Protein AF-0000000084979517 (afdb_homodimer)

InterPro domains:
  IPR000905 Gcp-like domain [PF00814] (33-222)
  IPR000905 Gcp-like domain [PTHR11735] (1-179)
  IPR022496 tRNA threonylcarbamoyl adenosine modification protein TsaB [TIGR03725] (3-215)
  IPR043129 ATPase, nucleotide binding domain [SSF53067] (1-102)
  IPR043129 ATPase, nucleotide binding domain [SSF53067] (107-213)

Sequence (450 aa):
MKILSIDTSTMMSSITIMEDNRIIGDYNISQEETHSEMLIPLLKRAVDDLKIILDEIDLFAVASGPGSFTGLRIGMASIKAIAQVFDKPIVGVSTLEAMAFSILNNDSIISLIDARGKRYYTGMYKWQDNKLVKEFEEILKESELFEIIKQQNSVTLVGEAIDVLSDEIKNYENVRLSHPGLNNGIGRNLCVIAKERFENNDLDNYFDLTPSYLRKSQAEINLNKMKILSIDTSTMMSSITIMEDNRIIGDYNISQEETHSEMLIPLLKRAVDDLKIILDEIDLFAVASGPGSFTGLRIGMASIKAIAQVFDKPIVGVSTLEAMAFSILNNDSIISLIDARGKRYYTGMYKWQDNKLVKEFEEILKESELFEIIKQQNSVTLVGEAIDVLSDEIKNYENVRLSHPGLNNGIGRNLCVIAKERFENNDLDNYFDLTPSYLRKSQAEINLNK

Structure (mmCIF, N/CA/C/O backbone):
data_AF-0000000084979517-model_v1
#
loop_
_entity.id
_entity.type
_entity.pdbx_description
1 polymer 'Universal bacterial protein YeaZ'
#
loop_
_atom_site.group_PDB
_atom_site.id
_atom_site.type_symbol
_atom_site.label_atom_id
_atom_site.label_alt_id
_atom_site.label_comp_id
_atom_site.label_asym_id
_atom_site.label_entity_id
_atom_site.label_seq_id
_atom_site.pdbx_PDB_ins_code
_atom_site.Cartn_x
_atom_site.Cartn_y
_atom_site.Cartn_z
_atom_site.occupancy
_atom_site.B_iso_or_equiv
_atom_site.auth_seq_id
_atom_site.auth_comp_id
_atom_site.auth_asym_id
_atom_site.auth_atom_id
_atom_site.pdbx_PDB_model_num
ATOM 1 N N . MET A 1 1 ? -18.375 -5.852 7.414 1 96 1 MET A N 1
ATOM 2 C CA . MET A 1 1 ? -17.766 -7.125 7.027 1 96 1 MET A CA 1
ATOM 3 C C . MET A 1 1 ? -16.266 -7.125 7.328 1 96 1 MET A C 1
ATOM 5 O O . MET A 1 1 ? -15.57 -6.152 7.039 1 96 1 MET A O 1
ATOM 9 N N . LYS A 1 2 ? -15.781 -8.203 8.008 1 98.25 2 LYS A N 1
ATOM 10 C CA . LYS A 1 2 ? -14.352 -8.336 8.289 1 98.25 2 LYS A CA 1
ATOM 11 C C . LYS A 1 2 ? -13.711 -9.383 7.387 1 98.25 2 LYS A C 1
ATOM 13 O O . LYS A 1 2 ? -14.227 -10.5 7.254 1 98.25 2 LYS A O 1
ATOM 18 N N . ILE A 1 3 ? -12.641 -8.984 6.758 1 98.81 3 ILE A N 1
ATOM 19 C CA . ILE A 1 3 ? -11.906 -9.852 5.844 1 98.81 3 ILE A CA 1
ATOM 20 C C . ILE A 1 3 ? -10.461 -10 6.316 1 98.81 3 ILE A C 1
ATOM 22 O O . ILE A 1 3 ? -9.828 -9.023 6.723 1 98.81 3 ILE A O 1
ATOM 26 N N . LEU A 1 4 ? -9.953 -11.203 6.324 1 98.88 4 LEU A N 1
ATOM 27 C CA . LEU A 1 4 ? -8.555 -11.484 6.637 1 98.88 4 LEU A CA 1
ATOM 28 C C . LEU A 1 4 ? -7.852 -12.141 5.453 1 98.88 4 LEU A C 1
ATOM 30 O O . LEU A 1 4 ? -8.344 -13.133 4.91 1 98.88 4 LEU A O 1
ATOM 34 N N . SER A 1 5 ? -6.758 -11.555 5.055 1 98.88 5 SER A N 1
ATOM 35 C CA . SER A 1 5 ? -5.996 -12.148 3.961 1 98.88 5 SER A CA 1
ATOM 36 C C . SER A 1 5 ? -4.625 -12.625 4.434 1 98.88 5 SER A C 1
ATOM 38 O O . SER A 1 5 ? -4.066 -12.062 5.379 1 98.88 5 SER A O 1
ATOM 40 N N . ILE A 1 6 ? -4.121 -13.648 3.803 1 98.25 6 ILE A N 1
ATOM 41 C CA . ILE A 1 6 ? -2.777 -14.18 3.994 1 98.25 6 ILE A CA 1
ATOM 42 C C . ILE A 1 6 ? -2.037 -14.203 2.66 1 98.25 6 ILE A C 1
ATOM 44 O O . ILE A 1 6 ? -2.588 -14.633 1.645 1 98.25 6 ILE A O 1
ATOM 48 N N . ASP A 1 7 ? -0.851 -13.734 2.666 1 97.75 7 ASP A N 1
ATOM 49 C CA . ASP A 1 7 ? 0.031 -13.852 1.509 1 97.75 7 ASP A CA 1
ATOM 50 C C . ASP A 1 7 ? 1.413 -14.352 1.92 1 97.75 7 ASP A C 1
ATOM 52 O O . ASP A 1 7 ? 2.084 -13.727 2.746 1 97.75 7 ASP A O 1
ATOM 56 N N . THR A 1 8 ? 1.796 -15.445 1.416 1 96.56 8 THR A N 1
ATOM 57 C CA . THR A 1 8 ? 3.133 -16 1.573 1 96.56 8 THR A CA 1
ATOM 58 C C . THR A 1 8 ? 3.715 -16.406 0.219 1 96.56 8 THR A C 1
ATOM 60 O O . THR A 1 8 ? 4.508 -17.344 0.128 1 96.56 8 THR A O 1
ATOM 63 N N . SER A 1 9 ? 3.193 -15.742 -0.818 1 95.31 9 SER A N 1
ATOM 64 C CA . SER A 1 9 ? 3.521 -16.141 -2.182 1 95.31 9 SER A CA 1
ATOM 65 C C . SER A 1 9 ? 4.895 -15.625 -2.596 1 95.31 9 SER A C 1
ATOM 67 O O . SER A 1 9 ? 5.492 -16.125 -3.549 1 95.31 9 SER A O 1
ATOM 69 N N . THR A 1 10 ? 5.406 -14.602 -1.956 1 93.75 10 THR A N 1
ATOM 70 C CA . THR A 1 10 ? 6.695 -13.992 -2.26 1 93.75 10 THR A CA 1
ATOM 71 C C . THR A 1 10 ? 7.633 -14.086 -1.06 1 93.75 10 THR A C 1
ATOM 73 O O . THR A 1 10 ? 7.48 -14.969 -0.213 1 93.75 10 THR A O 1
ATOM 76 N N . MET A 1 11 ? 8.609 -13.219 -1.022 1 89.12 11 MET A N 1
ATOM 77 C CA . MET A 1 11 ? 9.523 -13.203 0.119 1 89.12 11 MET A CA 1
ATOM 78 C C . MET A 1 11 ? 8.859 -12.562 1.335 1 89.12 11 MET A C 1
ATOM 80 O O . MET A 1 11 ? 9.406 -12.602 2.439 1 89.12 11 MET A O 1
ATOM 84 N N . MET A 1 12 ? 7.703 -12.086 1.166 1 92.56 12 MET A N 1
ATOM 85 C CA . MET A 1 12 ? 6.965 -11.414 2.229 1 92.56 12 MET A CA 1
ATOM 86 C C . MET A 1 12 ? 5.863 -12.312 2.785 1 92.56 12 MET A C 1
ATOM 88 O O . MET A 1 12 ? 5.188 -13.008 2.029 1 92.56 12 MET A O 1
ATOM 92 N N . SER A 1 13 ? 5.773 -12.406 4.062 1 95 13 SER A N 1
ATOM 93 C CA . SER A 1 13 ? 4.582 -12.93 4.715 1 95 13 SER A CA 1
ATOM 94 C C . SER A 1 13 ? 3.662 -11.805 5.176 1 95 13 SER A C 1
ATOM 96 O O . SER A 1 13 ? 4.113 -10.852 5.824 1 95 13 SER A O 1
ATOM 98 N N . SER A 1 14 ? 2.457 -11.922 4.832 1 96.69 14 SER A N 1
ATOM 99 C CA . SER A 1 14 ? 1.543 -10.82 5.129 1 96.69 14 SER A CA 1
ATOM 100 C C . SER A 1 14 ? 0.253 -11.328 5.762 1 96.69 14 SER A C 1
ATOM 102 O O . SER A 1 14 ? -0.275 -12.367 5.355 1 96.69 14 SER A O 1
ATOM 104 N N . ILE A 1 15 ? -0.239 -10.656 6.766 1 98 15 ILE A N 1
ATOM 105 C CA . ILE A 1 15 ? -1.58 -10.742 7.332 1 98 15 ILE A CA 1
ATOM 106 C C . ILE A 1 15 ? -2.258 -9.375 7.27 1 98 15 ILE A C 1
ATOM 108 O O . ILE A 1 15 ? -1.754 -8.398 7.832 1 98 15 ILE A O 1
ATOM 112 N N . THR A 1 16 ? -3.322 -9.32 6.57 1 98.56 16 THR A N 1
ATOM 113 C CA . THR A 1 16 ? -4.066 -8.07 6.492 1 98.56 16 THR A CA 1
ATOM 114 C C . THR A 1 16 ? -5.52 -8.273 6.91 1 98.56 16 THR A C 1
ATOM 116 O O . THR A 1 16 ? -6.121 -9.305 6.586 1 98.56 16 THR A O 1
ATOM 119 N N . ILE A 1 17 ? -6.043 -7.375 7.645 1 98.5 17 ILE A N 1
ATOM 120 C CA . ILE A 1 17 ? -7.441 -7.395 8.055 1 98.5 17 ILE A CA 1
ATOM 121 C C . ILE A 1 17 ? -8.125 -6.102 7.617 1 98.5 17 ILE A C 1
ATOM 123 O O . ILE A 1 17 ? -7.633 -5.008 7.887 1 98.5 17 ILE A O 1
ATOM 127 N N . MET A 1 18 ? -9.164 -6.277 6.926 1 98.31 18 MET A N 1
ATOM 128 C CA . MET A 1 18 ? -9.977 -5.16 6.453 1 98.31 18 MET A CA 1
ATOM 129 C C . MET A 1 18 ? -11.383 -5.227 7.035 1 98.31 18 MET A C 1
ATOM 131 O O . MET A 1 18 ? -11.977 -6.309 7.129 1 98.31 18 MET A O 1
ATOM 135 N N . GLU A 1 19 ? -11.867 -4.164 7.5 1 96.69 19 GLU A N 1
ATOM 136 C CA . GLU A 1 19 ? -13.25 -4.031 7.953 1 96.69 19 GLU A CA 1
ATOM 137 C C . GLU A 1 19 ? -14.016 -3.025 7.098 1 96.69 19 GLU A C 1
ATOM 139 O O . GLU A 1 19 ? -13.68 -1.839 7.074 1 96.69 19 GLU A O 1
ATOM 144 N N . ASP A 1 20 ? -15 -3.578 6.375 1 92.19 20 ASP A N 1
ATOM 145 C CA . ASP A 1 20 ? -15.742 -2.795 5.391 1 92.19 20 ASP A CA 1
ATOM 146 C C . ASP A 1 20 ? -14.805 -2.189 4.348 1 92.19 20 ASP A C 1
ATOM 148 O O . ASP A 1 20 ? -14.188 -2.914 3.559 1 92.19 20 ASP A O 1
ATOM 152 N N . ASN A 1 21 ? -14.508 -0.936 4.387 1 92.75 21 ASN A N 1
ATOM 153 C CA . ASN A 1 21 ? -13.672 -0.341 3.35 1 92.75 21 ASN A CA 1
ATOM 154 C C . ASN A 1 21 ? -12.422 0.3 3.941 1 92.75 21 ASN A C 1
ATOM 156 O O . ASN A 1 21 ? -11.883 1.261 3.385 1 92.75 21 ASN A O 1
ATOM 160 N N . ARG A 1 22 ? -12.031 -0.393 5.066 1 95.19 22 ARG A N 1
ATOM 161 C CA . ARG A 1 22 ? -10.859 0.16 5.734 1 95.19 22 ARG A CA 1
ATOM 162 C C . ARG A 1 22 ? -9.898 -0.946 6.156 1 95.19 22 ARG A C 1
ATOM 164 O O . ARG A 1 22 ? -10.297 -1.905 6.82 1 95.19 22 ARG A O 1
ATOM 171 N N . ILE A 1 23 ? -8.688 -0.806 5.762 1 97.38 23 ILE A N 1
ATOM 172 C CA . ILE A 1 23 ? -7.656 -1.67 6.32 1 97.38 23 ILE A CA 1
ATOM 173 C C . ILE A 1 23 ? -7.422 -1.312 7.785 1 97.38 23 ILE A C 1
ATOM 175 O O . ILE A 1 23 ? -7.055 -0.178 8.102 1 97.38 23 ILE A O 1
ATOM 179 N N . ILE A 1 24 ? -7.617 -2.273 8.68 1 96.44 24 ILE A N 1
ATOM 180 C CA . ILE A 1 24 ? -7.492 -1.942 10.094 1 96.44 24 ILE A CA 1
ATOM 181 C C . ILE A 1 24 ? -6.23 -2.584 10.664 1 96.44 24 ILE A C 1
ATOM 183 O O . ILE A 1 24 ? -5.777 -2.215 11.75 1 96.44 24 ILE A O 1
ATOM 187 N N . GLY A 1 25 ? -5.684 -3.504 10.031 1 96.5 25 GLY A N 1
ATOM 188 C CA . GLY A 1 25 ? -4.414 -4.145 10.336 1 96.5 25 GLY A CA 1
ATOM 189 C C . GLY A 1 25 ? -3.691 -4.648 9.102 1 96.5 25 GLY A C 1
ATOM 190 O O . GLY A 1 25 ? -4.305 -5.246 8.211 1 96.5 25 GLY A O 1
ATOM 191 N N . ASP A 1 26 ? -2.473 -4.406 9 1 97.31 26 ASP A N 1
ATOM 192 C CA . ASP A 1 26 ? -1.627 -4.852 7.898 1 97.31 26 ASP A CA 1
ATOM 193 C C . ASP A 1 26 ? -0.201 -5.125 8.375 1 97.31 26 ASP A C 1
ATOM 195 O O . ASP A 1 26 ? 0.531 -4.195 8.727 1 97.31 26 ASP A O 1
ATOM 199 N N . TYR A 1 27 ? 0.142 -6.398 8.406 1 96.25 27 TYR A N 1
ATOM 200 C CA . TYR A 1 27 ? 1.432 -6.863 8.906 1 96.25 27 TYR A CA 1
ATOM 201 C C . TYR A 1 27 ? 2.205 -7.602 7.816 1 96.25 27 TYR A C 1
ATOM 203 O O . TYR A 1 27 ? 1.746 -8.625 7.301 1 96.25 27 TYR A O 1
ATOM 211 N N . ASN A 1 28 ? 3.291 -7.043 7.461 1 96.06 28 ASN A N 1
ATOM 212 C CA . ASN A 1 28 ? 4.152 -7.586 6.414 1 96.06 28 ASN A CA 1
ATOM 213 C C . ASN A 1 28 ? 5.59 -7.738 6.902 1 96.06 28 ASN A C 1
ATOM 215 O O . ASN A 1 28 ? 6.156 -6.812 7.48 1 96.06 28 ASN A O 1
ATOM 219 N N . ILE A 1 29 ? 6.18 -8.891 6.66 1 94.69 29 ILE A N 1
ATOM 220 C CA . ILE A 1 29 ? 7.559 -9.109 7.082 1 94.69 29 ILE A CA 1
ATOM 221 C C . ILE A 1 29 ? 8.297 -9.922 6.023 1 94.69 29 ILE A C 1
ATOM 223 O O . ILE A 1 29 ? 7.785 -10.93 5.535 1 94.69 29 ILE A O 1
ATOM 227 N N . SER A 1 30 ? 9.484 -9.344 5.66 1 91.19 30 SER A N 1
ATOM 228 C CA . SER A 1 30 ? 10.344 -10.078 4.734 1 91.19 30 SER A CA 1
ATOM 229 C C . SER A 1 30 ? 11.156 -11.148 5.461 1 91.19 30 SER A C 1
ATOM 231 O O . SER A 1 30 ? 11.633 -10.922 6.574 1 91.19 30 SER A O 1
ATOM 233 N N . GLN A 1 31 ? 11.156 -12.312 5.098 1 73.44 31 GLN A N 1
ATOM 234 C CA . GLN A 1 31 ? 11.828 -13.398 5.809 1 73.44 31 GLN A CA 1
ATOM 235 C C . GLN A 1 31 ? 12.969 -13.969 4.98 1 73.44 31 GLN A C 1
ATOM 237 O O . GLN A 1 31 ? 12.828 -14.172 3.771 1 73.44 31 GLN A O 1
ATOM 242 N N . GLU A 1 32 ? 14.109 -13.867 5.539 1 60.38 32 GLU A N 1
ATOM 243 C CA . GLU A 1 32 ? 15.156 -14.758 5.039 1 60.38 32 GLU A CA 1
ATOM 244 C C . GLU A 1 32 ? 14.844 -16.219 5.371 1 60.38 32 GLU A C 1
ATOM 246 O O . GLU A 1 32 ? 15.258 -17.125 4.652 1 60.38 32 GLU A O 1
ATOM 251 N N . GLU A 1 3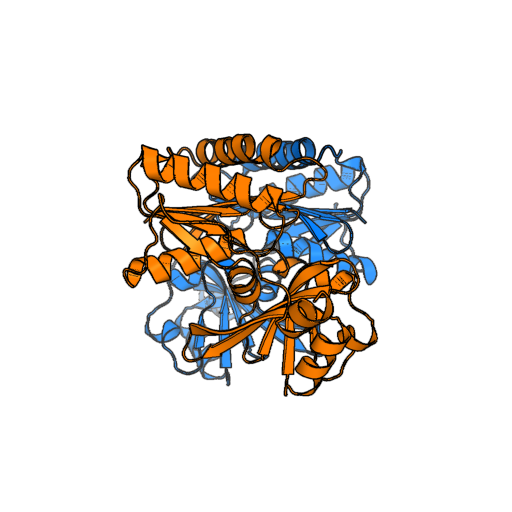3 ? 14.133 -16.391 6.465 1 56.41 33 GLU A N 1
ATOM 252 C CA . GLU A 1 33 ? 13.812 -17.719 6.945 1 56.41 33 GLU A CA 1
ATOM 253 C C . GLU A 1 33 ? 12.523 -18.25 6.312 1 56.41 33 GLU A C 1
ATOM 255 O O . GLU A 1 33 ? 11.875 -17.547 5.539 1 56.41 33 GLU A O 1
ATOM 260 N N . THR A 1 34 ? 12.031 -19.422 6.848 1 64.62 34 THR A N 1
ATOM 261 C CA . THR A 1 34 ? 10.891 -20.141 6.289 1 64.62 34 THR A CA 1
ATOM 262 C C . THR A 1 34 ? 9.578 -19.484 6.703 1 64.62 34 THR A C 1
ATOM 264 O O . THR A 1 34 ? 9.453 -19.016 7.836 1 64.62 34 THR A O 1
ATOM 267 N N . HIS A 1 35 ? 8.734 -19.156 5.77 1 72.88 35 HIS A N 1
ATOM 268 C CA . HIS A 1 35 ? 7.406 -18.594 5.98 1 72.88 35 HIS A CA 1
ATOM 269 C C . HIS A 1 35 ? 6.676 -19.312 7.113 1 72.88 35 HIS A C 1
ATOM 271 O O . HIS A 1 35 ? 5.938 -18.688 7.875 1 72.88 35 HIS A O 1
ATOM 277 N N . SER A 1 36 ? 6.891 -20.547 7.301 1 71.31 36 SER A N 1
ATOM 278 C CA . SER A 1 36 ? 6.148 -21.359 8.258 1 71.31 36 SER A CA 1
ATOM 279 C C . SER A 1 36 ? 6.398 -20.906 9.688 1 71.31 36 SER A C 1
ATOM 281 O O . SER A 1 36 ? 5.484 -20.906 10.516 1 71.31 36 SER A O 1
ATOM 283 N N . GLU A 1 37 ? 7.453 -20.422 9.906 1 75.19 37 GLU A N 1
ATOM 284 C CA . GLU A 1 37 ? 7.812 -20.047 11.273 1 75.19 37 GLU A CA 1
ATOM 285 C C . GLU A 1 37 ? 7.246 -18.688 11.648 1 75.19 37 GLU A C 1
ATOM 287 O O . GLU A 1 37 ? 6.98 -18.422 12.82 1 75.19 37 GLU A O 1
ATOM 292 N N . MET A 1 38 ? 6.871 -17.984 10.648 1 82.88 38 MET A N 1
ATOM 293 C CA . MET A 1 38 ? 6.527 -16.594 10.969 1 82.88 38 MET A CA 1
ATOM 294 C C . MET A 1 38 ? 5.035 -16.344 10.781 1 82.88 38 MET A C 1
ATOM 296 O O . MET A 1 38 ? 4.473 -15.43 11.391 1 82.88 38 MET A O 1
ATOM 300 N N . LEU A 1 39 ? 4.434 -17.141 10 1 90.88 39 LEU A N 1
ATOM 301 C CA . LEU A 1 39 ? 3.064 -16.828 9.602 1 90.88 39 LEU A CA 1
ATOM 302 C C . LEU A 1 39 ? 2.121 -16.891 10.797 1 90.88 39 LEU A C 1
ATOM 304 O O . LEU A 1 39 ? 1.352 -15.953 11.031 1 90.88 39 LEU A O 1
ATOM 308 N N . ILE A 1 40 ? 2.232 -17.969 11.57 1 90.88 40 ILE A N 1
ATOM 309 C CA . ILE A 1 40 ? 1.301 -18.156 12.672 1 90.88 40 ILE A CA 1
ATOM 310 C C . ILE A 1 40 ? 1.541 -17.094 13.742 1 90.88 40 ILE A C 1
ATOM 312 O O . ILE A 1 40 ? 0.599 -16.453 14.211 1 90.88 40 ILE A O 1
ATOM 316 N N . PRO A 1 41 ? 2.783 -16.812 14.148 1 90.31 41 PRO A N 1
ATOM 317 C CA . PRO A 1 41 ? 3.035 -15.695 15.07 1 90.31 41 PRO A CA 1
ATOM 318 C C . PRO A 1 41 ? 2.512 -14.367 14.531 1 90.31 41 PRO A C 1
ATOM 320 O O . PRO A 1 41 ? 1.981 -13.555 15.297 1 90.31 41 PRO A O 1
ATOM 323 N N . LEU A 1 42 ? 2.695 -14.125 13.297 1 92.56 42 LEU A N 1
ATOM 324 C CA . LEU A 1 42 ? 2.217 -12.891 12.68 1 92.56 42 LEU A CA 1
ATOM 325 C C . LEU A 1 42 ? 0.696 -12.797 12.758 1 92.56 42 LEU A C 1
ATOM 327 O O . LEU A 1 42 ? 0.148 -11.734 13.062 1 92.56 42 LEU A O 1
ATOM 331 N N . LEU A 1 43 ? 0.072 -13.891 12.461 1 95.81 43 LEU A N 1
ATOM 332 C CA . LEU A 1 43 ? -1.383 -13.961 12.555 1 95.81 43 LEU A CA 1
ATOM 333 C C . LEU A 1 43 ? -1.848 -13.68 13.977 1 95.81 43 LEU A C 1
ATOM 335 O O . LEU A 1 43 ? -2.775 -12.898 14.195 1 95.81 43 LEU A O 1
ATOM 339 N N . LYS A 1 44 ? -1.221 -14.297 14.914 1 93.88 44 LYS A N 1
ATOM 340 C CA . LYS A 1 44 ? -1.564 -14.109 16.328 1 93.88 44 LYS A CA 1
ATOM 341 C C . LYS A 1 44 ? -1.402 -12.648 16.734 1 93.88 44 LYS A C 1
ATOM 343 O O . LYS A 1 44 ? -2.268 -12.086 17.406 1 93.88 44 LYS A O 1
ATOM 348 N N . ARG A 1 45 ? -0.358 -12.102 16.359 1 90.75 45 ARG A N 1
ATOM 349 C CA . ARG A 1 45 ? -0.115 -10.695 16.672 1 90.75 45 ARG A CA 1
ATOM 350 C C . ARG A 1 45 ? -1.214 -9.805 16.094 1 90.75 45 ARG A C 1
ATOM 352 O O . ARG A 1 45 ? -1.709 -8.906 16.766 1 90.75 45 ARG A O 1
ATOM 359 N N . ALA A 1 46 ? -1.552 -10.055 14.867 1 93.62 46 ALA A N 1
ATOM 360 C CA . ALA A 1 46 ? -2.561 -9.25 14.188 1 93.62 46 ALA A CA 1
ATOM 361 C C . ALA A 1 46 ? -3.891 -9.289 14.938 1 93.62 46 ALA A C 1
ATOM 363 O O . ALA A 1 46 ? -4.48 -8.242 15.219 1 93.62 46 ALA A O 1
ATOM 364 N N . VAL A 1 47 ? -4.316 -10.469 15.305 1 94.69 47 VAL A N 1
ATOM 365 C CA . VAL A 1 47 ? -5.625 -10.594 15.945 1 94.69 47 VAL A CA 1
ATOM 366 C C . VAL A 1 47 ? -5.559 -10.07 17.375 1 94.69 47 VAL A C 1
ATOM 368 O O . VAL A 1 47 ? -6.508 -9.453 17.859 1 94.69 47 VAL A O 1
ATOM 371 N N . ASP A 1 48 ? -4.414 -10.258 18.062 1 92.5 48 ASP A N 1
ATOM 372 C CA . ASP A 1 48 ? -4.254 -9.766 19.438 1 92.5 48 ASP A CA 1
ATOM 373 C C . ASP A 1 48 ? -4.234 -8.242 19.469 1 92.5 48 ASP A C 1
ATOM 375 O O . ASP A 1 48 ? -4.895 -7.625 20.312 1 92.5 48 ASP A O 1
ATOM 379 N N . ASP A 1 49 ? -3.473 -7.668 18.594 1 90.06 49 ASP A N 1
ATOM 380 C CA . ASP A 1 49 ? -3.355 -6.211 18.547 1 90.06 49 ASP A CA 1
ATOM 381 C C . ASP A 1 49 ? -4.715 -5.562 18.297 1 90.06 49 ASP A C 1
ATOM 383 O O . ASP A 1 49 ? -5.016 -4.504 18.844 1 90.06 49 ASP A O 1
ATOM 387 N N . LEU A 1 50 ? -5.496 -6.168 17.469 1 92.38 50 LEU A N 1
ATOM 388 C CA . LEU A 1 50 ? -6.789 -5.605 17.078 1 92.38 50 LEU A CA 1
ATOM 389 C C . LEU A 1 50 ? -7.879 -6.051 18.047 1 92.38 50 LEU A C 1
ATOM 391 O O . LEU A 1 50 ? -9.023 -5.609 17.953 1 92.38 50 LEU A O 1
ATOM 395 N N . LYS A 1 51 ? -7.527 -6.934 18.969 1 92.94 51 LYS A N 1
ATOM 396 C CA . LYS A 1 51 ? -8.469 -7.484 19.938 1 92.94 51 LYS A CA 1
ATOM 397 C C . LYS A 1 51 ? -9.664 -8.125 19.25 1 92.94 51 LYS A C 1
ATOM 399 O O . LYS A 1 51 ? -10.812 -7.867 19.609 1 92.94 51 LYS A O 1
ATOM 404 N N . ILE A 1 52 ? -9.383 -8.945 18.219 1 93.75 52 ILE A N 1
ATOM 405 C CA . ILE A 1 52 ? -10.438 -9.703 17.562 1 93.75 52 ILE A CA 1
ATOM 406 C C . ILE A 1 52 ? -10.133 -11.195 17.625 1 93.75 52 ILE A C 1
ATOM 408 O O . ILE A 1 52 ? -9.008 -11.586 17.938 1 93.75 52 ILE A O 1
ATOM 412 N N . ILE A 1 53 ? -11.18 -11.93 17.422 1 95.81 53 ILE A N 1
ATOM 413 C CA . ILE A 1 53 ? -11 -13.375 17.297 1 95.81 53 ILE A C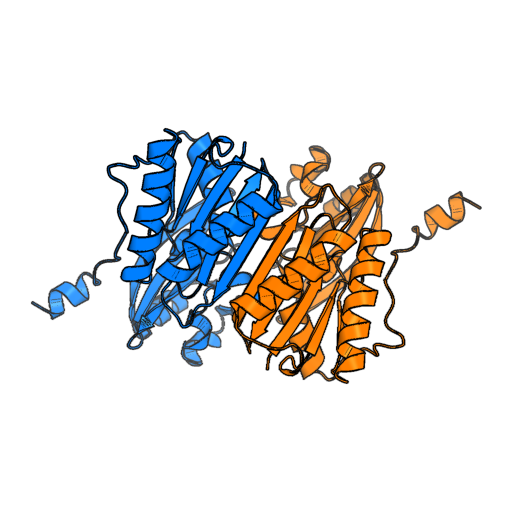A 1
ATOM 414 C C . ILE A 1 53 ? -11.289 -13.812 15.859 1 95.81 53 ILE A C 1
ATOM 416 O O . ILE A 1 53 ? -12.023 -13.141 15.133 1 95.81 53 ILE A O 1
ATOM 420 N N . LEU A 1 54 ? -10.766 -14.906 15.469 1 96.81 54 LEU A N 1
ATOM 421 C CA . LEU A 1 54 ? -10.836 -15.367 14.094 1 96.81 54 LEU A CA 1
ATOM 422 C C . LEU A 1 54 ? -12.281 -15.648 13.688 1 96.81 54 LEU A C 1
ATOM 424 O O . LEU A 1 54 ? -12.648 -15.492 12.516 1 96.81 54 LEU A O 1
ATOM 428 N N . ASP A 1 55 ? -13.094 -15.938 14.633 1 97.25 55 ASP A N 1
ATOM 429 C CA . ASP A 1 55 ? -14.5 -16.234 14.367 1 97.25 55 ASP A CA 1
ATOM 430 C C . ASP A 1 55 ? -15.242 -15 13.883 1 97.25 55 ASP A C 1
ATOM 432 O O . ASP A 1 55 ? -16.344 -15.102 13.328 1 97.25 55 ASP A O 1
ATOM 436 N N . GLU A 1 56 ? -14.711 -13.852 14.125 1 97.56 56 GLU A N 1
ATOM 437 C CA . GLU A 1 56 ? -15.336 -12.594 13.719 1 97.56 56 GLU A CA 1
ATOM 438 C C . GLU A 1 56 ? -15.062 -12.289 12.25 1 97.56 56 GLU A C 1
ATOM 440 O O . GLU A 1 56 ? -15.695 -11.406 11.664 1 97.56 56 GLU A O 1
ATOM 445 N N . ILE A 1 57 ? -14.164 -13.023 11.703 1 98.5 57 ILE A N 1
ATOM 446 C CA . ILE A 1 57 ? -13.844 -12.812 10.297 1 98.5 57 ILE A CA 1
ATOM 447 C C . ILE A 1 57 ? -14.961 -13.391 9.422 1 98.5 57 ILE A C 1
ATOM 449 O O . ILE A 1 57 ? -15.422 -14.508 9.648 1 98.5 57 ILE A O 1
ATOM 453 N N . ASP A 1 58 ? -15.352 -12.594 8.414 1 98.69 58 ASP A N 1
ATOM 454 C CA . ASP A 1 58 ? -16.469 -12.984 7.57 1 98.69 58 ASP A CA 1
ATOM 455 C C . ASP A 1 58 ? -15.977 -13.664 6.293 1 98.69 58 ASP A C 1
ATOM 457 O O . ASP A 1 58 ? -16.719 -14.43 5.668 1 98.69 58 ASP A O 1
ATOM 461 N N . LEU A 1 59 ? -14.82 -13.367 5.891 1 98.81 59 LEU A N 1
ATOM 462 C CA . LEU A 1 59 ? -14.258 -13.836 4.629 1 98.81 59 LEU A CA 1
ATOM 463 C C . LEU A 1 59 ? -12.742 -13.961 4.73 1 98.81 59 LEU A C 1
ATOM 465 O O . LEU A 1 59 ? -12.07 -13.07 5.27 1 98.81 59 LEU A O 1
ATOM 469 N N . PHE A 1 60 ? -12.242 -15.07 4.273 1 98.88 60 PHE A N 1
ATOM 470 C CA . PHE A 1 60 ? -10.805 -15.289 4.215 1 98.88 60 PHE A CA 1
ATOM 471 C C . PHE A 1 60 ? -10.297 -15.195 2.779 1 98.88 60 PHE A C 1
ATOM 473 O O . PHE A 1 60 ? -10.969 -15.648 1.851 1 98.88 60 PHE A O 1
ATOM 480 N N . ALA A 1 61 ? -9.148 -14.609 2.57 1 98.88 61 ALA A N 1
ATOM 481 C CA . ALA A 1 61 ? -8.531 -14.484 1.254 1 98.88 61 ALA A CA 1
ATOM 482 C C . ALA A 1 61 ? -7.07 -14.938 1.287 1 98.88 61 ALA A C 1
ATOM 484 O O . ALA A 1 61 ? -6.391 -14.789 2.305 1 98.88 61 ALA A O 1
ATOM 485 N N . VAL A 1 62 ? -6.602 -15.461 0.175 1 98.81 62 VAL A N 1
ATOM 486 C CA . VAL A 1 62 ? -5.219 -15.922 0.126 1 98.81 62 VAL A CA 1
ATOM 487 C C . VAL A 1 62 ? -4.645 -15.688 -1.269 1 98.81 62 VAL A C 1
ATOM 489 O O . VAL A 1 62 ? -5.367 -15.758 -2.266 1 98.81 62 VAL A O 1
ATOM 492 N N . ALA A 1 63 ? -3.406 -15.305 -1.329 1 98.69 63 ALA A N 1
ATOM 493 C CA . ALA A 1 63 ? -2.703 -15.344 -2.609 1 98.69 63 ALA A CA 1
ATOM 494 C C . ALA A 1 63 ? -2.529 -16.781 -3.096 1 98.69 63 ALA A C 1
ATOM 496 O O . ALA A 1 63 ? -1.863 -17.594 -2.441 1 98.69 63 ALA A O 1
ATOM 497 N N . SER A 1 64 ? -3.025 -17.047 -4.223 1 98.19 64 SER A N 1
ATOM 498 C CA . SER A 1 64 ? -3.049 -18.438 -4.676 1 98.19 64 SER A CA 1
ATOM 499 C C . SER A 1 64 ? -1.895 -18.719 -5.633 1 98.19 64 SER A C 1
ATOM 501 O O . SER A 1 64 ? -1.706 -19.859 -6.062 1 98.19 64 SER A O 1
ATOM 503 N N . GLY A 1 65 ? -1.104 -17.766 -5.945 1 97.75 65 GLY A N 1
ATOM 504 C CA . GLY A 1 65 ? 0.013 -17.938 -6.859 1 97.75 65 GLY A CA 1
ATOM 505 C C . GLY A 1 65 ? -0.157 -17.156 -8.156 1 97.75 65 GLY A C 1
ATOM 506 O O . GLY A 1 65 ? -1.212 -16.578 -8.398 1 97.75 65 GLY A O 1
ATOM 507 N N . PRO A 1 66 ? 0.915 -17.141 -8.938 1 97.69 66 PRO A N 1
ATOM 508 C CA . PRO A 1 66 ? 2.176 -17.875 -8.781 1 97.69 66 PRO A CA 1
ATOM 509 C C . PRO A 1 66 ? 3.096 -17.234 -7.738 1 97.69 66 PRO A C 1
ATOM 511 O O . PRO A 1 66 ? 2.764 -16.188 -7.168 1 97.69 66 PRO A O 1
ATOM 514 N N . GLY A 1 67 ? 4.219 -17.922 -7.457 1 94.75 67 GLY A N 1
ATOM 515 C CA . GLY A 1 67 ? 5.227 -17.469 -6.516 1 94.75 67 GLY A CA 1
ATOM 516 C C . GLY A 1 67 ? 6.012 -18.594 -5.879 1 94.75 67 GLY A C 1
ATOM 517 O O . GLY A 1 67 ? 6.348 -19.578 -6.543 1 94.75 67 GLY A O 1
ATOM 518 N N . SER A 1 68 ? 6.371 -18.438 -4.637 1 91.56 68 SER A N 1
ATOM 519 C CA . SER A 1 68 ? 7.145 -19.406 -3.863 1 91.56 68 SER A CA 1
ATOM 520 C C . SER A 1 68 ? 6.402 -20.734 -3.736 1 91.56 68 SER A C 1
ATOM 522 O O . SER A 1 68 ? 5.27 -20.781 -3.252 1 91.56 68 SER A O 1
ATOM 524 N N . PHE A 1 69 ? 7.016 -21.844 -4.141 1 91.44 69 PHE A N 1
ATOM 525 C CA . PHE A 1 69 ? 6.418 -23.172 -4.078 1 91.44 69 PHE A CA 1
ATOM 526 C C . PHE A 1 69 ? 6.02 -23.531 -2.648 1 91.44 69 PHE A C 1
ATOM 528 O O . PHE A 1 69 ? 4.852 -23.812 -2.377 1 91.44 69 PHE A O 1
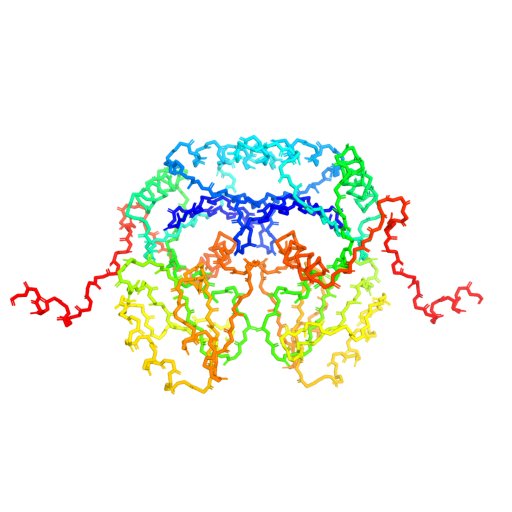ATOM 535 N N . THR A 1 70 ? 6.965 -23.406 -1.721 1 91.25 70 THR A N 1
ATOM 536 C CA . THR A 1 70 ? 6.715 -23.703 -0.314 1 91.25 70 THR A CA 1
ATOM 537 C C . THR A 1 70 ? 5.797 -22.656 0.304 1 91.25 70 THR A C 1
ATOM 539 O O . THR A 1 70 ? 4.867 -22.984 1.044 1 91.25 70 THR A O 1
ATOM 542 N N . GLY A 1 71 ? 6.008 -21.391 -0.015 1 93.94 71 GLY A N 1
ATOM 543 C CA . GLY A 1 71 ? 5.219 -20.297 0.543 1 93.94 71 GLY A CA 1
ATOM 544 C C . GLY A 1 71 ? 3.74 -20.406 0.221 1 93.94 71 GLY A C 1
ATOM 545 O O . GLY A 1 71 ? 2.895 -20.234 1.1 1 93.94 71 GLY A O 1
ATOM 546 N N . LEU A 1 72 ? 3.488 -20.734 -1.026 1 95.62 72 LEU A N 1
ATOM 547 C CA . LEU A 1 72 ? 2.102 -20.844 -1.463 1 95.62 72 LEU A CA 1
ATOM 548 C C . LEU A 1 72 ? 1.378 -21.938 -0.677 1 95.62 72 LEU A C 1
ATOM 550 O O . LEU A 1 72 ? 0.231 -21.75 -0.264 1 95.62 72 LEU A O 1
ATOM 554 N N . ARG A 1 73 ? 2.023 -23.016 -0.454 1 95.38 73 ARG A N 1
ATOM 555 C CA . ARG A 1 73 ? 1.417 -24.141 0.239 1 95.38 73 ARG A CA 1
ATOM 556 C C . ARG A 1 73 ? 1.175 -23.828 1.71 1 95.38 73 ARG A C 1
ATOM 558 O O . ARG A 1 73 ? 0.154 -24.219 2.277 1 95.38 73 ARG A O 1
ATOM 565 N N . ILE A 1 74 ? 2.072 -23.125 2.279 1 95.25 74 ILE A N 1
ATOM 566 C CA . ILE A 1 74 ? 1.956 -22.766 3.686 1 95.25 74 ILE A CA 1
ATOM 567 C C . ILE A 1 74 ? 0.759 -21.828 3.877 1 95.25 74 ILE A C 1
ATOM 569 O O . ILE A 1 74 ? -0.082 -22.062 4.746 1 95.25 74 ILE A O 1
ATOM 573 N N . GLY A 1 75 ? 0.702 -20.781 3.082 1 96.75 75 GLY A N 1
ATOM 574 C CA . GLY A 1 75 ? -0.422 -19.875 3.168 1 96.75 75 GLY A CA 1
ATOM 575 C C . GLY A 1 75 ? -1.756 -20.531 2.875 1 96.75 75 GLY A C 1
ATOM 576 O O . GLY A 1 75 ? -2.729 -20.328 3.604 1 96.75 75 GLY A O 1
ATOM 577 N N . MET A 1 76 ? -1.737 -21.328 1.866 1 97.12 76 MET A N 1
ATOM 578 C CA . MET A 1 76 ? -2.947 -22.016 1.432 1 97.12 76 MET A CA 1
ATOM 579 C C . MET A 1 76 ? -3.449 -22.969 2.518 1 97.12 76 MET A C 1
ATOM 581 O O . MET A 1 76 ? -4.629 -22.938 2.869 1 97.12 76 MET A O 1
ATOM 585 N N . ALA A 1 77 ? -2.568 -23.781 3 1 97.06 77 ALA A N 1
ATOM 586 C CA . ALA A 1 77 ? -2.947 -24.734 4.039 1 97.06 77 ALA A CA 1
ATOM 587 C C . ALA A 1 77 ? -3.469 -24.016 5.281 1 97.06 77 ALA A C 1
ATOM 589 O O . ALA A 1 77 ? -4.473 -24.438 5.867 1 97.06 77 ALA A O 1
ATOM 590 N N . SER A 1 78 ? -2.816 -22.969 5.711 1 96.69 78 SER A N 1
ATOM 591 C CA . SER A 1 78 ? -3.189 -22.219 6.91 1 96.69 78 SER A CA 1
ATOM 592 C C . SER A 1 78 ? -4.578 -21.609 6.766 1 96.69 78 SER A C 1
ATOM 594 O O . SER A 1 78 ? -5.434 -21.781 7.633 1 96.69 78 SER A O 1
ATOM 596 N N . ILE A 1 79 ? -4.82 -20.938 5.684 1 97.56 79 ILE A N 1
ATOM 597 C CA . ILE A 1 79 ? -6.062 -20.188 5.523 1 97.56 79 ILE A CA 1
ATOM 598 C C . ILE A 1 79 ? -7.227 -21.156 5.316 1 97.56 79 ILE A C 1
ATOM 600 O O . ILE A 1 79 ? -8.344 -20.906 5.773 1 97.56 79 ILE A O 1
ATOM 604 N N . LYS A 1 80 ? -7.023 -22.203 4.562 1 98.19 80 LYS A N 1
ATOM 605 C CA . LYS A 1 80 ? -8.055 -23.203 4.363 1 98.19 80 LYS A CA 1
ATOM 606 C C . LYS A 1 80 ? -8.461 -23.844 5.688 1 98.19 80 LYS A C 1
ATOM 608 O O . LYS A 1 80 ? -9.648 -24.047 5.945 1 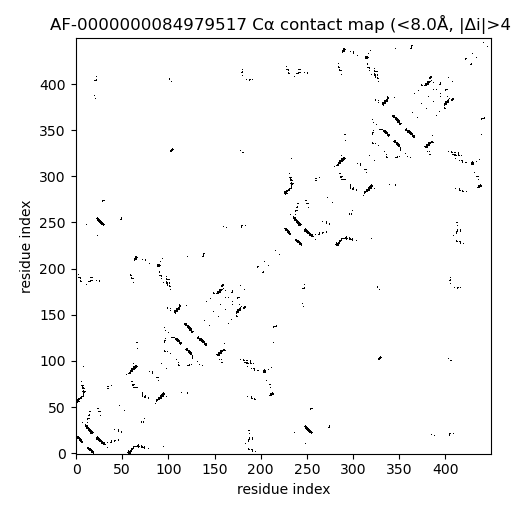98.19 80 LYS A O 1
ATOM 613 N N . ALA A 1 81 ? -7.477 -24.219 6.465 1 97.75 81 ALA A N 1
ATOM 614 C CA . ALA A 1 81 ? -7.762 -24.797 7.77 1 97.75 81 ALA A CA 1
ATOM 615 C C . ALA A 1 81 ? -8.617 -23.875 8.617 1 97.75 81 ALA A C 1
ATOM 617 O O . ALA A 1 81 ? -9.609 -24.297 9.219 1 97.75 81 ALA A O 1
ATOM 618 N N . ILE A 1 82 ? -8.258 -22.641 8.664 1 97.69 82 ILE A N 1
ATOM 619 C CA . ILE A 1 82 ? -8.984 -21.656 9.469 1 97.69 82 ILE A CA 1
ATOM 620 C C . ILE A 1 82 ? -10.406 -21.5 8.938 1 97.69 82 ILE A C 1
ATOM 622 O O . ILE A 1 82 ? -11.367 -21.531 9.703 1 97.69 82 ILE A O 1
ATOM 626 N N . ALA A 1 83 ? -10.492 -21.297 7.617 1 98.38 83 ALA A N 1
ATOM 627 C CA . ALA A 1 83 ? -11.805 -21.125 6.996 1 98.38 83 ALA A CA 1
ATOM 628 C C . ALA A 1 83 ? -12.703 -22.328 7.266 1 98.38 83 ALA A C 1
ATOM 630 O O . ALA A 1 83 ? -13.898 -22.188 7.523 1 98.38 83 ALA A O 1
ATOM 631 N N . GLN A 1 84 ? -12.141 -23.484 7.195 1 98.12 84 GLN A N 1
ATOM 632 C CA . GLN A 1 84 ? -12.883 -24.719 7.422 1 98.12 84 GLN A CA 1
ATOM 633 C C . GLN A 1 84 ? -13.375 -24.812 8.867 1 98.12 84 GLN A C 1
ATOM 635 O O . GLN A 1 84 ? -14.531 -25.141 9.109 1 98.12 84 GLN A O 1
ATOM 640 N N . VAL A 1 85 ? -12.492 -24.531 9.805 1 97.94 85 VAL A N 1
ATOM 641 C CA . VAL A 1 85 ? -12.805 -24.625 11.227 1 97.94 85 VAL A CA 1
ATOM 642 C C . VAL A 1 85 ? -14.008 -23.75 11.547 1 97.94 85 VAL A C 1
ATOM 644 O O . VAL A 1 85 ? -14.898 -24.156 12.305 1 97.94 85 VAL A O 1
ATOM 647 N N . PHE A 1 86 ? -14.039 -22.578 10.953 1 97.75 86 PHE A N 1
ATOM 648 C CA . PHE A 1 86 ? -15.086 -21.641 11.297 1 97.75 86 PHE A CA 1
ATOM 649 C C . PHE A 1 86 ? -16.203 -21.656 10.25 1 97.75 86 PHE A C 1
ATOM 651 O O . PHE A 1 86 ? -17.172 -20.906 10.359 1 97.75 86 PHE A O 1
ATOM 658 N N . ASP A 1 87 ? -16.062 -22.453 9.25 1 98.06 87 ASP A N 1
ATOM 659 C CA . ASP A 1 87 ? -17.031 -22.578 8.164 1 98.06 87 ASP A CA 1
ATOM 660 C C . ASP A 1 87 ? -17.328 -21.219 7.539 1 98.06 87 ASP A C 1
ATOM 662 O O . ASP A 1 87 ? -18.484 -20.797 7.469 1 98.06 87 ASP A O 1
ATOM 666 N N . LYS A 1 88 ? -16.297 -20.531 7.176 1 98.5 88 LYS A N 1
ATOM 667 C CA . LYS A 1 88 ? -16.375 -19.219 6.555 1 98.5 88 LYS A CA 1
ATOM 668 C C . LYS A 1 88 ? -15.945 -19.266 5.094 1 98.5 88 LYS A C 1
ATOM 670 O O . LYS A 1 88 ? -15.148 -20.125 4.703 1 98.5 88 LYS A O 1
ATOM 675 N N . PRO A 1 89 ? -16.531 -18.375 4.273 1 98.75 89 PRO A N 1
ATOM 676 C CA . PRO A 1 89 ? -16.141 -18.344 2.861 1 98.75 89 PRO A CA 1
ATOM 677 C C . PRO A 1 89 ? -14.664 -18 2.668 1 98.75 89 PRO A C 1
ATOM 679 O O . PRO A 1 89 ? -14.062 -17.359 3.531 1 98.75 89 PRO A O 1
ATOM 682 N N . ILE A 1 90 ? -14.133 -18.438 1.516 1 98.81 90 ILE A N 1
ATOM 683 C CA . ILE A 1 90 ? -12.719 -18.234 1.189 1 98.81 90 ILE A CA 1
ATOM 684 C C . ILE A 1 90 ? -12.586 -17.859 -0.281 1 98.81 90 ILE A C 1
ATOM 686 O O . ILE A 1 90 ? -13.398 -18.25 -1.114 1 98.81 90 ILE A O 1
ATOM 690 N N . VAL A 1 91 ? -11.609 -17.031 -0.576 1 98.75 91 VAL A N 1
ATOM 691 C CA . VAL A 1 91 ? -11.305 -16.641 -1.945 1 98.75 91 VAL A CA 1
ATOM 692 C C . VAL A 1 91 ? -9.797 -16.734 -2.184 1 98.75 91 VAL A C 1
ATOM 694 O O . VAL A 1 91 ? -9 -16.219 -1.396 1 98.75 91 VAL A O 1
ATOM 697 N N . GLY A 1 92 ? -9.383 -17.5 -3.191 1 98.75 92 GLY A N 1
ATOM 698 C CA . GLY A 1 92 ? -8.023 -17.422 -3.715 1 98.75 92 GLY A CA 1
ATOM 699 C C . GLY A 1 92 ? -7.859 -16.375 -4.793 1 98.75 92 GLY A C 1
ATOM 700 O O . GLY A 1 92 ? -8.672 -16.281 -5.715 1 98.75 92 GLY A O 1
ATOM 701 N N . VAL A 1 93 ? -6.879 -15.562 -4.656 1 98.75 93 VAL A N 1
ATOM 702 C CA . VAL A 1 93 ? -6.637 -14.484 -5.605 1 98.75 93 VAL A CA 1
ATOM 703 C C . VAL A 1 93 ? -5.254 -14.648 -6.234 1 98.75 93 VAL A C 1
ATOM 705 O O . VAL A 1 93 ? -4.289 -14.977 -5.543 1 98.75 93 VAL A O 1
ATOM 708 N N . SER A 1 94 ? -5.141 -14.438 -7.543 1 98.62 94 SER A N 1
ATOM 709 C CA . SER A 1 94 ? -3.846 -14.453 -8.219 1 98.62 94 SER A CA 1
ATOM 710 C C . SER A 1 94 ? -2.879 -13.461 -7.574 1 98.62 94 SER A C 1
ATOM 712 O O . SER A 1 94 ? -3.236 -12.305 -7.332 1 98.62 94 SER A O 1
ATOM 714 N N . THR A 1 95 ? -1.668 -14 -7.293 1 98.62 95 THR A N 1
ATOM 715 C CA . THR A 1 95 ? -0.637 -13.125 -6.75 1 98.62 95 THR A CA 1
ATOM 716 C C . THR A 1 95 ? -0.357 -11.969 -7.699 1 98.62 95 THR A C 1
ATOM 718 O O . THR A 1 95 ? -0.251 -10.812 -7.27 1 98.62 95 THR A O 1
ATOM 721 N N . LEU A 1 96 ? -0.323 -12.242 -8.961 1 98.75 96 LEU A N 1
ATOM 722 C CA . LEU A 1 96 ? -0.017 -11.25 -9.977 1 98.75 96 LEU A CA 1
ATOM 723 C C . LEU A 1 96 ? -1.145 -10.227 -10.102 1 98.75 96 LEU A C 1
ATOM 725 O O . LEU A 1 96 ? -0.892 -9.039 -10.273 1 98.75 96 LEU A O 1
ATOM 729 N N . GLU A 1 97 ? -2.369 -10.711 -10.039 1 98.81 97 GLU A N 1
ATOM 730 C CA . GLU A 1 97 ? -3.516 -9.805 -10.07 1 98.81 97 GLU A CA 1
ATOM 731 C C . GLU A 1 97 ? -3.494 -8.844 -8.883 1 98.81 97 GLU A C 1
ATOM 733 O O . GLU A 1 97 ? -3.68 -7.637 -9.047 1 98.81 97 GLU A O 1
ATOM 738 N N . ALA A 1 98 ? -3.273 -9.383 -7.695 1 98.88 98 ALA A N 1
ATOM 739 C CA . ALA A 1 98 ? -3.227 -8.562 -6.484 1 98.88 98 ALA A CA 1
ATOM 740 C C . ALA A 1 98 ? -2.107 -7.531 -6.566 1 98.88 98 ALA A C 1
ATOM 742 O O . ALA A 1 98 ? -2.277 -6.391 -6.125 1 98.88 98 ALA A O 1
ATOM 743 N N . MET A 1 99 ? -1.001 -7.93 -7.109 1 98.69 99 MET A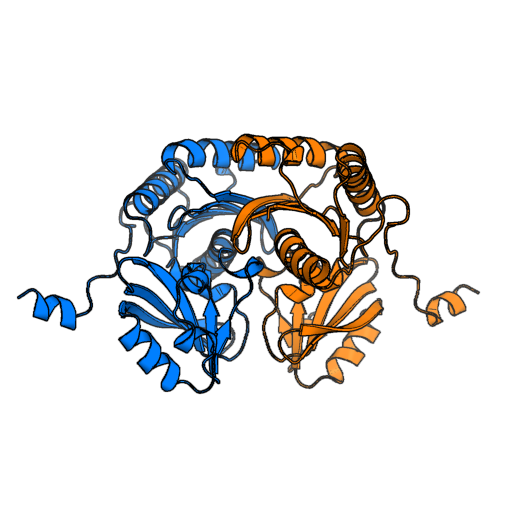 N 1
ATOM 744 C CA . MET A 1 99 ? 0.121 -7.012 -7.289 1 98.69 99 MET A CA 1
ATOM 745 C C . MET A 1 99 ? -0.237 -5.898 -8.266 1 98.69 99 MET A C 1
ATOM 747 O O . MET A 1 99 ? 0.003 -4.723 -7.988 1 98.69 99 MET A O 1
ATOM 751 N N . ALA A 1 100 ? -0.822 -6.234 -9.398 1 98.88 100 ALA A N 1
ATOM 752 C CA . ALA A 1 100 ? -1.21 -5.266 -10.414 1 98.88 100 ALA A CA 1
ATOM 753 C C . ALA A 1 100 ? -2.26 -4.297 -9.883 1 98.88 100 ALA A C 1
ATOM 755 O O . ALA A 1 100 ? -2.316 -3.137 -10.297 1 98.88 100 ALA A O 1
ATOM 756 N N . PHE A 1 101 ? -3.035 -4.777 -8.953 1 98.75 101 PHE A N 1
ATOM 757 C CA . PHE A 1 101 ? -4.145 -4.016 -8.383 1 98.75 101 PHE A CA 1
ATOM 758 C C . PHE A 1 101 ? -3.631 -2.789 -7.637 1 98.75 101 PHE A C 1
ATOM 760 O O . PHE A 1 101 ? -4.395 -1.862 -7.359 1 98.75 101 PHE A O 1
ATOM 767 N N . SER A 1 102 ? -2.326 -2.703 -7.34 1 98.69 102 SER A N 1
ATOM 768 C CA . SER A 1 102 ? -1.698 -1.566 -6.676 1 98.69 102 SER A CA 1
ATOM 769 C C . SER A 1 102 ? -1.548 -0.382 -7.621 1 98.69 102 SER A C 1
ATOM 771 O O . SER A 1 102 ? -1.236 0.73 -7.191 1 98.69 102 SER A O 1
ATOM 773 N N . ILE A 1 103 ? -1.739 -0.614 -8.875 1 98.81 103 ILE A N 1
ATOM 774 C CA . ILE A 1 103 ? -1.539 0.431 -9.867 1 98.81 103 ILE A CA 1
ATOM 775 C C . ILE A 1 103 ? -2.891 0.914 -10.391 1 98.81 103 ILE A C 1
ATOM 777 O O . ILE A 1 103 ? -3.66 0.133 -10.953 1 98.81 103 ILE A O 1
ATOM 781 N N . LEU A 1 104 ? -3.182 2.156 -10.172 1 98.44 104 LEU A N 1
ATOM 782 C CA . LEU A 1 104 ? -4.445 2.744 -10.602 1 98.44 104 LEU A CA 1
ATOM 783 C C . LEU A 1 104 ? -4.219 3.771 -11.703 1 98.44 104 LEU A C 1
ATOM 785 O O . LEU A 1 104 ? -4.246 4.977 -11.453 1 98.44 104 LEU A O 1
ATOM 789 N N . ASN A 1 105 ? -3.949 3.309 -12.883 1 98.31 105 ASN A N 1
ATOM 790 C CA . ASN A 1 105 ? -3.787 4.18 -14.039 1 98.31 105 ASN A CA 1
ATOM 791 C C . ASN A 1 105 ? -4.348 3.537 -15.305 1 98.31 105 ASN A C 1
ATOM 793 O O . ASN A 1 105 ? -5.059 2.533 -15.234 1 98.31 105 ASN A O 1
ATOM 797 N N . ASN A 1 106 ? -4.109 4.199 -16.484 1 97.31 106 ASN A N 1
ATOM 798 C CA . ASN A 1 106 ? -4.715 3.738 -17.734 1 97.31 106 ASN A CA 1
ATOM 799 C C . ASN A 1 106 ? -3.713 2.975 -18.594 1 97.31 106 ASN A C 1
ATOM 801 O O . ASN A 1 106 ? -3.998 2.652 -19.75 1 97.31 106 ASN A O 1
ATOM 805 N N . ASP A 1 107 ? -2.529 2.691 -18.094 1 98.31 107 ASP A N 1
ATOM 806 C CA . ASP A 1 107 ? -1.515 1.913 -18.797 1 98.31 107 ASP A CA 1
ATOM 807 C C . ASP A 1 107 ? -1.882 0.432 -18.828 1 98.31 107 ASP A C 1
ATOM 809 O O . ASP A 1 107 ? -2.779 -0.005 -18.094 1 98.31 107 ASP A O 1
ATOM 813 N N . SER A 1 108 ? -1.175 -0.277 -19.75 1 98.81 108 SER A N 1
ATOM 814 C CA . SER A 1 108 ? -1.021 -1.702 -19.484 1 98.81 108 SER A CA 1
ATOM 815 C C . SER A 1 108 ? -0.18 -1.939 -18.234 1 98.81 108 SER A C 1
ATOM 817 O O . SER A 1 108 ? 0.885 -1.341 -18.078 1 98.81 108 SER A O 1
ATOM 819 N N . ILE A 1 109 ? -0.702 -2.746 -17.391 1 98.94 109 ILE A N 1
ATOM 820 C CA . ILE A 1 109 ? 0.003 -3.025 -16.141 1 98.94 109 ILE A CA 1
ATOM 821 C C . ILE A 1 109 ? 0.611 -4.426 -16.203 1 98.94 109 ILE A C 1
ATOM 823 O O . ILE A 1 109 ? -0.087 -5.402 -16.484 1 98.94 109 ILE A O 1
ATOM 827 N N . ILE A 1 110 ? 1.891 -4.488 -15.938 1 98.94 110 ILE A N 1
ATOM 828 C CA . ILE A 1 110 ? 2.576 -5.777 -15.914 1 98.94 110 ILE A CA 1
ATOM 829 C C . ILE A 1 110 ? 3.145 -6.023 -14.516 1 98.94 110 ILE A C 1
ATOM 831 O O . ILE A 1 110 ? 3.992 -5.266 -14.039 1 98.94 110 ILE A O 1
ATOM 835 N N . SER A 1 111 ? 2.656 -7 -13.852 1 98.88 111 SER A N 1
ATOM 836 C CA . SER A 1 111 ? 3.197 -7.445 -12.57 1 98.88 111 SER A CA 1
ATOM 837 C C . SER A 1 111 ? 4.219 -8.562 -12.766 1 98.88 111 SER A C 1
ATOM 839 O O . SER A 1 111 ? 4.047 -9.43 -13.625 1 98.88 111 SER A O 1
ATOM 841 N N . LEU A 1 112 ? 5.277 -8.484 -11.938 1 98.56 112 LEU A N 1
ATOM 842 C CA . LEU A 1 112 ? 6.41 -9.375 -12.156 1 98.56 112 LEU A CA 1
ATOM 843 C C . LEU A 1 112 ? 6.867 -10.008 -10.852 1 98.56 112 LEU A C 1
ATOM 845 O O . LEU A 1 112 ? 7.051 -9.312 -9.852 1 98.56 112 LEU A O 1
ATOM 849 N N . ILE A 1 113 ? 7.035 -11.281 -10.852 1 97.31 113 ILE A N 1
ATOM 850 C CA . ILE A 1 113 ? 7.727 -12.039 -9.812 1 97.31 113 ILE A CA 1
ATOM 851 C C . ILE A 1 113 ? 8.914 -12.781 -10.422 1 97.31 113 ILE A C 1
ATOM 853 O O . ILE A 1 113 ? 8.789 -13.414 -11.469 1 97.31 113 ILE A O 1
ATOM 857 N N . ASP A 1 114 ? 10.07 -12.688 -9.797 1 96.38 114 ASP A N 1
ATOM 858 C CA . ASP A 1 114 ? 11.281 -13.328 -10.297 1 96.38 114 ASP A CA 1
ATOM 859 C C . ASP A 1 114 ? 11.164 -14.852 -10.25 1 96.38 114 ASP A C 1
ATOM 861 O O . ASP A 1 114 ? 10.969 -15.43 -9.18 1 96.38 114 ASP A O 1
ATOM 865 N N . ALA A 1 115 ? 11.234 -15.477 -11.391 1 95 115 ALA A N 1
ATOM 866 C CA . ALA A 1 115 ? 11.219 -16.938 -11.484 1 95 115 ALA A CA 1
ATOM 867 C C . ALA A 1 115 ? 12.625 -17.484 -11.695 1 95 115 ALA A C 1
ATOM 869 O O . ALA A 1 115 ? 12.797 -18.625 -12.109 1 95 115 ALA A O 1
ATOM 870 N N . ARG A 1 116 ? 13.594 -16.656 -11.562 1 92.81 116 ARG A N 1
ATOM 871 C CA . ARG A 1 116 ? 15.008 -16.969 -11.695 1 92.81 116 ARG A CA 1
ATOM 872 C C . ARG A 1 116 ? 15.367 -17.266 -13.148 1 92.81 116 ARG A C 1
ATOM 874 O O . ARG A 1 116 ? 14.484 -17.453 -13.984 1 92.81 116 ARG A O 1
ATOM 881 N N . GLY A 1 117 ? 16.641 -17.094 -13.477 1 94.81 117 GLY A N 1
ATOM 882 C CA . GLY A 1 117 ? 17.156 -17.406 -14.805 1 94.81 117 GLY A CA 1
ATOM 883 C C . GLY A 1 117 ? 16.625 -16.484 -15.883 1 94.81 117 GLY A C 1
ATOM 884 O O . GLY A 1 117 ? 16.281 -16.922 -16.984 1 94.81 117 GLY A O 1
ATOM 885 N N . LYS A 1 118 ? 16.422 -15.305 -15.539 1 95.88 118 LYS A N 1
ATOM 886 C CA . LYS A 1 118 ? 15.906 -14.289 -16.453 1 95.88 118 LYS A CA 1
ATOM 887 C C . LYS A 1 118 ? 14.523 -14.664 -16.969 1 95.88 118 LYS A C 1
ATOM 889 O O . LYS A 1 118 ? 14.203 -14.445 -18.125 1 95.88 118 LYS A O 1
ATOM 894 N N . ARG A 1 119 ? 13.844 -15.367 -16.125 1 96.81 119 ARG A N 1
ATOM 895 C CA . ARG A 1 119 ? 12.43 -15.641 -16.312 1 96.81 119 ARG A CA 1
ATOM 896 C C . ARG A 1 119 ? 11.586 -14.984 -15.227 1 96.81 119 ARG A C 1
ATOM 898 O O . ARG A 1 119 ? 12.062 -14.781 -14.109 1 96.81 119 ARG A O 1
ATOM 905 N N . TYR A 1 120 ? 10.398 -14.695 -15.594 1 98.12 120 TYR A N 1
ATOM 906 C CA . TYR A 1 120 ? 9.5 -13.992 -14.68 1 98.12 120 TYR A CA 1
ATOM 907 C C . TYR A 1 120 ? 8.086 -14.547 -14.766 1 98.12 120 TYR A C 1
ATOM 909 O O . TYR A 1 120 ? 7.582 -14.812 -15.859 1 98.12 120 TYR A O 1
ATOM 917 N N . TYR A 1 121 ? 7.496 -14.867 -13.586 1 98.19 121 TYR A N 1
ATOM 918 C CA . TYR A 1 121 ? 6.039 -14.914 -13.594 1 98.19 121 TYR A CA 1
ATOM 919 C C . TYR A 1 121 ? 5.449 -13.555 -13.953 1 98.19 121 TYR A C 1
ATOM 921 O O . TYR A 1 121 ? 5.727 -12.555 -13.281 1 98.19 121 TYR A O 1
ATOM 929 N N . THR A 1 122 ? 4.648 -13.539 -15.016 1 98.5 122 THR A N 1
ATOM 930 C CA . THR A 1 122 ? 4.207 -12.266 -15.578 1 98.5 122 THR A CA 1
ATOM 931 C C . THR A 1 122 ? 2.691 -12.234 -15.734 1 98.5 122 THR A C 1
ATOM 933 O O . THR A 1 122 ? 2.098 -13.18 -16.266 1 98.5 122 THR A O 1
ATOM 936 N N . GLY A 1 123 ? 2.047 -11.211 -15.211 1 98.69 123 GLY A N 1
ATOM 937 C CA . GLY A 1 123 ? 0.663 -10.898 -15.523 1 98.69 123 GLY A CA 1
ATOM 938 C C . GLY A 1 123 ? 0.492 -9.547 -16.188 1 98.69 123 GLY A C 1
ATOM 939 O O . GLY A 1 123 ? 1.151 -8.57 -15.805 1 98.69 123 GLY A O 1
ATOM 940 N N . MET A 1 124 ? -0.306 -9.5 -17.219 1 98.88 124 MET A N 1
ATOM 941 C CA . MET A 1 124 ? -0.665 -8.234 -17.859 1 98.88 124 MET A CA 1
ATOM 942 C C . MET A 1 124 ? -2.143 -7.926 -17.641 1 98.88 124 MET A C 1
ATOM 944 O O . MET A 1 124 ? -3 -8.781 -17.875 1 98.88 124 MET A O 1
ATOM 948 N N . TYR A 1 125 ? -2.406 -6.73 -17.219 1 98.88 125 TYR A N 1
ATOM 949 C CA . TYR A 1 125 ? -3.75 -6.293 -16.859 1 98.88 125 TYR A CA 1
ATOM 950 C C . TYR A 1 125 ? -4.023 -4.887 -17.375 1 98.88 125 TYR A C 1
ATOM 952 O O . TYR A 1 125 ? -3.092 -4.148 -17.703 1 98.88 125 TYR A O 1
ATOM 960 N N . LYS A 1 126 ? -5.293 -4.539 -17.391 1 98.69 126 LYS A N 1
ATOM 961 C CA . LYS A 1 126 ? -5.734 -3.189 -17.719 1 98.69 126 LYS A CA 1
ATOM 962 C C . LYS A 1 126 ? -7.027 -2.84 -16.984 1 98.69 126 LYS A C 1
ATOM 964 O O . LYS A 1 126 ? -7.918 -3.682 -16.859 1 98.69 126 LYS A O 1
ATOM 969 N N . TRP A 1 127 ? -7.055 -1.624 -16.484 1 98.44 127 TRP A N 1
ATOM 970 C CA . TRP A 1 127 ? -8.305 -1.146 -15.914 1 98.44 127 TRP A CA 1
ATOM 971 C C . TRP A 1 127 ? -9.305 -0.797 -17.016 1 98.44 127 TRP A C 1
ATOM 973 O O . TRP A 1 127 ? -8.977 -0.068 -17.953 1 98.44 127 TRP A O 1
ATOM 983 N N . GLN A 1 128 ? -10.477 -1.374 -16.938 1 96.81 128 GLN A N 1
ATOM 984 C CA . GLN A 1 128 ? -11.617 -1.09 -17.797 1 96.81 128 GLN A CA 1
ATOM 985 C C . GLN A 1 128 ? -12.906 -0.976 -16.984 1 96.81 128 GLN A C 1
ATOM 987 O O . GLN A 1 128 ? -13.297 -1.917 -16.297 1 96.81 128 GLN A O 1
ATOM 992 N N . ASP A 1 129 ? -13.602 0.158 -17.078 1 93.06 129 ASP A N 1
ATOM 993 C CA . ASP A 1 129 ? -14.852 0.382 -16.359 1 93.06 129 ASP A CA 1
ATOM 994 C C . ASP A 1 129 ? -14.703 0.042 -14.883 1 93.06 129 ASP A C 1
ATOM 996 O O . ASP A 1 129 ? -15.484 -0.736 -14.336 1 93.06 129 ASP A O 1
ATOM 1000 N N . ASN A 1 130 ? -13.617 0.453 -14.266 1 91.38 130 ASN A N 1
ATOM 1001 C CA . ASN A 1 130 ? -13.312 0.345 -12.844 1 91.38 130 ASN A CA 1
ATOM 1002 C C . ASN A 1 130 ? -13.078 -1.105 -12.43 1 91.38 130 ASN A C 1
ATOM 1004 O O . ASN A 1 130 ? -13.219 -1.448 -11.258 1 91.38 130 ASN A O 1
ATOM 1008 N N . LYS A 1 131 ? -12.773 -1.928 -13.398 1 96.25 131 LYS A N 1
ATOM 1009 C CA . LYS A 1 131 ? -12.398 -3.316 -13.141 1 96.25 131 LYS A CA 1
ATOM 1010 C C . LYS A 1 131 ? -11.031 -3.641 -13.734 1 96.25 131 LYS A C 1
ATOM 1012 O O . LYS A 1 131 ? -10.711 -3.205 -14.844 1 96.25 131 LYS A O 1
ATOM 1017 N N . LEU A 1 132 ? -10.281 -4.363 -12.984 1 98.31 132 LEU A N 1
ATOM 1018 C CA . LEU A 1 132 ? -9 -4.816 -13.516 1 98.31 132 LEU A CA 1
ATOM 1019 C C . LEU A 1 132 ? -9.172 -6.07 -14.359 1 98.31 132 LEU A C 1
ATOM 1021 O O . LEU A 1 132 ? -9.57 -7.121 -13.852 1 98.31 132 LEU A O 1
ATOM 1025 N N . VAL A 1 133 ? -8.859 -5.969 -15.648 1 98.56 133 VAL A N 1
ATOM 1026 C CA . VAL A 1 133 ? -9.07 -7.059 -16.594 1 98.56 133 VAL A CA 1
ATOM 1027 C C . VAL A 1 133 ? -7.742 -7.742 -16.891 1 98.56 133 VAL A C 1
ATOM 1029 O O . VAL A 1 133 ? -6.758 -7.078 -17.234 1 98.56 133 VAL A O 1
ATOM 1032 N N . LYS A 1 134 ? -7.766 -9.039 -16.781 1 98.69 134 LYS A N 1
ATOM 1033 C CA . LYS A 1 134 ? -6.578 -9.836 -17.062 1 98.69 134 LYS A CA 1
ATOM 1034 C C . LYS A 1 134 ? -6.43 -10.094 -18.562 1 98.69 134 LYS A C 1
ATOM 1036 O O . LYS A 1 134 ? -7.371 -10.562 -19.219 1 98.69 134 LYS A O 1
ATOM 1041 N N . GLU A 1 135 ? -5.332 -9.773 -19.078 1 98.44 135 GLU A N 1
ATOM 1042 C CA . GLU A 1 135 ? -5.012 -10.18 -20.453 1 98.44 135 GLU A CA 1
ATOM 1043 C C . GLU A 1 135 ? -4.352 -11.555 -20.484 1 98.44 135 GLU A C 1
ATOM 1045 O O . GLU A 1 135 ? -4.766 -12.43 -21.234 1 98.44 135 GLU A O 1
ATOM 1050 N N . PHE A 1 136 ? -3.299 -11.734 -19.641 1 97.81 136 PHE A N 1
ATOM 1051 C CA . PHE A 1 136 ? -2.705 -13.062 -19.5 1 97.81 136 PHE A CA 1
ATOM 1052 C C . PHE A 1 136 ? -1.911 -13.164 -18.203 1 97.81 136 PHE A C 1
ATOM 1054 O O . PHE A 1 136 ? -1.633 -12.148 -17.562 1 97.81 136 PHE A O 1
ATOM 1061 N N . GLU A 1 137 ? -1.578 -14.328 -17.766 1 98.12 137 GLU A N 1
ATOM 1062 C CA . GLU A 1 137 ? -0.556 -14.719 -16.797 1 98.12 137 GLU A CA 1
ATOM 1063 C C . GLU A 1 137 ? 0.298 -15.867 -17.328 1 98.12 137 GLU A C 1
ATOM 1065 O O . GLU A 1 137 ? -0.224 -16.938 -17.656 1 98.12 137 GLU A O 1
ATOM 1070 N N . GLU A 1 138 ? 1.594 -15.562 -17.422 1 97 138 GLU A N 1
ATOM 1071 C CA . GLU A 1 138 ? 2.5 -16.547 -17.984 1 97 138 GLU A CA 1
ATOM 1072 C C . GLU A 1 138 ? 3.912 -16.391 -17.438 1 97 138 GLU A C 1
ATOM 1074 O O . GLU A 1 138 ? 4.23 -15.375 -16.812 1 97 138 GLU A O 1
ATOM 1079 N N . ILE A 1 139 ? 4.645 -17.438 -17.578 1 97.25 139 ILE A N 1
ATOM 1080 C CA . ILE A 1 139 ? 6.082 -17.297 -17.359 1 97.25 139 ILE A CA 1
ATOM 1081 C C . ILE A 1 139 ? 6.762 -16.859 -18.641 1 97.25 139 ILE A C 1
ATOM 1083 O O . ILE A 1 139 ? 6.562 -17.469 -19.703 1 97.25 139 ILE A O 1
ATOM 1087 N N . LEU A 1 140 ? 7.496 -15.82 -18.578 1 97.69 140 LEU A N 1
ATOM 1088 C CA . LEU A 1 140 ? 8.141 -15.273 -19.766 1 97.69 140 LEU A CA 1
ATOM 1089 C C . LEU A 1 140 ? 9.641 -15.117 -19.547 1 97.69 140 LEU A C 1
ATOM 1091 O O . LEU A 1 140 ? 10.078 -14.734 -18.469 1 97.69 140 LEU A O 1
ATOM 1095 N N . LYS A 1 141 ? 10.344 -15.422 -20.578 1 97.88 141 LYS A N 1
ATOM 1096 C CA . LYS A 1 141 ? 11.727 -14.969 -20.609 1 97.88 141 LYS A CA 1
ATOM 1097 C C . LYS A 1 141 ? 11.812 -13.453 -20.719 1 97.88 141 LYS A C 1
ATOM 1099 O O . LYS A 1 141 ? 10.883 -12.812 -21.219 1 97.88 141 LYS A O 1
ATOM 1104 N N . GLU A 1 142 ? 12.891 -12.953 -20.297 1 98.25 142 GLU A N 1
ATOM 1105 C CA . GLU A 1 142 ? 13.055 -11.5 -20.328 1 98.25 142 GLU A CA 1
ATOM 1106 C C . GLU A 1 142 ? 12.906 -10.961 -21.75 1 98.25 142 GLU A C 1
ATOM 1108 O O . GLU A 1 142 ? 12.32 -9.898 -21.953 1 98.25 142 GLU A O 1
ATOM 1113 N N . SER A 1 143 ? 13.438 -11.719 -22.719 1 98.19 143 SER A N 1
ATOM 1114 C CA . SER A 1 143 ? 13.344 -11.289 -24.109 1 98.19 143 SER A CA 1
ATOM 1115 C C . SER A 1 143 ? 11.898 -11.242 -24.578 1 98.19 143 SER A C 1
ATOM 1117 O O . SER A 1 143 ? 11.5 -10.336 -25.312 1 98.19 143 SER A O 1
ATOM 1119 N N . GLU A 1 144 ? 11.109 -12.219 -24.172 1 98.44 144 GLU A N 1
ATOM 1120 C CA . GLU A 1 144 ? 9.688 -12.258 -24.516 1 98.44 144 GLU A CA 1
ATOM 1121 C C . GLU A 1 144 ? 8.93 -11.109 -23.844 1 98.44 144 GLU A C 1
ATOM 1123 O O . GLU A 1 144 ? 8.07 -10.484 -24.469 1 98.44 144 GLU A O 1
ATOM 1128 N N . LEU A 1 145 ? 9.266 -10.906 -22.656 1 98.69 145 LEU A N 1
ATOM 1129 C CA . LEU A 1 145 ? 8.688 -9.797 -21.906 1 98.69 145 LEU A CA 1
ATOM 1130 C C . LEU A 1 145 ? 8.945 -8.469 -22.609 1 98.69 145 LEU A C 1
ATOM 1132 O O . LEU A 1 145 ? 8.031 -7.656 -22.766 1 98.69 145 LEU A O 1
ATOM 1136 N N . PHE A 1 146 ? 10.125 -8.266 -23.016 1 98.75 146 PHE A N 1
ATOM 1137 C CA . PHE A 1 146 ? 10.508 -7.023 -23.672 1 98.75 146 PHE A CA 1
ATOM 1138 C C . PHE A 1 146 ? 9.734 -6.836 -24.969 1 98.75 146 PHE A C 1
ATOM 1140 O O . PHE A 1 146 ? 9.297 -5.727 -25.281 1 98.75 146 PHE A O 1
ATOM 1147 N N . GLU A 1 147 ? 9.578 -7.926 -25.719 1 98.69 147 GLU A N 1
ATOM 1148 C CA . GLU A 1 147 ? 8.805 -7.852 -26.969 1 98.69 147 GLU A CA 1
ATOM 1149 C C . GLU A 1 147 ? 7.367 -7.43 -26.688 1 98.69 147 GLU A C 1
ATOM 1151 O O . GLU A 1 147 ? 6.789 -6.645 -27.453 1 98.69 147 GLU A O 1
ATOM 1156 N N . ILE A 1 148 ? 6.789 -7.941 -25.656 1 98.75 148 ILE A N 1
ATOM 1157 C CA . ILE A 1 148 ? 5.43 -7.594 -25.281 1 98.75 148 ILE A CA 1
ATOM 1158 C C . ILE A 1 148 ? 5.359 -6.113 -24.906 1 98.75 148 ILE A C 1
ATOM 1160 O O . ILE A 1 148 ? 4.441 -5.402 -25.328 1 98.75 148 ILE A O 1
ATOM 1164 N N . ILE A 1 149 ? 6.324 -5.629 -24.156 1 98.81 149 ILE A N 1
ATOM 1165 C CA . ILE A 1 149 ? 6.391 -4.238 -23.703 1 98.81 149 ILE A CA 1
ATOM 1166 C C . ILE A 1 149 ? 6.461 -3.314 -24.922 1 98.81 149 ILE A C 1
ATOM 1168 O O . ILE A 1 149 ? 5.758 -2.307 -24.984 1 98.81 149 ILE A O 1
ATOM 1172 N N . LYS A 1 150 ? 7.238 -3.717 -25.875 1 98.62 150 LYS A N 1
ATOM 1173 C CA . LYS A 1 150 ? 7.449 -2.898 -27.062 1 98.62 150 LYS A CA 1
ATOM 1174 C C . LYS A 1 150 ? 6.148 -2.713 -27.844 1 98.62 150 LYS A C 1
ATOM 1176 O O . LYS A 1 150 ? 5.988 -1.734 -28.578 1 98.62 150 LYS A O 1
ATOM 1181 N N . GLN A 1 151 ? 5.246 -3.594 -27.672 1 98.38 151 GLN A N 1
ATOM 1182 C CA . GLN A 1 151 ? 4.008 -3.584 -28.438 1 98.38 151 GLN A CA 1
ATOM 1183 C C . GLN A 1 151 ? 2.936 -2.75 -27.75 1 98.38 151 GLN A C 1
ATOM 1185 O O . GLN A 1 151 ? 1.851 -2.547 -28.297 1 98.38 151 GLN A O 1
ATOM 1190 N N . GLN A 1 152 ? 3.193 -2.283 -26.562 1 98.44 152 GLN A N 1
ATOM 1191 C CA . GLN A 1 152 ? 2.225 -1.489 -25.812 1 98.44 152 GLN A CA 1
ATOM 1192 C C . GLN A 1 152 ? 2.479 0.005 -26 1 98.44 152 GLN A C 1
ATOM 1194 O O . GLN A 1 152 ? 3.605 0.419 -26.281 1 98.44 152 GLN A O 1
ATOM 1199 N N . ASN A 1 153 ? 1.433 0.78 -25.906 1 98.06 153 ASN A N 1
ATOM 1200 C CA . ASN A 1 153 ? 1.59 2.23 -25.938 1 98.06 153 ASN A CA 1
ATOM 1201 C C . ASN A 1 153 ? 2.283 2.738 -24.672 1 98.06 153 ASN A C 1
ATOM 1203 O O . ASN A 1 153 ? 3.188 3.572 -24.75 1 98.06 153 ASN A O 1
ATOM 1207 N N . SER A 1 154 ? 1.853 2.328 -23.547 1 98.5 154 SER A N 1
ATOM 1208 C CA . SER A 1 154 ? 2.4 2.648 -22.234 1 98.5 154 SER A CA 1
ATOM 1209 C C . SER A 1 154 ? 2.256 1.475 -21.266 1 98.5 154 SER A C 1
ATOM 1211 O O . SER A 1 154 ? 1.228 0.795 -21.266 1 98.5 154 SER A O 1
ATOM 1213 N N . VAL A 1 155 ? 3.334 1.244 -20.484 1 98.81 155 VAL A N 1
ATOM 1214 C CA . VAL A 1 155 ? 3.346 0.104 -19.578 1 98.81 155 VAL A CA 1
ATOM 1215 C C . VAL A 1 155 ? 3.807 0.552 -18.188 1 98.81 155 VAL A C 1
ATOM 1217 O O . VAL A 1 155 ? 4.781 1.297 -18.062 1 98.81 155 VAL A O 1
ATOM 1220 N N . THR A 1 156 ? 3.102 0.187 -17.219 1 98.88 156 THR A N 1
ATOM 1221 C CA . THR A 1 156 ? 3.596 0.299 -15.852 1 98.88 156 THR A CA 1
ATOM 1222 C C . THR A 1 156 ? 4.016 -1.066 -15.312 1 98.88 156 THR A C 1
ATOM 1224 O O . THR A 1 156 ? 3.225 -2.012 -15.328 1 98.88 156 THR A O 1
ATOM 1227 N N . LEU A 1 157 ? 5.285 -1.179 -14.938 1 98.94 157 LEU A N 1
ATOM 1228 C CA . LEU A 1 157 ? 5.793 -2.391 -14.305 1 98.94 157 LEU A CA 1
ATOM 1229 C C . LEU A 1 157 ? 5.66 -2.309 -12.789 1 98.94 157 LEU A C 1
ATOM 1231 O O . LEU A 1 157 ? 5.926 -1.261 -12.188 1 98.94 157 LEU A O 1
ATOM 1235 N N . VAL A 1 158 ? 5.199 -3.422 -12.172 1 98.81 158 VAL A N 1
ATOM 1236 C CA . VAL A 1 158 ? 5.047 -3.455 -10.719 1 98.81 158 VAL A CA 1
ATOM 1237 C C . VAL A 1 158 ? 5.551 -4.789 -10.18 1 98.81 158 VAL A C 1
ATOM 1239 O O . VAL A 1 158 ? 5.359 -5.836 -10.805 1 98.81 158 VAL A O 1
ATOM 1242 N N . GLY A 1 159 ? 6.227 -4.773 -9.102 1 98.12 159 GLY A N 1
ATOM 1243 C CA . GLY A 1 159 ? 6.746 -5.949 -8.422 1 98.12 159 GLY A CA 1
ATOM 1244 C C . GLY A 1 159 ? 8.211 -5.832 -8.055 1 98.12 159 GLY A C 1
ATOM 1245 O O . GLY A 1 159 ? 8.945 -5.035 -8.648 1 98.12 159 GLY A O 1
ATOM 1246 N N . GLU A 1 160 ? 8.664 -6.652 -7.16 1 93.25 160 GLU A N 1
ATOM 1247 C CA . GLU A 1 160 ? 10.039 -6.562 -6.672 1 93.25 160 GLU A CA 1
ATOM 1248 C C . GLU A 1 160 ? 11.031 -7.027 -7.73 1 93.25 160 GLU A C 1
ATOM 1250 O O . GLU A 1 160 ? 12.219 -6.699 -7.664 1 93.25 160 GLU A O 1
ATOM 1255 N N . ALA A 1 161 ? 10.531 -7.75 -8.695 1 96.94 161 ALA A N 1
ATOM 1256 C CA . ALA A 1 161 ? 11.414 -8.25 -9.75 1 96.94 161 ALA A CA 1
ATOM 1257 C C . ALA A 1 161 ? 11.945 -7.109 -10.602 1 96.94 161 ALA A C 1
ATOM 1259 O O . ALA A 1 161 ? 12.875 -7.297 -11.391 1 96.94 161 ALA A O 1
ATOM 1260 N N . ILE A 1 162 ? 11.398 -5.898 -10.523 1 97.69 162 ILE A N 1
ATOM 1261 C CA . ILE A 1 162 ? 11.875 -4.719 -11.242 1 97.69 162 ILE A CA 1
ATOM 1262 C C . ILE A 1 162 ? 13.367 -4.535 -10.992 1 97.69 162 ILE A C 1
ATOM 1264 O O . ILE A 1 162 ? 14.109 -4.137 -11.898 1 97.69 162 ILE A O 1
ATOM 1268 N N . ASP A 1 163 ? 13.781 -4.887 -9.797 1 95.06 163 ASP A N 1
ATOM 1269 C CA . ASP A 1 163 ? 15.156 -4.656 -9.375 1 95.06 163 ASP A CA 1
ATOM 1270 C C . ASP A 1 163 ? 16.141 -5.48 -10.211 1 95.06 163 ASP A C 1
ATOM 1272 O O . ASP A 1 163 ? 17.297 -5.105 -10.367 1 95.06 163 ASP A O 1
ATOM 1276 N N . VAL A 1 164 ? 15.688 -6.566 -10.773 1 96.62 164 VAL A N 1
ATOM 1277 C CA . VAL A 1 164 ? 16.609 -7.473 -11.453 1 96.62 164 VAL A CA 1
ATOM 1278 C C . VAL A 1 164 ? 16.406 -7.402 -12.961 1 96.62 164 VAL A C 1
ATOM 1280 O O . VAL A 1 164 ? 17.078 -8.094 -13.719 1 96.62 164 VAL A O 1
ATOM 1283 N N . LEU A 1 165 ? 15.492 -6.602 -13.406 1 98.06 165 LEU A N 1
ATOM 1284 C CA . LEU A 1 165 ? 15.289 -6.418 -14.844 1 98.06 165 LEU A CA 1
ATOM 1285 C C . LEU A 1 165 ? 16.484 -5.723 -15.477 1 98.06 165 LEU A C 1
ATOM 1287 O O . LEU A 1 165 ? 17.188 -4.969 -14.812 1 98.06 165 LEU A O 1
ATOM 1291 N N . SER A 1 166 ? 16.672 -5.969 -16.734 1 98.06 166 SER A N 1
ATOM 1292 C CA . SER A 1 166 ? 17.719 -5.285 -17.484 1 98.06 166 SER A CA 1
ATOM 1293 C C . SER A 1 166 ? 17.438 -3.797 -17.609 1 98.06 166 SER A C 1
ATOM 1295 O O . SER A 1 166 ? 16.266 -3.387 -17.641 1 98.06 166 SER A O 1
ATOM 1297 N N . ASP A 1 167 ? 18.453 -3.002 -17.797 1 98 167 ASP A N 1
ATOM 1298 C CA . ASP A 1 167 ? 18.312 -1.563 -18 1 98 167 ASP A CA 1
ATOM 1299 C C . ASP A 1 167 ? 17.562 -1.265 -19.297 1 98 167 ASP A C 1
ATOM 1301 O O . ASP A 1 167 ? 16.859 -0.261 -19.391 1 98 167 ASP A O 1
ATOM 1305 N N . GLU A 1 168 ? 17.75 -2.141 -20.25 1 97.88 168 GLU A N 1
ATOM 1306 C CA . GLU A 1 168 ? 17.047 -1.98 -21.516 1 97.88 168 GLU A CA 1
ATOM 1307 C C . GLU A 1 168 ? 15.539 -1.921 -21.312 1 97.88 168 GLU A C 1
ATOM 1309 O O . GLU A 1 168 ? 14.859 -1.086 -21.922 1 97.88 168 GLU A O 1
ATOM 1314 N N . ILE A 1 169 ? 15.109 -2.734 -20.438 1 98.62 169 ILE A N 1
ATOM 1315 C CA . ILE A 1 169 ? 13.68 -2.777 -20.172 1 98.62 169 ILE A CA 1
ATOM 1316 C C . ILE A 1 169 ? 13.289 -1.604 -19.266 1 98.62 169 ILE A C 1
ATOM 1318 O O . ILE A 1 169 ? 12.344 -0.87 -19.562 1 98.62 169 ILE A O 1
ATOM 1322 N N . LYS A 1 170 ? 13.992 -1.365 -18.219 1 98.44 170 LYS A N 1
ATOM 1323 C CA . LYS A 1 170 ? 13.656 -0.366 -17.219 1 98.44 170 LYS A CA 1
ATOM 1324 C C . LYS A 1 170 ? 13.602 1.033 -17.828 1 98.44 170 LYS A C 1
ATOM 1326 O O . LYS A 1 170 ? 12.82 1.875 -17.391 1 98.44 170 LYS A O 1
ATOM 1331 N N . ASN A 1 171 ? 14.438 1.217 -18.844 1 97.88 171 ASN A N 1
ATOM 1332 C CA . ASN A 1 171 ? 14.578 2.564 -19.375 1 97.88 171 ASN A CA 1
ATOM 1333 C C . ASN A 1 171 ? 13.867 2.709 -20.719 1 97.88 171 ASN A C 1
ATOM 1335 O O . ASN A 1 171 ? 14.023 3.719 -21.406 1 97.88 171 ASN A O 1
ATOM 1339 N N . TYR A 1 172 ? 13.133 1.685 -21.094 1 98.19 172 TYR A N 1
ATOM 1340 C CA . TYR A 1 172 ? 12.438 1.773 -22.375 1 98.19 172 TYR A CA 1
ATOM 1341 C C . TYR A 1 172 ? 11.414 2.902 -22.359 1 98.19 172 TYR A C 1
ATOM 1343 O O . TYR A 1 172 ? 10.812 3.188 -21.328 1 98.19 172 TYR A O 1
ATOM 1351 N N . GLU A 1 173 ? 11.133 3.529 -23.375 1 97.56 173 GLU A N 1
ATOM 1352 C CA . GLU A 1 173 ? 10.461 4.82 -23.469 1 97.56 173 GLU A CA 1
ATOM 1353 C C . GLU A 1 173 ? 9.016 4.727 -22.984 1 97.56 173 GLU A C 1
ATOM 1355 O O . GLU A 1 173 ? 8.469 5.699 -22.469 1 97.56 173 GLU A O 1
ATOM 1360 N N . ASN A 1 174 ? 8.406 3.58 -23.219 1 98.31 174 ASN A N 1
ATOM 1361 C CA . ASN A 1 174 ? 7 3.486 -22.859 1 98.31 174 ASN A CA 1
ATOM 1362 C C . ASN A 1 174 ? 6.812 2.832 -21.484 1 98.31 174 ASN A C 1
ATOM 1364 O O . ASN A 1 174 ? 5.711 2.395 -21.156 1 98.31 174 ASN A O 1
ATOM 1368 N N . VAL A 1 175 ? 7.941 2.748 -20.688 1 98.62 175 VAL A N 1
ATOM 1369 C CA . VAL A 1 175 ? 7.895 2.027 -19.406 1 98.62 175 VAL A CA 1
ATOM 1370 C C . VAL A 1 175 ? 7.891 3.021 -18.25 1 98.62 175 VAL A C 1
ATOM 1372 O O . VAL A 1 175 ? 8.703 3.947 -18.219 1 98.62 175 VAL A O 1
ATOM 1375 N N . ARG A 1 176 ? 6.969 2.842 -17.391 1 98.44 176 ARG A N 1
ATOM 1376 C CA . ARG A 1 176 ? 6.941 3.453 -16.062 1 98.44 176 ARG A CA 1
ATOM 1377 C C . ARG A 1 176 ? 7.141 2.404 -14.969 1 98.44 176 ARG A C 1
ATOM 1379 O O . ARG A 1 176 ? 6.508 1.346 -15 1 98.44 176 ARG A O 1
ATOM 1386 N N . LEU A 1 177 ? 8.031 2.662 -14.055 1 98.5 177 LEU A N 1
ATOM 1387 C CA . LEU A 1 177 ? 8.289 1.73 -12.961 1 98.5 177 LEU A CA 1
ATOM 1388 C C . LEU A 1 177 ? 7.508 2.135 -11.719 1 98.5 177 LEU A C 1
ATOM 1390 O O . LEU A 1 177 ? 7.469 3.314 -11.359 1 98.5 177 LEU A O 1
ATOM 1394 N N . SER A 1 178 ? 6.871 1.177 -11.102 1 98.38 178 SER A N 1
ATOM 1395 C CA . SER A 1 178 ? 6.344 1.443 -9.773 1 98.38 178 SER A CA 1
ATOM 1396 C C . SER A 1 178 ? 7.465 1.698 -8.773 1 98.38 178 SER A C 1
ATOM 1398 O O . SER A 1 178 ? 8.602 1.258 -8.977 1 98.38 178 SER A O 1
ATOM 1400 N N . HIS A 1 179 ? 7.16 2.465 -7.754 1 97.5 179 HIS A N 1
ATOM 1401 C CA . HIS A 1 179 ? 8.141 2.672 -6.691 1 97.5 179 HIS A CA 1
ATOM 1402 C C . HIS A 1 179 ? 8.023 1.596 -5.617 1 97.5 179 HIS A C 1
ATOM 1404 O O . HIS A 1 179 ? 7.008 0.892 -5.547 1 97.5 179 HIS A O 1
ATOM 1410 N N . PRO A 1 180 ? 8.992 1.472 -4.734 1 97.12 180 PRO A N 1
ATOM 1411 C CA . PRO A 1 180 ? 9.062 0.364 -3.777 1 97.12 180 PRO A CA 1
ATOM 1412 C C . PRO A 1 180 ? 7.832 0.29 -2.873 1 97.12 180 PRO A C 1
ATOM 1414 O O . PRO A 1 180 ? 7.434 -0.8 -2.455 1 97.12 180 PRO A O 1
ATOM 1417 N N . GLY A 1 181 ? 7.184 1.387 -2.6 1 97.44 181 GLY A N 1
ATOM 1418 C CA . GLY A 1 181 ? 6.012 1.408 -1.739 1 97.44 181 GLY A CA 1
ATOM 1419 C C . GLY A 1 181 ? 4.828 0.656 -2.32 1 97.44 181 GLY A C 1
ATOM 1420 O O . GLY A 1 181 ? 3.91 0.276 -1.594 1 97.44 181 GLY A O 1
ATOM 1421 N N . LEU A 1 182 ? 4.871 0.389 -3.602 1 98.06 182 LEU A N 1
ATOM 1422 C CA . LEU A 1 182 ? 3.744 -0.224 -4.297 1 98.06 182 LEU A CA 1
ATOM 1423 C C . LEU A 1 182 ? 4.074 -1.652 -4.715 1 98.06 182 LEU A C 1
ATOM 1425 O O . LEU A 1 182 ? 3.195 -2.391 -5.168 1 98.06 182 LEU A O 1
ATOM 1429 N N . ASN A 1 183 ? 5.297 -2.113 -4.551 1 97.31 183 ASN A N 1
ATOM 1430 C CA . ASN A 1 183 ? 5.789 -3.314 -5.215 1 97.31 183 ASN A CA 1
ATOM 1431 C C . ASN A 1 183 ? 5.359 -4.578 -4.48 1 97.31 183 ASN A C 1
ATOM 1433 O O . ASN A 1 183 ? 5.445 -5.68 -5.023 1 97.31 183 ASN A O 1
ATOM 1437 N N . ASN A 1 184 ? 4.867 -4.441 -3.258 1 92.38 184 ASN A N 1
ATOM 1438 C CA . ASN A 1 184 ? 4.504 -5.648 -2.52 1 92.38 184 ASN A CA 1
ATOM 1439 C C . ASN A 1 184 ? 3.295 -5.41 -1.619 1 92.38 184 ASN A C 1
ATOM 1441 O O . ASN A 1 184 ? 3.248 -5.906 -0.492 1 92.38 184 ASN A O 1
ATOM 1445 N N . GLY A 1 185 ? 2.393 -4.594 -2.051 1 91.62 185 GLY A N 1
ATOM 1446 C CA . GLY A 1 185 ? 1.142 -4.355 -1.346 1 91.62 185 GLY A CA 1
ATOM 1447 C C . GLY A 1 185 ? 0.103 -5.434 -1.599 1 91.62 185 GLY A C 1
ATOM 1448 O O . GLY A 1 185 ? -1.076 -5.129 -1.797 1 91.62 185 GLY A O 1
ATOM 1449 N N . ILE A 1 186 ? 0.465 -6.637 -1.608 1 97.31 186 ILE A N 1
ATOM 1450 C CA . ILE A 1 186 ? -0.371 -7.742 -2.066 1 97.31 186 ILE A CA 1
ATOM 1451 C C . ILE A 1 186 ? -1.485 -8 -1.054 1 97.31 186 ILE A C 1
ATOM 1453 O O . ILE A 1 186 ? -2.658 -8.102 -1.423 1 97.31 186 ILE A O 1
ATOM 1457 N N . GLY A 1 187 ? -1.178 -8.039 0.263 1 98.25 187 GLY A N 1
ATOM 1458 C CA . GLY A 1 187 ? -2.145 -8.375 1.295 1 98.25 187 GLY A CA 1
ATOM 1459 C C . GLY A 1 187 ? -3.346 -7.449 1.318 1 98.25 187 GLY A C 1
ATOM 1460 O O . GLY A 1 187 ? -4.488 -7.906 1.392 1 98.25 187 GLY A O 1
ATOM 1461 N N . ARG A 1 188 ? -3.08 -6.184 1.237 1 98.5 188 ARG A N 1
ATOM 1462 C CA . ARG A 1 188 ? -4.145 -5.188 1.223 1 98.5 188 ARG A CA 1
ATOM 1463 C C . ARG A 1 188 ? -5.066 -5.391 0.025 1 98.5 188 ARG A C 1
ATOM 1465 O O . ARG A 1 188 ? -6.293 -5.348 0.163 1 98.5 188 ARG A O 1
ATOM 1472 N N . ASN A 1 189 ? -4.465 -5.637 -1.097 1 98.75 189 ASN A N 1
ATOM 1473 C CA . ASN A 1 189 ? -5.223 -5.77 -2.338 1 98.75 189 ASN A CA 1
ATOM 1474 C C . ASN A 1 189 ? -6.023 -7.07 -2.365 1 98.75 189 ASN A C 1
ATOM 1476 O O . ASN A 1 189 ? -7.113 -7.117 -2.939 1 98.75 189 ASN A O 1
ATOM 1480 N N . LEU A 1 190 ? -5.488 -8.125 -1.719 1 98.88 190 LEU A N 1
ATOM 1481 C CA . LEU A 1 190 ? -6.242 -9.367 -1.583 1 98.88 190 LEU A CA 1
ATOM 1482 C C . LEU A 1 190 ? -7.586 -9.109 -0.907 1 98.88 190 LEU A C 1
ATOM 1484 O O . LEU A 1 190 ? -8.617 -9.633 -1.349 1 98.88 190 LEU A O 1
ATOM 1488 N N . CYS A 1 191 ? -7.582 -8.312 0.129 1 98.88 191 CYS A N 1
ATOM 1489 C CA . CYS A 1 191 ? -8.812 -8.031 0.86 1 98.88 191 CYS A CA 1
ATOM 1490 C C . CYS A 1 191 ? -9.836 -7.34 -0.036 1 98.88 191 CYS A C 1
ATOM 1492 O O . CYS A 1 191 ? -11.008 -7.703 -0.04 1 98.88 191 CYS A O 1
ATOM 1494 N N . VAL A 1 192 ? -9.391 -6.398 -0.797 1 98.62 192 VAL A N 1
ATOM 1495 C CA . VAL A 1 192 ? -10.289 -5.605 -1.626 1 98.62 192 VAL A CA 1
ATOM 1496 C C . VAL A 1 192 ? -10.867 -6.477 -2.738 1 98.62 192 VAL A C 1
ATOM 1498 O O . VAL A 1 192 ? -12.086 -6.492 -2.951 1 98.62 192 VAL A O 1
ATOM 1501 N N . ILE A 1 193 ? -9.992 -7.207 -3.412 1 98.69 193 ILE A N 1
ATOM 1502 C CA . ILE A 1 193 ? -10.422 -8.07 -4.504 1 98.69 193 ILE A CA 1
ATOM 1503 C C . ILE A 1 193 ? -11.383 -9.133 -3.969 1 98.69 193 ILE A C 1
ATOM 1505 O O . ILE A 1 193 ? -12.398 -9.43 -4.598 1 98.69 193 ILE A O 1
ATOM 1509 N N . ALA A 1 194 ? -11.047 -9.688 -2.795 1 98.81 194 ALA A N 1
ATOM 1510 C CA . ALA A 1 194 ? -11.891 -10.711 -2.191 1 98.81 194 ALA A CA 1
ATOM 1511 C C . ALA A 1 194 ? -13.281 -10.164 -1.87 1 98.81 194 ALA A C 1
ATOM 1513 O O . ALA A 1 194 ? -14.289 -10.852 -2.068 1 98.81 194 ALA A O 1
ATOM 1514 N N . LYS A 1 195 ? -13.336 -9 -1.361 1 98.56 195 LYS A N 1
ATOM 1515 C CA . LYS A 1 195 ? -14.633 -8.383 -1.073 1 98.56 195 LYS A CA 1
ATOM 1516 C C . LYS A 1 195 ? -15.477 -8.258 -2.338 1 98.56 195 LYS A C 1
ATOM 1518 O O . LYS A 1 195 ? -16.672 -8.562 -2.324 1 98.56 195 LYS A O 1
ATOM 1523 N N . GLU A 1 196 ? -14.844 -7.762 -3.385 1 97.62 196 GLU A N 1
ATOM 1524 C CA . GLU A 1 196 ? -15.547 -7.629 -4.656 1 97.62 196 GLU A CA 1
ATOM 1525 C C . GLU A 1 196 ? -16.094 -8.977 -5.129 1 97.62 196 GLU A C 1
ATOM 1527 O O . GLU A 1 196 ? -17.234 -9.07 -5.574 1 97.62 196 GLU A O 1
ATOM 1532 N N . ARG A 1 197 ? -15.25 -10.008 -5.043 1 98.31 197 ARG A N 1
ATOM 1533 C CA . ARG A 1 197 ? -15.672 -11.344 -5.449 1 98.31 197 ARG A CA 1
ATOM 1534 C C . ARG A 1 197 ? -16.812 -11.844 -4.562 1 98.31 197 ARG A C 1
ATOM 1536 O O . ARG A 1 197 ? -17.766 -12.445 -5.055 1 98.31 197 ARG A O 1
ATOM 1543 N N . PHE A 1 198 ? -16.703 -11.617 -3.275 1 98.31 198 PHE A N 1
ATOM 1544 C CA . PHE A 1 198 ? -17.75 -12 -2.332 1 98.31 198 PHE A CA 1
ATOM 1545 C C . PHE A 1 198 ? -19.078 -11.344 -2.697 1 98.31 198 PHE A C 1
ATOM 1547 O O . PHE A 1 198 ? -20.109 -12.008 -2.717 1 98.31 198 PHE A O 1
ATOM 1554 N N . GLU A 1 199 ? -19.016 -10.023 -3.014 1 97.12 199 GLU A N 1
ATOM 1555 C CA . GLU A 1 199 ? -20.203 -9.266 -3.359 1 97.12 199 GLU A CA 1
ATOM 1556 C C . GLU A 1 199 ? -20.828 -9.766 -4.66 1 97.12 199 GLU A C 1
ATOM 1558 O O . GLU A 1 199 ? -22.016 -9.578 -4.902 1 97.12 199 GLU A O 1
ATOM 1563 N N . ASN A 1 200 ? -20.047 -10.445 -5.457 1 97.44 200 ASN A N 1
ATOM 1564 C CA . ASN A 1 200 ? -20.531 -11 -6.719 1 97.44 200 ASN A CA 1
ATOM 1565 C C . ASN A 1 200 ? -20.781 -12.5 -6.609 1 97.44 200 ASN A C 1
ATOM 1567 O O . ASN A 1 200 ? -20.938 -13.18 -7.625 1 97.44 200 ASN A O 1
ATOM 1571 N N . ASN A 1 201 ? -20.703 -13.086 -5.418 1 97.94 201 ASN A N 1
ATOM 1572 C CA . ASN A 1 201 ? -20.938 -14.492 -5.129 1 97.94 201 ASN A CA 1
ATOM 1573 C C . ASN A 1 201 ? -19.938 -15.398 -5.852 1 97.94 201 ASN A C 1
ATOM 1575 O O . ASN A 1 201 ? -20.297 -16.469 -6.328 1 97.94 201 ASN A O 1
ATOM 1579 N N . ASP A 1 202 ? -18.812 -14.859 -6.078 1 98 202 ASP A N 1
ATOM 1580 C CA . ASP A 1 202 ? -17.703 -15.594 -6.68 1 98 202 ASP A CA 1
ATOM 1581 C C . ASP A 1 202 ? -16.734 -16.094 -5.609 1 98 202 ASP A C 1
ATOM 1583 O O . ASP A 1 202 ? -15.695 -15.484 -5.383 1 98 202 ASP A O 1
ATOM 1587 N N . LEU A 1 203 ? -17.125 -17.219 -4.957 1 98.38 203 LEU A N 1
ATOM 1588 C CA . LEU A 1 203 ? -16.375 -17.766 -3.832 1 98.38 203 LEU A CA 1
ATOM 1589 C C . LEU A 1 203 ? -15.711 -19.078 -4.215 1 98.38 203 LEU A C 1
ATOM 1591 O O . LEU A 1 203 ? -16.172 -19.766 -5.133 1 98.38 203 LEU A O 1
ATOM 1595 N N . ASP A 1 204 ? -14.633 -19.391 -3.578 1 98.06 204 ASP A N 1
ATOM 1596 C CA . ASP A 1 204 ? -13.992 -20.688 -3.711 1 98.06 204 ASP A CA 1
ATOM 1597 C C . ASP A 1 204 ? -14.445 -21.641 -2.602 1 98.06 204 ASP A C 1
ATOM 1599 O O . ASP A 1 204 ? -15.219 -21.25 -1.725 1 98.06 204 ASP A O 1
ATOM 1603 N N . ASN A 1 205 ? -14.016 -22.859 -2.773 1 96.75 205 ASN A N 1
ATOM 1604 C CA . ASN A 1 205 ? -14.227 -23.891 -1.771 1 96.75 205 ASN A CA 1
ATOM 1605 C C . ASN A 1 205 ? -12.922 -24.312 -1.11 1 96.75 205 ASN A C 1
ATOM 1607 O O . ASN A 1 205 ? -11.953 -24.641 -1.798 1 96.75 205 ASN A O 1
ATOM 1611 N N . TYR A 1 206 ? -12.945 -24.25 0.24 1 96.12 206 TYR A N 1
ATOM 1612 C CA . TYR A 1 206 ? -11.688 -24.516 0.925 1 96.12 206 TYR A CA 1
ATOM 1613 C C . TYR A 1 206 ? -11.266 -25.969 0.748 1 96.12 206 TYR A C 1
ATOM 1615 O O . TYR A 1 206 ? -10.109 -26.328 1.01 1 96.12 206 TYR A O 1
ATOM 1623 N N . PHE A 1 207 ? -12.008 -26.844 0.23 1 96.12 207 PHE A N 1
ATOM 1624 C CA . PHE A 1 207 ? -11.617 -28.219 -0.039 1 96.12 207 PHE A CA 1
ATOM 1625 C C . PHE A 1 207 ? -10.867 -28.328 -1.361 1 96.12 207 PHE A C 1
ATOM 1627 O O . PHE A 1 207 ? -9.961 -29.141 -1.505 1 96.12 207 PHE A O 1
ATOM 1634 N N . ASP A 1 208 ? -11.203 -27.406 -2.316 1 95.75 208 ASP A N 1
ATOM 1635 C CA . ASP A 1 208 ? -10.719 -27.562 -3.684 1 95.75 208 ASP A CA 1
ATOM 1636 C C . ASP A 1 208 ? -9.68 -26.516 -4.027 1 95.75 208 ASP A C 1
ATOM 1638 O O . ASP A 1 208 ? -8.953 -26.641 -5.016 1 95.75 208 ASP A O 1
ATOM 1642 N N . LEU A 1 209 ? -9.703 -25.469 -3.252 1 97.19 209 LEU A N 1
ATOM 1643 C CA . LEU A 1 209 ? -8.766 -24.391 -3.521 1 97.19 209 LEU A CA 1
ATOM 1644 C C . LEU A 1 209 ? -7.328 -24.891 -3.432 1 97.19 209 LEU A C 1
ATOM 1646 O O . LEU A 1 209 ? -6.945 -25.531 -2.449 1 97.19 209 LEU A O 1
ATOM 1650 N N . THR A 1 210 ? -6.531 -24.656 -4.488 1 96.44 210 THR A N 1
ATOM 1651 C CA . THR A 1 210 ? -5.141 -25.094 -4.551 1 96.44 210 THR A CA 1
ATOM 1652 C C . THR A 1 210 ? -4.254 -24 -5.129 1 96.44 210 THR A C 1
ATOM 1654 O O . THR A 1 210 ? -4.742 -23.094 -5.809 1 96.44 210 THR A O 1
ATOM 1657 N N . PRO A 1 211 ? -2.98 -24.062 -4.836 1 97.06 211 PRO A N 1
ATOM 1658 C CA . PRO A 1 211 ? -2.076 -23.078 -5.441 1 97.06 211 PRO A CA 1
ATOM 1659 C C . PRO A 1 211 ? -2.076 -23.141 -6.969 1 97.06 211 PRO A C 1
ATOM 1661 O O . PRO A 1 211 ? -2.236 -24.219 -7.543 1 97.06 211 PRO A O 1
ATOM 1664 N N . SER A 1 212 ? -1.943 -22.016 -7.555 1 92.94 212 SER A N 1
ATOM 1665 C CA . SER A 1 212 ? -1.752 -21.922 -9 1 92.94 212 SER A CA 1
ATOM 1666 C C . SER A 1 212 ? -0.273 -21.812 -9.352 1 92.94 212 SER A C 1
ATOM 1668 O O . SER A 1 212 ? 0.397 -20.859 -8.977 1 92.94 212 SER A O 1
ATOM 1670 N N . TYR A 1 213 ? 0.203 -22.875 -10.07 1 89.94 213 TYR A N 1
ATOM 1671 C CA . TYR A 1 213 ? 1.596 -22.891 -10.508 1 89.94 213 TYR A CA 1
ATOM 1672 C C . TYR A 1 213 ? 1.711 -22.578 -11.992 1 89.94 213 TYR A C 1
ATOM 1674 O O . TYR A 1 213 ? 0.896 -23.031 -12.797 1 89.94 213 TYR A O 1
ATOM 1682 N N . LEU A 1 214 ? 1.85 -21.359 -12.375 1 82.81 214 LEU A N 1
ATOM 1683 C CA . LEU A 1 214 ? 1.906 -21.016 -13.789 1 82.81 214 LEU A CA 1
ATOM 1684 C C . LEU A 1 214 ? 2.785 -22 -14.555 1 82.81 214 LEU A C 1
ATOM 1686 O O . LEU A 1 214 ? 3.816 -22.438 -14.047 1 82.81 214 LEU A O 1
ATOM 1690 N N . ARG A 1 215 ? 2.131 -22.844 -15.422 1 64.5 215 ARG A N 1
ATOM 1691 C CA . ARG A 1 215 ? 2.814 -23.828 -16.25 1 64.5 215 ARG A CA 1
ATOM 1692 C C . ARG A 1 215 ? 3.713 -23.156 -17.281 1 64.5 215 ARG A C 1
ATOM 1694 O O . ARG A 1 215 ? 3.504 -22 -17.625 1 64.5 215 ARG A O 1
ATOM 1701 N N . LYS A 1 216 ? 4.883 -23.859 -17.656 1 56.56 216 LYS A N 1
ATOM 1702 C CA . LYS A 1 216 ? 5.816 -23.469 -18.703 1 56.56 216 LYS A CA 1
ATOM 1703 C C . LYS A 1 216 ? 5.074 -23.047 -19.969 1 56.56 216 LYS A C 1
ATOM 1705 O O . LYS A 1 216 ? 3.961 -23.516 -20.234 1 56.56 216 LYS A O 1
ATOM 1710 N N . SER A 1 217 ? 5.438 -21.891 -20.516 1 49.75 217 SER A N 1
ATOM 1711 C CA . SER A 1 217 ? 4.91 -21.578 -21.844 1 49.75 217 SER A CA 1
ATOM 1712 C C . SER A 1 217 ? 4.832 -22.812 -22.719 1 49.75 217 SER A C 1
ATOM 1714 O O . SER A 1 217 ? 5.551 -23.781 -22.5 1 49.75 217 SER A O 1
ATOM 1716 N N . GLN A 1 218 ? 3.699 -22.828 -23.484 1 45.31 218 GLN A N 1
ATOM 1717 C CA . GLN A 1 218 ? 3.607 -23.922 -24.453 1 45.31 218 GLN A CA 1
ATOM 1718 C C . GLN A 1 218 ? 4.953 -24.172 -25.125 1 45.31 218 GLN A C 1
ATOM 1720 O O . GLN A 1 218 ? 5.316 -25.328 -25.391 1 45.31 218 GLN A O 1
ATOM 1725 N N . ALA A 1 219 ? 5.613 -23.109 -25.469 1 45.84 219 ALA A N 1
ATOM 1726 C CA . ALA A 1 219 ? 6.863 -23.234 -26.219 1 45.84 219 ALA A CA 1
ATOM 1727 C C . ALA A 1 219 ? 7.898 -24.031 -25.422 1 45.84 219 ALA A C 1
ATOM 1729 O O . ALA A 1 219 ? 8.602 -24.875 -25.984 1 45.84 219 ALA A O 1
ATOM 1730 N N . GLU A 1 220 ? 7.902 -23.719 -24.25 1 49.88 220 GLU A N 1
ATOM 1731 C CA . GLU A 1 220 ? 8.891 -24.438 -23.438 1 49.88 220 GLU A CA 1
ATOM 1732 C C . GLU A 1 220 ? 8.508 -25.891 -23.25 1 49.88 220 GLU A C 1
ATOM 1734 O O . GLU A 1 220 ? 9.375 -26.766 -23.125 1 49.88 220 GLU A O 1
ATOM 1739 N N . ILE A 1 221 ? 7.25 -26.156 -23.109 1 49.38 221 ILE A N 1
ATOM 1740 C CA . ILE A 1 221 ? 6.766 -27.531 -23.062 1 49.38 221 ILE A CA 1
ATOM 1741 C C . ILE A 1 221 ? 7.207 -28.281 -24.312 1 49.38 221 ILE A C 1
ATOM 1743 O O . ILE A 1 221 ? 7.633 -29.438 -24.234 1 49.38 221 ILE A O 1
ATOM 1747 N N . ASN A 1 222 ? 7.172 -27.5 -25.297 1 48.88 222 ASN A N 1
ATOM 1748 C CA . ASN A 1 222 ? 7.547 -28.125 -26.547 1 48.88 222 ASN A CA 1
ATOM 1749 C C . ASN A 1 222 ? 9.055 -28.297 -26.672 1 48.88 222 ASN A C 1
ATOM 1751 O O . ASN A 1 222 ? 9.531 -29.203 -27.359 1 48.88 222 ASN A O 1
ATOM 1755 N N . LEU A 1 223 ? 9.727 -27.422 -26.156 1 50.03 223 LEU A N 1
ATOM 1756 C CA . LEU A 1 223 ? 11.172 -27.547 -26.234 1 50.03 223 LEU A CA 1
ATOM 1757 C C . LEU A 1 223 ? 11.664 -28.719 -25.375 1 50.03 223 LEU A C 1
ATOM 1759 O O . LEU A 1 223 ? 12.734 -29.266 -25.609 1 50.03 223 LEU A O 1
ATOM 1763 N N . ASN A 1 224 ? 11.102 -28.906 -24.297 1 47.81 224 ASN A N 1
ATOM 1764 C CA . ASN A 1 224 ? 11.555 -30.016 -23.453 1 47.81 224 ASN A CA 1
ATOM 1765 C C . ASN A 1 224 ? 10.961 -31.344 -23.922 1 47.81 224 ASN A C 1
ATOM 1767 O O . ASN A 1 224 ? 11.102 -32.375 -23.234 1 47.81 224 ASN A O 1
ATOM 1771 N N . LYS A 1 225 ? 10.172 -31.359 -25.062 1 43.88 225 LYS A N 1
ATOM 1772 C CA . LYS A 1 225 ? 9.859 -32.625 -25.734 1 43.88 225 LYS A CA 1
ATOM 1773 C C . LYS A 1 225 ? 10.883 -32.906 -26.828 1 43.88 225 LYS A C 1
ATOM 1775 O O . LYS A 1 225 ? 11.289 -32.031 -27.562 1 43.88 225 LYS A O 1
ATOM 1780 N N . MET B 1 1 ? 21.125 0.705 2.305 1 95.94 1 MET B N 1
ATOM 1781 C CA . MET B 1 1 ? 20.625 1.719 3.23 1 95.94 1 MET B CA 1
ATOM 1782 C C . MET B 1 1 ? 19.328 1.262 3.895 1 95.94 1 MET B C 1
ATOM 1784 O O . MET B 1 1 ? 18.438 0.746 3.227 1 95.94 1 MET B O 1
ATOM 1788 N N . LYS B 1 2 ? 19.266 1.37 5.258 1 98.19 2 LYS B N 1
ATOM 1789 C CA . LYS B 1 2 ? 18.047 1.02 5.988 1 98.19 2 LYS B CA 1
ATOM 1790 C C . LYS B 1 2 ? 17.312 2.27 6.465 1 98.19 2 LYS B C 1
ATOM 1792 O O . LYS B 1 2 ? 17.922 3.17 7.047 1 98.19 2 LYS B O 1
ATOM 1797 N N . ILE B 1 3 ? 16.047 2.311 6.152 1 98.81 3 ILE B N 1
ATOM 1798 C CA . ILE B 1 3 ? 15.203 3.441 6.516 1 98.81 3 ILE B CA 1
ATOM 1799 C C . ILE B 1 3 ? 14.039 2.959 7.379 1 98.81 3 ILE B C 1
ATOM 1801 O O . ILE B 1 3 ? 13.43 1.923 7.09 1 98.81 3 ILE B O 1
ATOM 1805 N N . LEU B 1 4 ? 13.742 3.646 8.453 1 98.88 4 LEU B N 1
ATOM 1806 C CA . LEU B 1 4 ? 12.586 3.377 9.297 1 98.88 4 LEU B CA 1
ATOM 1807 C C . LEU B 1 4 ? 11.648 4.574 9.336 1 98.88 4 LEU B C 1
ATOM 1809 O O . LEU B 1 4 ? 12.078 5.699 9.602 1 98.88 4 LEU B O 1
ATOM 1813 N N . SER B 1 5 ? 10.398 4.316 9.023 1 98.88 5 SER B N 1
ATOM 1814 C CA . SER B 1 5 ? 9.422 5.398 9.086 1 98.88 5 SER B CA 1
ATOM 1815 C C . SER B 1 5 ? 8.375 5.137 10.156 1 98.88 5 SER B C 1
ATOM 1817 O O . SER B 1 5 ? 8.078 3.982 10.469 1 98.88 5 SER B O 1
ATOM 1819 N N . ILE B 1 6 ? 7.863 6.195 10.727 1 98.31 6 ILE B N 1
ATOM 1820 C CA . ILE B 1 6 ? 6.762 6.188 11.68 1 98.31 6 ILE B CA 1
ATOM 1821 C C . ILE B 1 6 ? 5.633 7.086 11.172 1 98.31 6 ILE B C 1
ATOM 1823 O O . ILE B 1 6 ? 5.879 8.211 10.734 1 98.31 6 ILE B O 1
ATOM 1827 N N . ASP B 1 7 ? 4.457 6.582 11.211 1 97.75 7 ASP B N 1
ATOM 1828 C CA . ASP B 1 7 ? 3.271 7.387 10.922 1 97.75 7 ASP B CA 1
ATOM 1829 C C . ASP B 1 7 ? 2.195 7.184 11.984 1 97.75 7 ASP B C 1
ATOM 1831 O O . ASP B 1 7 ? 1.749 6.059 12.219 1 97.75 7 ASP B O 1
ATOM 1835 N N . THR B 1 8 ? 1.851 8.219 12.641 1 96.62 8 THR B N 1
ATOM 1836 C CA . THR B 1 8 ? 0.744 8.25 13.594 1 96.62 8 THR B CA 1
ATOM 1837 C C . THR B 1 8 ? -0.182 9.43 13.297 1 96.62 8 THR B C 1
ATOM 1839 O O . THR B 1 8 ? -0.8 9.977 14.211 1 96.62 8 THR B O 1
ATOM 1842 N N . SER B 1 9 ? -0.148 9.859 12.039 1 95.38 9 SER B N 1
ATOM 1843 C CA . SER B 1 9 ? -0.841 11.094 11.664 1 95.38 9 SER B CA 1
ATOM 1844 C C . SER B 1 9 ? -2.336 10.852 11.492 1 95.38 9 SER B C 1
ATOM 1846 O O . SER B 1 9 ? -3.129 11.797 11.523 1 95.38 9 SER B O 1
ATOM 1848 N N . THR B 1 10 ? -2.754 9.633 11.258 1 93.81 10 THR B N 1
ATOM 1849 C CA . THR B 1 10 ? -4.152 9.266 11.055 1 93.81 10 THR B CA 1
ATOM 1850 C C . THR B 1 10 ? -4.617 8.281 12.117 1 93.81 10 THR B C 1
ATOM 1852 O O . THR B 1 10 ? -4.059 8.234 13.219 1 93.81 10 THR B O 1
ATOM 1855 N N . MET B 1 11 ? -5.648 7.539 11.812 1 89.25 11 MET B N 1
ATOM 1856 C CA . MET B 1 11 ? -6.121 6.527 12.75 1 89.25 11 MET B CA 1
ATOM 1857 C C . MET B 1 11 ? -5.195 5.316 12.758 1 89.25 11 MET B C 1
ATOM 1859 O O . MET B 1 11 ? -5.32 4.438 13.617 1 89.25 11 MET B O 1
ATOM 1863 N N . MET B 1 12 ? -4.25 5.309 11.922 1 92.81 12 MET B N 1
ATOM 1864 C CA . MET B 1 12 ? -3.316 4.195 11.781 1 92.81 12 MET B CA 1
ATOM 1865 C C . MET B 1 12 ? -1.973 4.527 12.422 1 92.81 12 MET B C 1
ATOM 1867 O O . MET B 1 12 ? -1.479 5.652 12.289 1 92.81 12 MET B O 1
ATOM 1871 N N . SER B 1 13 ? -1.463 3.654 13.195 1 95.12 13 SER B N 1
ATOM 1872 C CA . SER B 1 13 ? -0.054 3.688 13.578 1 95.12 13 SER B CA 1
ATOM 1873 C C . SER B 1 13 ? 0.777 2.76 12.695 1 95.12 13 SER B C 1
ATOM 1875 O O . SER B 1 13 ? 0.422 1.594 12.508 1 95.12 13 SER B O 1
ATOM 1877 N N . SER B 1 14 ? 1.799 3.281 12.188 1 96.75 14 SER B N 1
ATOM 1878 C CA . SER B 1 14 ? 2.578 2.494 11.234 1 96.75 14 SER B CA 1
ATOM 1879 C C . SER B 1 14 ? 4.066 2.553 11.562 1 96.75 14 SER B C 1
ATOM 1881 O O . SER B 1 14 ? 4.586 3.607 11.93 1 96.75 14 SER B O 1
ATOM 1883 N N . ILE B 1 15 ? 4.754 1.444 11.477 1 98 15 ILE B N 1
ATOM 1884 C CA . ILE B 1 15 ? 6.207 1.287 11.43 1 98 15 ILE B CA 1
ATOM 1885 C C . ILE B 1 15 ? 6.605 0.556 10.148 1 98 15 ILE B C 1
ATOM 1887 O O . ILE B 1 15 ? 6.168 -0.571 9.906 1 98 15 ILE B O 1
ATOM 1891 N N . THR B 1 16 ? 7.359 1.204 9.352 1 98.5 16 THR B N 1
ATOM 1892 C CA . THR B 1 16 ? 7.832 0.571 8.125 1 98.5 16 THR B CA 1
ATOM 1893 C C . THR B 1 16 ? 9.352 0.619 8.047 1 98.5 16 THR B C 1
ATOM 1895 O O . THR B 1 16 ? 9.969 1.614 8.43 1 98.5 16 THR B O 1
ATOM 1898 N N . ILE B 1 17 ? 9.945 -0.426 7.617 1 98.5 17 ILE B N 1
ATOM 1899 C CA . ILE B 1 17 ? 11.383 -0.504 7.41 1 98.5 17 ILE B CA 1
ATOM 1900 C C . ILE B 1 17 ? 11.68 -0.898 5.965 1 98.5 17 ILE B C 1
ATOM 1902 O O . ILE B 1 17 ? 11.141 -1.887 5.461 1 98.5 17 ILE B O 1
ATOM 1906 N N . MET B 1 18 ? 12.445 -0.106 5.355 1 98.25 18 MET B N 1
ATOM 1907 C CA . MET B 1 18 ? 12.875 -0.343 3.98 1 98.25 18 MET B CA 1
ATOM 1908 C C . MET B 1 18 ? 14.391 -0.517 3.904 1 98.25 18 MET B C 1
ATOM 1910 O O . MET B 1 18 ? 15.133 0.204 4.57 1 98.25 18 MET B O 1
ATOM 1914 N N . GLU B 1 19 ? 14.828 -1.466 3.213 1 96.62 19 GLU B N 1
ATOM 1915 C CA . GLU B 1 19 ? 16.25 -1.673 2.918 1 96.62 19 GLU B CA 1
ATOM 1916 C C . GLU B 1 19 ? 16.516 -1.563 1.42 1 96.62 19 GLU B C 1
ATOM 1918 O O . GLU B 1 19 ? 16.016 -2.365 0.632 1 96.62 19 GLU B O 1
ATOM 1923 N N . ASP B 1 20 ? 17.281 -0.514 1.102 1 92.06 20 ASP B N 1
ATOM 1924 C CA . ASP B 1 20 ? 17.516 -0.166 -0.295 1 92.06 20 ASP B CA 1
ATOM 1925 C C . ASP B 1 20 ? 16.203 0.068 -1.04 1 92.06 20 ASP B C 1
ATOM 1927 O O . ASP B 1 20 ? 15.484 1.023 -0.749 1 92.06 20 ASP B O 1
ATOM 1931 N N . ASN B 1 21 ? 15.758 -0.811 -1.858 1 92.56 21 ASN B N 1
ATOM 1932 C CA . ASN B 1 21 ? 14.539 -0.555 -2.627 1 92.56 21 ASN B CA 1
ATOM 1933 C C . ASN B 1 21 ? 13.469 -1.61 -2.354 1 92.56 21 ASN B C 1
ATOM 1935 O O . ASN B 1 21 ? 12.648 -1.904 -3.221 1 92.56 21 ASN B O 1
ATOM 1939 N N . ARG B 1 22 ? 13.586 -2.055 -1.058 1 95.12 22 ARG B N 1
ATOM 1940 C CA . ARG B 1 22 ? 12.633 -3.098 -0.698 1 95.12 22 ARG B CA 1
ATOM 1941 C C . ARG B 1 22 ? 12.047 -2.852 0.689 1 95.12 22 ARG B C 1
ATOM 1943 O O . ARG B 1 22 ? 12.789 -2.656 1.655 1 95.12 22 ARG B O 1
ATOM 1950 N N . ILE B 1 23 ? 10.773 -2.848 0.745 1 97.31 23 ILE B N 1
ATOM 1951 C CA . ILE B 1 23 ? 10.133 -2.871 2.055 1 97.31 23 ILE B CA 1
ATOM 1952 C C . ILE B 1 23 ? 10.344 -4.234 2.711 1 97.31 23 ILE B C 1
ATOM 1954 O O . ILE B 1 23 ? 9.93 -5.262 2.166 1 97.31 23 ILE B O 1
ATOM 1958 N N . ILE B 1 24 ? 10.969 -4.242 3.885 1 96.38 24 ILE B N 1
ATOM 1959 C CA . ILE B 1 24 ? 11.273 -5.531 4.496 1 96.38 24 ILE B CA 1
ATOM 1960 C C . ILE B 1 24 ? 10.383 -5.746 5.715 1 96.38 24 ILE B C 1
ATOM 1962 O O . ILE B 1 24 ? 10.258 -6.867 6.215 1 96.38 24 ILE B O 1
ATOM 1966 N N . GLY B 1 25 ? 9.797 -4.766 6.215 1 96.38 25 GLY B N 1
ATOM 1967 C CA . GLY B 1 25 ? 8.812 -4.781 7.281 1 96.38 25 GLY B CA 1
ATOM 1968 C C . GLY B 1 25 ? 7.809 -3.645 7.188 1 96.38 25 GLY B C 1
ATOM 1969 O O . GLY B 1 25 ? 8.188 -2.5 6.918 1 96.38 25 GLY B O 1
ATOM 1970 N N . ASP B 1 26 ? 6.602 -3.92 7.352 1 97.25 26 ASP B N 1
ATOM 1971 C CA . ASP B 1 26 ? 5.523 -2.938 7.328 1 97.25 26 ASP B CA 1
ATOM 1972 C C . ASP B 1 26 ? 4.391 -3.342 8.273 1 97.25 26 ASP B C 1
ATOM 1974 O O . ASP B 1 26 ? 3.684 -4.316 8.023 1 97.25 26 ASP B O 1
ATOM 1978 N N . TYR B 1 27 ? 4.277 -2.592 9.352 1 96.25 27 TYR B N 1
ATOM 1979 C CA . TYR B 1 27 ? 3.312 -2.867 10.414 1 96.25 27 TYR B CA 1
ATOM 1980 C C . TYR B 1 27 ? 2.35 -1.699 10.586 1 96.25 27 TYR B C 1
ATOM 1982 O O . TYR B 1 27 ? 2.768 -0.585 10.914 1 96.25 27 TYR B O 1
ATOM 1990 N N . ASN B 1 28 ? 1.131 -1.965 10.32 1 96.12 28 ASN B N 1
ATOM 1991 C CA . ASN B 1 28 ? 0.071 -0.966 10.406 1 96.12 28 ASN B CA 1
ATOM 1992 C C . ASN B 1 28 ? -1.088 -1.452 11.273 1 96.12 28 ASN B C 1
ATOM 1994 O O . ASN B 1 28 ? -1.575 -2.57 11.094 1 96.12 28 ASN B O 1
ATOM 1998 N N . ILE B 1 29 ? -1.527 -0.621 12.203 1 94.94 29 ILE B N 1
ATOM 1999 C CA . ILE B 1 29 ? -2.641 -1.01 13.062 1 94.94 29 ILE B CA 1
ATOM 2000 C C . ILE B 1 29 ? -3.551 0.193 13.297 1 94.94 29 ILE B C 1
ATOM 2002 O O . ILE B 1 29 ? -3.076 1.286 13.617 1 94.94 29 ILE B O 1
ATOM 2006 N N . SER B 1 30 ? -4.863 -0.084 13.039 1 91.5 30 SER B N 1
ATOM 2007 C CA . SER B 1 30 ? -5.848 0.951 13.336 1 91.5 30 SER B CA 1
ATOM 2008 C C . SER B 1 30 ? -6.191 0.977 14.82 1 91.5 30 SER B C 1
ATOM 2010 O O . SER B 1 30 ? -6.301 -0.074 15.461 1 91.5 30 SER B O 1
ATOM 2012 N N . GLN B 1 31 ? -6.156 2.008 15.469 1 74.44 31 GLN B N 1
ATOM 2013 C CA . GLN B 1 31 ? -6.371 2.084 16.906 1 74.44 31 GLN B CA 1
ATOM 2014 C C . GLN B 1 31 ? -7.621 2.895 17.234 1 74.44 31 GLN B C 1
ATOM 2016 O O . GLN B 1 31 ? -7.855 3.951 16.656 1 74.44 31 GLN B O 1
ATOM 2021 N N . GLU B 1 32 ? -8.5 2.234 17.859 1 60.72 32 GLU B N 1
ATOM 2022 C CA . GLU B 1 32 ? -9.5 3.016 18.578 1 60.72 32 GLU B CA 1
ATOM 2023 C C . GLU B 1 32 ? -8.883 3.756 19.766 1 60.72 32 GLU B C 1
ATOM 2025 O O . GLU B 1 32 ? -9.367 4.816 20.156 1 60.72 32 GLU B O 1
ATOM 2030 N N . GLU B 1 33 ? -7.84 3.152 20.297 1 57 33 GLU B N 1
ATOM 2031 C CA . GLU B 1 33 ? -7.184 3.705 21.469 1 57 33 GLU B CA 1
ATOM 2032 C C . GLU B 1 33 ? -6.102 4.707 21.078 1 57 33 GLU B C 1
ATOM 2034 O O . GLU B 1 33 ? -5.867 4.945 19.891 1 57 33 GLU B O 1
ATOM 2039 N N . THR B 1 34 ? -5.273 5.121 22.109 1 65.94 34 THR B N 1
ATOM 2040 C CA . THR B 1 34 ? -4.281 6.176 21.953 1 65.94 34 THR B CA 1
ATOM 2041 C C . THR B 1 34 ? -3.027 5.637 21.266 1 65.94 34 THR B C 1
ATOM 2043 O O . THR B 1 34 ? -2.611 4.504 21.516 1 65.94 34 THR B O 1
ATOM 2046 N N . HIS B 1 35 ? -2.582 6.258 20.203 1 73.75 35 HIS B N 1
ATOM 2047 C CA . HIS B 1 35 ? -1.363 5.945 19.469 1 73.75 35 HIS B CA 1
ATOM 2048 C C . HIS B 1 35 ? -0.203 5.668 20.406 1 73.75 35 HIS B C 1
ATOM 2050 O O . HIS B 1 35 ? 0.632 4.801 20.141 1 73.75 35 HIS B O 1
ATOM 2056 N N . SER B 1 36 ? -0.147 6.297 21.516 1 71.69 36 SER B N 1
ATOM 2057 C CA . SER B 1 36 ? 0.982 6.219 22.438 1 71.69 36 SER B CA 1
ATOM 2058 C C . SER B 1 36 ? 1.139 4.812 23.016 1 71.69 36 SER B C 1
ATOM 2060 O O . SER B 1 36 ? 2.26 4.336 23.203 1 71.69 36 SER B O 1
ATOM 2062 N N . GLU B 1 37 ? 0.148 4.172 23.125 1 76 37 GLU B N 1
ATOM 2063 C CA . GLU B 1 37 ? 0.191 2.855 23.75 1 76 37 GLU B CA 1
ATOM 2064 C C . GLU B 1 37 ? 0.637 1.782 22.766 1 76 37 GLU B C 1
ATOM 2066 O O . GLU B 1 37 ? 1.224 0.772 23.156 1 76 37 GLU B O 1
ATOM 2071 N N . MET B 1 38 ? 0.547 2.121 21.531 1 83.12 38 MET B N 1
ATOM 2072 C CA . MET B 1 38 ? 0.756 1.044 20.562 1 83.12 38 MET B CA 1
ATOM 2073 C C . MET B 1 38 ? 2.045 1.26 19.781 1 83.12 38 MET B C 1
ATOM 2075 O O . MET B 1 38 ? 2.627 0.305 19.266 1 83.12 38 MET B O 1
ATOM 2079 N N . LEU B 1 39 ? 2.473 2.457 19.719 1 91.06 39 LEU B N 1
ATOM 2080 C CA . LEU B 1 39 ? 3.566 2.775 18.812 1 91.06 39 LEU B CA 1
ATOM 2081 C C . LEU B 1 39 ? 4.848 2.062 19.234 1 91.06 39 LEU B C 1
ATOM 2083 O O . LEU B 1 39 ? 5.496 1.41 18.406 1 91.06 39 LEU B O 1
ATOM 2087 N N . ILE B 1 40 ? 5.16 2.16 20.531 1 90.94 40 ILE B N 1
ATOM 2088 C CA . ILE B 1 40 ? 6.422 1.603 21 1 90.94 40 ILE B CA 1
ATOM 2089 C C . ILE B 1 40 ? 6.387 0.08 20.891 1 90.94 40 ILE B C 1
ATOM 2091 O O . ILE B 1 40 ? 7.32 -0.537 20.375 1 90.94 40 ILE B O 1
ATOM 2095 N N . PRO B 1 41 ? 5.324 -0.604 21.328 1 90.38 41 PRO B N 1
ATOM 2096 C CA . PRO B 1 41 ? 5.219 -2.047 21.109 1 90.38 41 PRO B CA 1
ATOM 2097 C C . PRO B 1 41 ? 5.328 -2.424 19.625 1 90.38 41 PRO B C 1
ATOM 2099 O O . PRO B 1 41 ? 5.945 -3.436 19.297 1 90.38 41 PRO B O 1
ATOM 2102 N N . LEU B 1 42 ? 4.707 -1.683 18.797 1 92.62 42 LEU B N 1
ATOM 2103 C CA . LEU B 1 42 ? 4.762 -1.943 17.359 1 92.62 42 LEU B CA 1
ATOM 2104 C C . LEU B 1 42 ? 6.191 -1.822 16.844 1 92.62 42 LEU B C 1
ATOM 2106 O O . LEU B 1 42 ? 6.637 -2.646 16.047 1 92.62 42 LEU B O 1
ATOM 2110 N N . LEU B 1 43 ? 6.84 -0.792 17.281 1 95.88 43 LEU B N 1
ATOM 2111 C CA . LEU B 1 43 ? 8.234 -0.589 16.906 1 95.88 43 LEU B CA 1
ATOM 2112 C C . LEU B 1 43 ? 9.094 -1.761 17.375 1 95.88 43 LEU B C 1
ATOM 2114 O O . LEU B 1 43 ? 9.906 -2.279 16.609 1 95.88 43 LEU B O 1
ATOM 2118 N N . LYS B 1 44 ? 8.914 -2.162 18.578 1 93.88 44 LYS B N 1
ATOM 2119 C CA . LYS B 1 44 ? 9.672 -3.281 19.125 1 93.88 44 LYS B CA 1
ATOM 2120 C C . LYS B 1 44 ? 9.43 -4.559 18.328 1 93.88 44 LYS B C 1
ATOM 2122 O O . LYS B 1 44 ? 10.375 -5.289 18.016 1 93.88 44 LYS B O 1
ATOM 2127 N N . ARG B 1 45 ? 8.242 -4.797 18.047 1 90.69 45 ARG B N 1
ATOM 2128 C CA . ARG B 1 45 ? 7.902 -5.977 17.25 1 90.69 45 ARG B CA 1
ATOM 2129 C C . ARG B 1 45 ? 8.594 -5.945 15.898 1 90.69 45 ARG B C 1
ATOM 2131 O O . ARG B 1 45 ? 9.141 -6.957 15.453 1 90.69 45 ARG B O 1
ATOM 2138 N N . ALA B 1 46 ? 8.555 -4.805 15.266 1 93.56 46 ALA B N 1
ATOM 2139 C CA . ALA B 1 46 ? 9.148 -4.66 13.938 1 93.56 46 ALA B CA 1
ATOM 2140 C C . ALA B 1 46 ? 10.633 -4.988 13.961 1 93.56 46 ALA B C 1
ATOM 2142 O O . ALA B 1 46 ? 11.117 -5.777 13.148 1 93.56 46 ALA B O 1
ATOM 2143 N N . VAL B 1 47 ? 11.336 -4.434 14.922 1 94.62 47 VAL B N 1
ATOM 2144 C CA . VAL B 1 47 ? 12.789 -4.621 14.953 1 94.62 47 VAL B CA 1
ATOM 2145 C C . VAL B 1 47 ? 13.117 -6.039 15.406 1 94.62 47 VAL B C 1
ATOM 2147 O O . VAL B 1 47 ? 14.062 -6.652 14.914 1 94.62 47 VAL B O 1
ATOM 2150 N N . ASP B 1 48 ? 12.305 -6.621 16.328 1 92.38 48 ASP B N 1
ATOM 2151 C CA . ASP B 1 48 ? 12.531 -7.98 16.797 1 92.38 48 ASP B CA 1
ATOM 2152 C C . ASP B 1 48 ? 12.289 -9 15.68 1 92.38 48 ASP B C 1
ATOM 2154 O O . ASP B 1 48 ? 13.086 -9.922 15.492 1 92.38 48 ASP B O 1
ATOM 2158 N N . ASP B 1 49 ? 11.203 -8.844 15.008 1 89.88 49 ASP B N 1
ATOM 2159 C CA . ASP B 1 49 ? 10.852 -9.75 13.922 1 89.88 49 ASP B CA 1
ATOM 2160 C C . ASP B 1 49 ? 11.938 -9.773 12.852 1 89.88 49 ASP B C 1
ATOM 2162 O O . ASP B 1 49 ? 12.234 -10.828 12.281 1 89.88 49 ASP B O 1
ATOM 2166 N N . LEU B 1 50 ? 12.492 -8.641 12.562 1 92.25 50 LEU B N 1
ATOM 2167 C CA . LEU B 1 50 ? 13.484 -8.523 11.5 1 92.25 50 LEU B CA 1
ATOM 2168 C C . LEU B 1 50 ? 14.883 -8.781 12.031 1 92.25 50 LEU B C 1
ATOM 2170 O O . LEU B 1 50 ? 15.852 -8.812 11.266 1 92.25 50 LEU B O 1
ATOM 2174 N N . LYS B 1 51 ? 14.992 -8.953 13.336 1 92.88 51 LYS B N 1
ATOM 2175 C CA . LYS B 1 51 ? 16.266 -9.172 14.008 1 92.88 51 LYS B CA 1
ATOM 2176 C C . LYS B 1 51 ? 17.25 -8.047 13.695 1 92.88 51 LYS B C 1
ATOM 2178 O O . LYS B 1 51 ? 18.406 -8.305 13.336 1 92.88 51 LYS B O 1
ATOM 2183 N N . ILE B 1 52 ? 16.781 -6.793 13.805 1 93.56 52 ILE B N 1
ATOM 2184 C CA . ILE B 1 52 ? 17.656 -5.641 13.633 1 93.56 52 ILE B CA 1
ATOM 2185 C C . ILE B 1 52 ? 17.625 -4.773 14.891 1 93.56 52 ILE B C 1
ATOM 2187 O O . ILE B 1 52 ? 16.75 -4.934 15.734 1 93.56 52 ILE B O 1
ATOM 2191 N N . ILE B 1 53 ? 18.656 -3.982 14.969 1 95.75 53 ILE B N 1
ATOM 2192 C CA . ILE B 1 53 ? 18.688 -2.99 16.031 1 95.75 53 ILE B CA 1
ATOM 2193 C C . ILE B 1 53 ? 18.547 -1.591 15.445 1 95.75 53 ILE B C 1
ATOM 2195 O O . ILE B 1 53 ? 18.891 -1.365 14.281 1 95.75 53 ILE B O 1
ATOM 2199 N N . LEU B 1 54 ? 18.094 -0.679 16.203 1 96.81 54 LEU B N 1
ATOM 2200 C CA . LEU B 1 54 ? 17.781 0.666 15.734 1 96.81 54 LEU B CA 1
ATOM 2201 C C . LEU B 1 54 ? 19.047 1.371 15.227 1 96.81 54 LEU B C 1
ATOM 2203 O O . LEU B 1 54 ? 18.969 2.205 14.328 1 96.81 54 LEU B O 1
ATOM 2207 N N . ASP B 1 55 ? 20.156 0.975 15.727 1 97.19 55 ASP B N 1
ATOM 2208 C CA . ASP B 1 55 ? 21.422 1.58 15.336 1 97.19 55 ASP B CA 1
ATOM 2209 C C . ASP B 1 55 ? 21.766 1.266 13.883 1 97.19 55 ASP B C 1
ATOM 2211 O O . ASP B 1 55 ? 22.609 1.924 13.281 1 97.19 55 ASP B O 1
ATOM 2215 N N . GLU B 1 56 ? 21.172 0.258 13.344 1 97.5 56 GLU B N 1
ATOM 2216 C CA . GLU B 1 56 ? 21.406 -0.153 11.961 1 97.5 56 GLU B CA 1
ATOM 2217 C C . GLU B 1 56 ? 20.625 0.713 10.977 1 97.5 56 GLU B C 1
ATOM 2219 O O . GLU B 1 56 ? 20.891 0.678 9.773 1 97.5 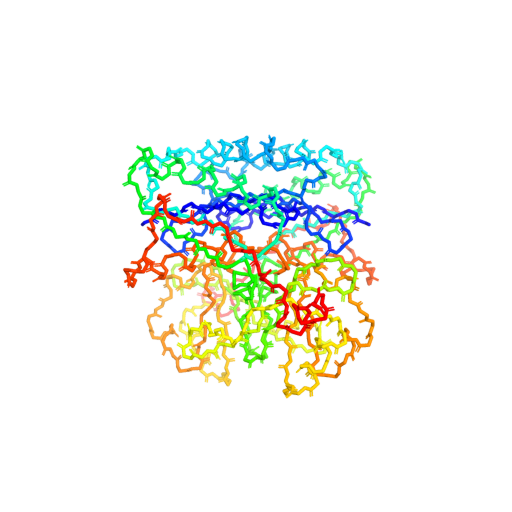56 GLU B O 1
ATOM 2224 N N . ILE B 1 57 ? 19.734 1.456 11.508 1 98.44 57 ILE B N 1
ATOM 2225 C CA . ILE B 1 57 ? 18.938 2.328 10.648 1 98.44 57 ILE B CA 1
ATOM 2226 C C . ILE B 1 57 ? 19.781 3.525 10.211 1 98.44 57 ILE B C 1
ATOM 2228 O O . ILE B 1 57 ? 20.453 4.152 11.023 1 98.44 57 ILE B O 1
ATOM 2232 N N . ASP B 1 58 ? 19.688 3.826 8.906 1 98.69 58 ASP B N 1
ATOM 2233 C CA . ASP B 1 58 ? 20.516 4.891 8.344 1 98.69 58 ASP B CA 1
ATOM 2234 C C . ASP B 1 58 ? 19.734 6.207 8.281 1 98.69 58 ASP B C 1
ATOM 2236 O O . ASP B 1 58 ? 20.344 7.285 8.242 1 98.69 58 ASP B O 1
ATOM 2240 N N . LEU B 1 59 ? 18.484 6.133 8.203 1 98.81 59 LEU B N 1
ATOM 2241 C CA . LEU B 1 59 ? 17.609 7.289 8.016 1 98.81 59 LEU B CA 1
ATOM 2242 C C . LEU B 1 59 ? 16.25 7.059 8.664 1 98.81 59 LEU B C 1
ATOM 2244 O O . LEU B 1 59 ? 15.672 5.98 8.531 1 98.81 59 LEU B O 1
ATOM 2248 N N . PHE B 1 60 ? 15.812 8.039 9.406 1 98.88 60 PHE B N 1
ATOM 2249 C CA . PHE B 1 60 ? 14.484 7.992 10.008 1 98.88 60 PHE B CA 1
ATOM 2250 C C . PHE B 1 60 ? 13.523 8.93 9.281 1 98.88 60 PHE B C 1
ATOM 2252 O O . PHE B 1 60 ? 13.914 10.023 8.867 1 98.88 60 PHE B O 1
ATOM 2259 N N . ALA B 1 61 ? 12.297 8.523 9.094 1 98.88 61 ALA B N 1
ATOM 2260 C CA . ALA B 1 61 ? 11.266 9.328 8.445 1 98.88 61 ALA B CA 1
ATOM 2261 C C . ALA B 1 61 ? 9.992 9.367 9.281 1 98.88 61 ALA B C 1
ATOM 2263 O O . ALA B 1 61 ? 9.672 8.406 9.984 1 98.88 61 ALA B O 1
ATOM 2264 N N . VAL B 1 62 ? 9.273 10.469 9.195 1 98.81 62 VAL B N 1
ATOM 2265 C CA . VAL B 1 62 ? 8.039 10.586 9.969 1 98.81 62 VAL B CA 1
ATOM 2266 C C . VAL B 1 62 ? 7.008 11.383 9.18 1 98.81 62 VAL B C 1
ATOM 2268 O O . VAL B 1 62 ? 7.363 12.297 8.422 1 98.81 62 VAL B O 1
ATOM 2271 N N . ALA B 1 63 ? 5.777 10.992 9.266 1 98.69 63 ALA B N 1
ATOM 2272 C CA . ALA B 1 63 ? 4.707 11.867 8.789 1 98.69 63 ALA B CA 1
ATOM 2273 C C . ALA B 1 63 ? 4.609 13.133 9.633 1 98.69 63 ALA B C 1
ATOM 2275 O O . ALA B 1 63 ? 4.336 13.055 10.836 1 98.69 63 ALA B O 1
ATOM 2276 N N . SER B 1 64 ? 4.738 14.219 9.023 1 98.19 64 SER B N 1
ATOM 2277 C CA . SER B 1 64 ? 4.824 15.461 9.789 1 98.19 64 SER B CA 1
ATOM 2278 C C . SER B 1 64 ? 3.482 16.188 9.828 1 98.19 64 SER B C 1
ATOM 2280 O O . SER B 1 64 ? 3.344 17.203 10.492 1 98.19 64 SER B O 1
ATOM 2282 N N . GLY B 1 65 ? 2.496 15.664 9.203 1 97.75 65 GLY B N 1
ATOM 2283 C CA . GLY B 1 65 ? 1.181 16.281 9.164 1 97.75 65 GLY B CA 1
ATOM 2284 C C . GLY B 1 65 ? 0.792 16.781 7.785 1 97.75 65 GLY B C 1
ATOM 2285 O O . GLY B 1 65 ? 1.601 16.734 6.855 1 97.75 65 GLY B O 1
ATOM 2286 N N . PRO B 1 66 ? -0.47 17.203 7.664 1 97.69 66 PRO B N 1
ATOM 2287 C CA . PRO B 1 66 ? -1.478 17.359 8.719 1 97.69 66 PRO B CA 1
ATOM 2288 C C . PRO B 1 66 ? -2.088 16.031 9.148 1 97.69 66 PRO B C 1
ATOM 2290 O O . PRO B 1 66 ? -1.754 14.984 8.594 1 97.69 66 PRO B O 1
ATOM 2293 N N . GLY B 1 67 ? -2.936 16.094 10.195 1 94.75 67 GLY B N 1
ATOM 2294 C CA . GLY B 1 67 ? -3.631 14.922 10.727 1 94.75 67 GLY B CA 1
ATOM 2295 C C . GLY B 1 67 ? -3.975 15.055 12.195 1 94.75 67 GLY B C 1
ATOM 2296 O O . GLY B 1 67 ? -4.348 16.141 12.664 1 94.75 67 GLY B O 1
ATOM 2297 N N . SER B 1 68 ? -3.936 13.977 12.914 1 91.56 68 SER B N 1
ATOM 2298 C CA . SER B 1 68 ? -4.254 13.898 14.336 1 91.56 68 SER B CA 1
ATOM 2299 C C . SER B 1 68 ? -3.314 14.773 15.164 1 91.56 68 SER B C 1
ATOM 2301 O O . SER B 1 68 ? -2.094 14.609 15.102 1 91.56 68 SER B O 1
ATOM 2303 N N . PHE B 1 69 ? -3.842 15.695 15.961 1 91.31 69 PHE B N 1
ATOM 2304 C CA . PHE B 1 69 ? -3.059 16.594 16.797 1 91.31 69 PHE B CA 1
ATOM 2305 C C . PHE B 1 69 ? -2.164 15.812 17.75 1 91.31 69 PHE B C 1
ATOM 2307 O O . PHE B 1 69 ? -0.942 15.984 17.734 1 91.31 69 PHE B O 1
ATOM 2314 N N . THR B 1 70 ? -2.754 14.883 18.5 1 91.31 70 THR B N 1
ATOM 2315 C CA . THR B 1 70 ? -2.01 14.055 19.453 1 91.31 70 THR B CA 1
ATOM 2316 C C . THR B 1 70 ? -1.117 13.062 18.719 1 91.31 70 THR B C 1
ATOM 2318 O O . THR B 1 70 ? 0.041 12.867 19.094 1 91.31 70 THR B O 1
ATOM 2321 N N . GLY B 1 71 ? -1.614 12.469 17.656 1 94 71 GLY B N 1
ATOM 2322 C CA . GLY B 1 71 ? -0.869 11.469 16.906 1 94 71 GLY B CA 1
ATOM 2323 C C . GLY B 1 71 ? 0.42 12.016 16.312 1 94 71 GLY B C 1
ATOM 2324 O O . GLY B 1 71 ? 1.47 11.375 16.406 1 94 71 GLY B O 1
ATOM 2325 N N . LEU B 1 72 ? 0.294 13.195 15.75 1 95.62 72 LEU B N 1
ATOM 2326 C CA . LEU B 1 72 ? 1.462 13.812 15.133 1 95.62 72 LEU B CA 1
ATOM 2327 C C . LEU B 1 72 ? 2.564 14.039 16.156 1 95.62 72 LEU B C 1
ATOM 2329 O O . LEU B 1 72 ? 3.74 13.797 15.883 1 95.62 72 LEU B O 1
ATOM 2333 N N . ARG B 1 73 ? 2.209 14.461 17.312 1 95.38 73 ARG B N 1
ATOM 2334 C CA . ARG B 1 73 ? 3.18 14.766 18.359 1 95.38 73 ARG B CA 1
ATOM 2335 C C . ARG B 1 73 ? 3.836 13.492 18.891 1 95.38 73 ARG B C 1
ATOM 2337 O O . ARG B 1 73 ? 5.035 13.477 19.172 1 95.38 73 ARG B O 1
ATOM 2344 N N . ILE B 1 74 ? 3.08 12.477 18.984 1 95.31 74 ILE B N 1
ATOM 2345 C CA . ILE B 1 74 ? 3.59 11.203 19.484 1 95.31 74 ILE B CA 1
ATOM 2346 C C . ILE B 1 74 ? 4.621 10.641 18.5 1 95.31 74 ILE B C 1
ATOM 2348 O O . ILE B 1 74 ? 5.73 10.273 18.906 1 95.31 74 ILE B O 1
ATOM 2352 N N . GLY B 1 75 ? 4.25 10.578 17.234 1 96.75 75 GLY B N 1
ATOM 2353 C CA . GLY B 1 75 ? 5.184 10.094 16.234 1 96.75 75 GLY B CA 1
ATOM 2354 C C . GLY B 1 75 ? 6.434 10.953 16.125 1 96.75 75 GLY B C 1
ATOM 2355 O O . GLY B 1 75 ? 7.547 10.422 16.078 1 96.75 75 GLY B O 1
ATOM 2356 N N . MET B 1 76 ? 6.207 12.219 16.156 1 97.12 76 MET B N 1
ATOM 2357 C CA . MET B 1 76 ? 7.301 13.18 16.031 1 97.12 76 MET B CA 1
ATOM 2358 C C . MET B 1 76 ? 8.273 13.055 17.188 1 97.12 76 MET B C 1
ATOM 2360 O O . MET B 1 76 ? 9.484 12.961 16.984 1 97.12 76 MET B O 1
ATOM 2364 N N . ALA B 1 77 ? 7.738 13.078 18.359 1 97 77 ALA B N 1
ATOM 2365 C CA . ALA B 1 77 ? 8.578 12.977 19.547 1 97 77 ALA B CA 1
ATOM 2366 C C . ALA B 1 77 ? 9.359 11.664 19.562 1 97 77 ALA B C 1
ATOM 2368 O O . ALA B 1 77 ? 10.555 11.648 19.875 1 97 77 ALA B O 1
ATOM 2369 N N . SER B 1 78 ? 8.734 10.57 19.25 1 96.62 78 SER B N 1
ATOM 2370 C CA . SER B 1 78 ? 9.359 9.25 19.25 1 96.62 78 SER B CA 1
ATOM 2371 C C . SER B 1 78 ? 10.508 9.18 18.25 1 96.62 78 SER B C 1
ATOM 2373 O O . SER B 1 78 ? 11.625 8.781 18.609 1 96.62 78 SER B O 1
ATOM 2375 N N . ILE B 1 79 ? 10.281 9.602 17.047 1 97.56 79 ILE B N 1
ATOM 2376 C CA . ILE B 1 79 ? 11.266 9.43 15.992 1 97.56 79 ILE B CA 1
ATOM 2377 C C . ILE B 1 79 ? 12.43 10.391 16.219 1 97.56 79 ILE B C 1
ATOM 2379 O O . ILE B 1 79 ? 13.586 10.062 15.922 1 97.56 79 ILE B O 1
ATOM 2383 N N . LYS B 1 80 ? 12.156 11.594 16.625 1 98.19 80 LYS B N 1
ATOM 2384 C CA . LYS B 1 80 ? 13.211 12.555 16.922 1 98.19 80 LYS B CA 1
ATOM 2385 C C . LYS B 1 80 ? 14.125 12.039 18.031 1 98.19 80 LYS B C 1
ATOM 2387 O O . LYS B 1 80 ? 15.352 12.164 17.938 1 98.19 80 LYS B O 1
ATOM 2392 N N . ALA B 1 81 ? 13.516 11.531 19.062 1 97.75 81 ALA B N 1
ATOM 2393 C CA . ALA B 1 81 ? 14.305 10.984 20.172 1 97.75 81 ALA B CA 1
ATOM 2394 C C . ALA B 1 81 ? 15.234 9.883 19.688 1 97.75 81 ALA B C 1
ATOM 2396 O O . ALA B 1 81 ? 16.422 9.859 20.031 1 97.75 81 ALA B O 1
ATOM 2397 N N . ILE B 1 82 ? 14.727 8.992 18.906 1 97.69 82 ILE B N 1
ATOM 2398 C CA . ILE B 1 82 ? 15.516 7.875 18.391 1 97.69 82 ILE B CA 1
ATOM 2399 C C . ILE B 1 82 ? 16.641 8.398 17.5 1 97.69 82 ILE B C 1
ATOM 2401 O O . ILE B 1 82 ? 17.797 7.988 17.641 1 97.69 82 ILE B O 1
ATOM 2405 N N . ALA B 1 83 ? 16.25 9.266 16.547 1 98.38 83 ALA B N 1
ATOM 2406 C CA . ALA B 1 83 ? 17.25 9.828 15.641 1 98.38 83 ALA B CA 1
ATOM 2407 C C . ALA B 1 83 ? 18.359 10.547 16.406 1 98.38 83 ALA B C 1
ATOM 2409 O O . ALA B 1 83 ? 19.531 10.445 16.047 1 98.38 83 ALA B O 1
ATOM 2410 N N . GLN B 1 84 ? 17.969 11.258 17.422 1 98.06 84 GLN B N 1
ATOM 2411 C CA . GLN B 1 84 ? 18.938 12 18.234 1 98.06 84 GLN B CA 1
ATOM 2412 C C . GLN B 1 84 ? 19.875 11.055 18.969 1 98.06 84 GLN B C 1
ATOM 2414 O O . GLN B 1 84 ? 21.094 11.266 18.984 1 98.06 84 GLN B O 1
ATOM 2419 N N . VAL B 1 85 ? 19.328 10.039 19.594 1 97.88 85 VAL B N 1
ATOM 2420 C CA . VAL B 1 85 ? 20.094 9.086 20.375 1 97.88 85 VAL B CA 1
ATOM 2421 C C . VAL B 1 85 ? 21.188 8.469 19.5 1 97.88 85 VAL B C 1
ATOM 2423 O O . VAL B 1 85 ? 22.328 8.297 19.953 1 97.88 85 VAL B O 1
ATOM 2426 N N . PHE B 1 86 ? 20.859 8.164 18.281 1 97.69 86 PHE B N 1
ATOM 2427 C CA . PHE B 1 86 ? 21.797 7.453 17.422 1 97.69 86 PHE B CA 1
ATOM 2428 C C . PHE B 1 86 ? 22.484 8.422 16.469 1 97.69 86 PHE B C 1
ATOM 2430 O O . PHE B 1 86 ? 23.312 8.008 15.656 1 97.69 86 PHE B O 1
ATOM 2437 N N . ASP B 1 87 ? 22.156 9.656 16.547 1 98.06 87 ASP B N 1
ATOM 2438 C CA . ASP B 1 87 ? 22.719 10.703 15.688 1 98.06 87 ASP B CA 1
ATOM 2439 C C . ASP B 1 87 ? 22.594 10.336 14.211 1 98.06 87 ASP B C 1
ATOM 2441 O O . ASP B 1 87 ? 23.578 10.305 13.484 1 98.06 87 ASP B O 1
ATOM 2445 N N . LYS B 1 88 ? 21.391 10.008 13.828 1 98.5 88 LYS B N 1
ATOM 2446 C CA . LYS B 1 88 ? 21.062 9.641 12.453 1 98.5 88 LYS B CA 1
ATOM 2447 C C . LYS B 1 88 ? 20.188 10.703 11.797 1 98.5 88 LYS B C 1
ATOM 2449 O O . LYS B 1 88 ? 19.453 11.422 12.477 1 98.5 88 LYS B O 1
ATOM 2454 N N . PRO B 1 89 ? 20.328 10.844 10.469 1 98.69 89 PRO B N 1
ATOM 2455 C CA . PRO B 1 89 ? 19.484 11.812 9.766 1 98.69 89 PRO B CA 1
ATOM 2456 C C . PRO B 1 89 ? 18 11.508 9.875 1 98.69 89 PRO B C 1
ATOM 2458 O O . PRO B 1 89 ? 17.609 10.352 10.086 1 98.69 89 PRO B O 1
ATOM 2461 N N . ILE B 1 90 ? 17.188 12.57 9.719 1 98.81 90 ILE B N 1
ATOM 2462 C CA . ILE B 1 90 ? 15.742 12.461 9.836 1 98.81 90 ILE B CA 1
ATOM 2463 C C . ILE B 1 90 ? 15.07 13.289 8.742 1 98.81 90 ILE B C 1
ATOM 2465 O O . ILE B 1 90 ? 15.625 14.289 8.289 1 98.81 90 ILE B O 1
ATOM 2469 N N . VAL B 1 91 ? 13.938 12.828 8.281 1 98.75 91 VAL B N 1
ATOM 2470 C CA . VAL B 1 91 ? 13.133 13.547 7.301 1 98.75 91 VAL B CA 1
ATOM 2471 C C . VAL B 1 91 ? 11.672 13.555 7.734 1 98.75 91 VAL B C 1
ATOM 2473 O O . VAL B 1 91 ? 11.102 12.508 8.062 1 98.75 91 VAL B O 1
ATOM 2476 N N . GLY B 1 92 ? 11.07 14.742 7.859 1 98.75 92 GLY B N 1
ATOM 2477 C CA . GLY B 1 92 ? 9.625 14.875 7.945 1 98.75 92 GLY B CA 1
ATOM 2478 C C . GLY B 1 92 ? 8.945 14.977 6.59 1 98.75 92 GLY B C 1
ATOM 2479 O O . GLY B 1 92 ? 9.383 15.742 5.73 1 98.75 92 GLY B O 1
ATOM 2480 N N . VAL B 1 93 ? 7.953 14.188 6.391 1 98.75 93 VAL B N 1
ATOM 2481 C CA . VAL B 1 93 ? 7.246 14.164 5.113 1 98.75 93 VAL B CA 1
ATOM 2482 C C . VAL B 1 93 ? 5.777 14.523 5.332 1 98.75 93 VAL B C 1
ATOM 2484 O O . VAL B 1 93 ? 5.152 14.07 6.293 1 98.75 93 VAL B O 1
ATOM 2487 N N . SER B 1 94 ? 5.207 15.352 4.457 1 98.62 94 SER B N 1
ATOM 2488 C CA . SER B 1 94 ? 3.781 15.664 4.504 1 98.62 94 SER B CA 1
ATOM 2489 C C . SER B 1 94 ? 2.938 14.391 4.453 1 98.62 94 SER B C 1
ATOM 2491 O O . SER B 1 94 ? 3.172 13.523 3.613 1 98.62 94 SER B O 1
ATOM 2493 N N . THR B 1 95 ? 1.983 14.352 5.41 1 98.69 95 THR B N 1
ATOM 2494 C CA . THR B 1 95 ? 1.064 13.219 5.41 1 98.69 95 THR B CA 1
ATOM 2495 C C . THR B 1 95 ? 0.309 13.141 4.086 1 98.69 95 THR B C 1
ATOM 2497 O O . THR B 1 95 ? 0.169 12.055 3.512 1 98.69 95 THR B O 1
ATOM 2500 N N . LEU B 1 96 ? -0.094 14.25 3.584 1 98.75 96 LEU B N 1
ATOM 2501 C CA . LEU B 1 96 ? -0.87 14.32 2.35 1 98.75 96 LEU B CA 1
ATOM 2502 C C . LEU B 1 96 ? -0.017 13.93 1.147 1 98.75 96 LEU B C 1
ATOM 2504 O O . LEU B 1 96 ? -0.496 13.25 0.238 1 98.75 96 LEU B O 1
ATOM 2508 N N . GLU B 1 97 ? 1.224 14.383 1.133 1 98.81 97 GLU B N 1
ATOM 2509 C CA . GLU B 1 97 ? 2.139 14 0.062 1 98.81 97 GLU B CA 1
ATOM 2510 C C . GLU B 1 97 ? 2.357 12.484 0.036 1 98.81 97 GLU B C 1
ATOM 2512 O O . GLU B 1 97 ? 2.283 11.859 -1.023 1 98.81 97 GLU B O 1
ATOM 2517 N N . ALA B 1 98 ? 2.621 11.914 1.197 1 98.88 98 ALA B N 1
ATOM 2518 C CA . ALA B 1 98 ? 2.846 10.477 1.301 1 98.88 98 ALA B CA 1
ATOM 2519 C C . ALA B 1 98 ? 1.616 9.695 0.847 1 98.88 98 ALA B C 1
ATOM 2521 O O . ALA B 1 98 ? 1.738 8.648 0.196 1 98.88 98 ALA B O 1
ATOM 2522 N N . MET B 1 99 ? 0.473 10.188 1.193 1 98.75 99 MET B N 1
ATOM 2523 C CA . MET B 1 99 ? -0.774 9.555 0.773 1 98.75 99 MET B CA 1
ATOM 2524 C C . MET B 1 99 ? -0.938 9.625 -0.741 1 98.75 99 MET B C 1
ATOM 2526 O O . MET B 1 99 ? -1.252 8.617 -1.383 1 98.75 99 MET B O 1
ATOM 2530 N N . ALA B 1 100 ? -0.71 10.781 -1.328 1 98.88 100 ALA B N 1
ATOM 2531 C CA . ALA B 1 100 ? -0.834 10.977 -2.77 1 98.88 100 ALA B CA 1
ATOM 2532 C C . ALA B 1 100 ? 0.167 10.117 -3.531 1 98.88 100 ALA B C 1
ATOM 2534 O O . ALA B 1 100 ? -0.1 9.688 -4.656 1 98.88 100 ALA B O 1
ATOM 2535 N N . PHE B 1 101 ? 1.274 9.852 -2.898 1 98.75 101 PHE B N 1
ATOM 2536 C CA . PHE B 1 101 ? 2.373 9.109 -3.502 1 98.75 101 PHE B CA 1
ATOM 2537 C C . PHE B 1 101 ? 1.95 7.68 -3.822 1 98.75 101 PHE B C 1
ATOM 2539 O O . PHE B 1 101 ? 2.605 6.992 -4.609 1 98.75 101 PHE B O 1
ATOM 2546 N N . SER B 1 102 ? 0.813 7.195 -3.287 1 98.69 102 SER B N 1
ATOM 2547 C CA . SER B 1 102 ? 0.271 5.863 -3.545 1 98.69 102 SER B CA 1
ATOM 2548 C C . SER B 1 102 ? -0.368 5.785 -4.926 1 98.69 102 SER B C 1
ATOM 2550 O O . SER B 1 102 ? -0.693 4.695 -5.406 1 98.69 102 SER B O 1
ATOM 2552 N N . ILE B 1 103 ? -0.564 6.906 -5.535 1 98.81 103 ILE B N 1
ATOM 2553 C CA . ILE B 1 103 ? -1.241 6.949 -6.824 1 98.81 103 ILE B CA 1
ATOM 2554 C C . ILE B 1 103 ? -0.227 7.234 -7.93 1 98.81 103 ILE B C 1
ATOM 2556 O O . ILE B 1 103 ? 0.433 8.273 -7.922 1 98.81 103 ILE B O 1
ATOM 2560 N N . LEU B 1 104 ? -0.084 6.305 -8.828 1 98.44 104 LEU B N 1
ATOM 2561 C CA . LEU B 1 104 ? 0.86 6.445 -9.93 1 98.44 104 LEU B CA 1
ATOM 2562 C C . LEU B 1 104 ? 0.126 6.57 -11.266 1 98.44 104 LEU B C 1
ATOM 2564 O O . LEU B 1 104 ? 0.054 5.605 -12.031 1 98.44 104 LEU B O 1
ATOM 2568 N N . ASN B 1 105 ? -0.446 7.707 -11.5 1 98.31 105 ASN B N 1
ATOM 2569 C CA . ASN B 1 105 ? -1.111 7.988 -12.773 1 98.31 105 ASN B CA 1
ATOM 2570 C C . ASN B 1 105 ? -0.905 9.438 -13.203 1 98.31 105 ASN B C 1
ATOM 2572 O O . ASN B 1 105 ? -0.065 10.141 -12.641 1 98.31 105 ASN B O 1
ATOM 2576 N N . ASN B 1 106 ? -1.615 9.852 -14.312 1 97.38 106 ASN B N 1
ATOM 2577 C CA . ASN B 1 106 ? -1.386 11.18 -14.883 1 97.38 106 ASN B CA 1
ATOM 2578 C C . ASN B 1 106 ? -2.48 12.156 -14.477 1 97.38 106 ASN B C 1
ATOM 2580 O O . ASN B 1 106 ? -2.543 13.273 -15 1 97.38 106 ASN B O 1
ATOM 2584 N N . ASP B 1 107 ? -3.369 11.781 -13.578 1 98.31 107 ASP B N 1
ATOM 2585 C CA . ASP B 1 107 ? -4.422 12.648 -13.07 1 98.31 107 ASP B CA 1
ATOM 2586 C C . ASP B 1 107 ? -3.857 13.688 -12.102 1 98.31 107 ASP B C 1
ATOM 2588 O O . ASP B 1 107 ? -2.719 13.562 -11.648 1 98.31 107 ASP B O 1
ATOM 2592 N N . SER B 1 108 ? -4.707 14.742 -11.883 1 98.81 108 SER B N 1
ATOM 2593 C CA . SER B 1 108 ? -4.543 15.438 -10.609 1 98.81 108 SER B CA 1
ATOM 2594 C C . SER B 1 108 ? -4.879 14.531 -9.438 1 98.81 108 SER B C 1
ATOM 2596 O O . SER B 1 108 ? -5.918 13.859 -9.438 1 98.81 108 SER B O 1
ATOM 2598 N N . ILE B 1 109 ? -3.994 14.5 -8.516 1 98.94 109 ILE B N 1
ATOM 2599 C CA . ILE B 1 109 ? -4.199 13.633 -7.359 1 98.94 109 ILE B CA 1
ATOM 2600 C C . ILE B 1 109 ? -4.562 14.484 -6.141 1 98.94 109 ILE B C 1
ATOM 2602 O O . ILE B 1 109 ? -3.85 15.43 -5.801 1 98.94 109 ILE B O 1
ATOM 2606 N N . ILE B 1 110 ? -5.656 14.141 -5.523 1 98.94 110 ILE B N 1
ATOM 2607 C CA . ILE B 1 110 ? -6.082 14.836 -4.32 1 98.94 110 ILE B CA 1
ATOM 2608 C C . ILE B 1 110 ? -6.117 13.867 -3.141 1 98.94 110 ILE B C 1
ATOM 2610 O O . ILE B 1 110 ? -6.871 12.891 -3.154 1 98.94 110 ILE B O 1
ATOM 2614 N N . SER B 1 111 ? -5.293 14.07 -2.184 1 98.88 111 SER B N 1
ATOM 2615 C CA . SER B 1 111 ? -5.309 13.312 -0.935 1 98.88 111 SER B CA 1
ATOM 2616 C C . SER B 1 111 ? -6.148 14.016 0.125 1 98.88 111 SER B C 1
ATOM 2618 O O . SER B 1 111 ? -6.137 15.25 0.218 1 98.88 111 SER B O 1
ATOM 2620 N N . LEU B 1 112 ? -6.875 13.188 0.889 1 98.56 112 LEU B N 1
ATOM 2621 C CA . LEU B 1 112 ? -7.863 13.75 1.801 1 98.56 112 LEU B CA 1
ATOM 2622 C C . LEU B 1 112 ? -7.758 13.109 3.18 1 98.56 112 LEU B C 1
ATOM 2624 O O . LEU B 1 112 ? -7.711 11.883 3.295 1 98.56 112 LEU B O 1
ATOM 2628 N N . ILE B 1 113 ? -7.723 13.898 4.188 1 97.38 113 ILE B N 1
ATOM 2629 C CA . ILE B 1 113 ? -7.91 13.516 5.582 1 97.38 113 ILE B CA 1
ATOM 2630 C C . ILE B 1 113 ? -9.102 14.258 6.172 1 97.38 113 ILE B C 1
ATOM 2632 O O . ILE B 1 113 ? -9.234 15.469 6.004 1 97.38 113 ILE B O 1
ATOM 2636 N N . ASP B 1 114 ? -9.984 13.555 6.848 1 96.44 114 ASP B N 1
ATOM 2637 C CA . ASP B 1 114 ? -11.18 14.156 7.434 1 96.44 114 ASP B CA 1
ATOM 2638 C C . ASP B 1 114 ? -10.812 15.125 8.555 1 96.44 114 ASP B C 1
ATOM 2640 O O . ASP B 1 114 ? -10.188 14.727 9.547 1 96.44 114 ASP B O 1
ATOM 2644 N N . ALA B 1 115 ? -11.156 16.359 8.391 1 95 115 ALA B N 1
ATOM 2645 C CA . ALA B 1 115 ? -10.945 17.375 9.422 1 95 115 ALA B CA 1
ATOM 2646 C C . ALA B 1 115 ? -12.242 17.672 10.172 1 95 115 ALA B C 1
ATOM 2648 O O . ALA B 1 115 ? -12.352 18.688 10.852 1 95 115 ALA B O 1
ATOM 2649 N N . ARG B 1 116 ? -13.227 16.891 9.945 1 92.81 116 ARG B N 1
ATOM 2650 C CA . ARG B 1 116 ? -14.547 16.969 10.57 1 92.81 116 ARG B CA 1
ATOM 2651 C C . ARG B 1 116 ? -15.305 18.203 10.086 1 92.81 116 ARG B C 1
ATOM 2653 O O . ARG B 1 116 ? -14.727 19.078 9.438 1 92.81 116 ARG B O 1
ATOM 2660 N N . GLY B 1 117 ? -16.625 18.125 10.18 1 94.81 117 GLY B N 1
ATOM 2661 C CA . GLY B 1 117 ? -17.484 19.25 9.82 1 94.81 117 GLY B CA 1
ATOM 2662 C C . GLY B 1 117 ? -17.5 19.547 8.336 1 94.81 117 GLY B C 1
ATOM 2663 O O . GLY B 1 117 ? -17.469 20.703 7.926 1 94.81 117 GLY B O 1
ATOM 2664 N N . LYS B 1 118 ? -17.391 18.562 7.582 1 95.81 118 LYS B N 1
ATOM 2665 C CA . LYS B 1 118 ? -17.359 18.672 6.125 1 95.81 118 LYS B CA 1
ATOM 2666 C C . LYS B 1 118 ? -16.172 19.516 5.66 1 95.81 118 LYS B C 1
ATOM 2668 O O . LYS B 1 118 ? -16.297 20.281 4.711 1 95.81 118 LYS B O 1
ATOM 2673 N N . ARG B 1 119 ? -15.172 19.422 6.441 1 96.88 119 ARG B N 1
ATOM 2674 C CA . ARG B 1 119 ? -13.867 19.969 6.066 1 96.88 119 ARG B CA 1
ATOM 2675 C C . ARG B 1 119 ? -12.836 18.859 5.926 1 96.88 119 ARG B C 1
ATOM 2677 O O . ARG B 1 119 ? -12.945 17.812 6.574 1 96.88 119 ARG B O 1
ATOM 2684 N N . TYR B 1 120 ? -11.875 19.141 5.109 1 98.12 120 TYR B N 1
ATOM 2685 C CA . TYR B 1 120 ? -10.859 18.141 4.816 1 98.12 120 TYR B CA 1
ATOM 2686 C C . TYR B 1 120 ? -9.477 18.781 4.711 1 98.12 120 TYR B C 1
ATOM 2688 O O . TYR B 1 120 ? -9.328 19.859 4.117 1 98.12 120 TYR B O 1
ATOM 2696 N N . TYR B 1 121 ? -8.492 18.203 5.434 1 98.19 121 TYR B N 1
ATOM 2697 C CA . TYR B 1 121 ? -7.129 18.469 4.984 1 98.19 121 TYR B CA 1
ATOM 2698 C C . TYR B 1 121 ? -6.91 17.953 3.568 1 98.19 121 TYR B C 1
ATOM 2700 O O . TYR B 1 121 ? -7.113 16.766 3.297 1 98.19 121 TYR B O 1
ATOM 2708 N N . THR B 1 122 ? -6.512 18.859 2.674 1 98.5 122 THR B N 1
ATOM 2709 C CA . THR B 1 122 ? -6.484 18.516 1.255 1 98.5 122 THR B CA 1
ATOM 2710 C C . THR B 1 122 ? -5.125 18.859 0.646 1 98.5 122 THR B C 1
ATOM 2712 O O . THR B 1 122 ? -4.598 19.953 0.851 1 98.5 122 THR B O 1
ATOM 2715 N N . GLY B 1 123 ? -4.512 17.906 -0.015 1 98.69 123 GLY B N 1
ATOM 2716 C CA . GLY B 1 123 ? -3.375 18.156 -0.887 1 98.69 123 GLY B CA 1
ATOM 2717 C C . GLY B 1 123 ? -3.646 17.797 -2.336 1 98.69 123 GLY B C 1
ATOM 2718 O O . GLY B 1 123 ? -4.281 16.781 -2.623 1 98.69 123 GLY B O 1
ATOM 2719 N N . MET B 1 124 ? -3.252 18.656 -3.23 1 98.88 124 MET B N 1
ATOM 2720 C CA . MET B 1 124 ? -3.322 18.375 -4.66 1 98.88 124 MET B CA 1
ATOM 2721 C C . MET B 1 124 ? -1.926 18.25 -5.262 1 98.88 124 MET B C 1
ATOM 2723 O O . MET B 1 124 ? -1.067 19.094 -5.027 1 98.88 124 MET B O 1
ATOM 2727 N N . TYR B 1 125 ? -1.723 17.188 -5.992 1 98.88 125 TYR B N 1
ATOM 2728 C CA . TYR B 1 125 ? -0.422 16.844 -6.555 1 98.88 125 TYR B CA 1
ATOM 2729 C C . TYR B 1 125 ? -0.559 16.375 -7.996 1 98.88 125 TYR B C 1
ATOM 2731 O O . TYR B 1 125 ? -1.647 15.984 -8.43 1 98.88 125 TYR B O 1
ATOM 2739 N N . LYS B 1 126 ? 0.557 16.359 -8.688 1 98.69 126 LYS B N 1
ATOM 2740 C CA . LYS B 1 126 ? 0.651 15.812 -10.031 1 98.69 126 LYS B CA 1
ATOM 2741 C C . LYS B 1 126 ? 2.041 15.242 -10.297 1 98.69 126 LYS B C 1
ATOM 2743 O O . LYS B 1 126 ? 3.047 15.82 -9.883 1 98.69 126 LYS B O 1
ATOM 2748 N N . TRP B 1 127 ? 2.049 14.078 -10.922 1 98.5 127 TRP B N 1
ATOM 2749 C CA . TRP B 1 127 ? 3.332 13.539 -11.359 1 98.5 127 TRP B CA 1
ATOM 2750 C C . TRP B 1 127 ? 3.848 14.289 -12.586 1 98.5 127 TRP B C 1
ATOM 2752 O O . TRP B 1 127 ? 3.119 14.469 -13.562 1 98.5 127 TRP B O 1
ATOM 2762 N N . GLN B 1 128 ? 5.055 14.789 -12.484 1 96.88 128 GLN B N 1
ATOM 2763 C CA . GLN B 1 128 ? 5.789 15.422 -13.57 1 96.88 128 GLN B CA 1
ATOM 2764 C C . GLN B 1 128 ? 7.234 14.945 -13.609 1 96.88 128 GLN B C 1
ATOM 2766 O O . GLN B 1 128 ? 7.973 15.086 -12.633 1 96.88 128 GLN B O 1
ATOM 2771 N N . ASP B 1 129 ? 7.676 14.391 -14.742 1 93.12 129 ASP B N 1
ATOM 2772 C CA . ASP B 1 129 ? 9.039 13.898 -14.906 1 93.12 129 ASP B CA 1
ATOM 2773 C C . ASP B 1 129 ? 9.445 12.984 -13.75 1 93.12 129 ASP B C 1
ATOM 2775 O O . ASP B 1 129 ? 10.477 13.203 -13.109 1 93.12 129 ASP B O 1
ATOM 2779 N N . ASN B 1 130 ? 8.562 12.094 -13.344 1 91.5 130 ASN B N 1
ATOM 2780 C CA . ASN B 1 130 ? 8.766 11.047 -12.344 1 91.5 130 ASN B CA 1
ATOM 2781 C C . ASN B 1 130 ? 8.914 11.633 -10.945 1 91.5 130 ASN B C 1
ATOM 2783 O O . ASN B 1 130 ? 9.484 11 -10.055 1 91.5 130 ASN B O 1
ATOM 2787 N N . LYS B 1 131 ? 8.438 12.852 -10.781 1 96.31 131 LYS B N 1
ATOM 2788 C CA . LYS B 1 131 ? 8.398 13.492 -9.477 1 96.31 131 LYS B CA 1
ATOM 2789 C C . LYS B 1 131 ? 6.977 13.93 -9.125 1 96.31 131 LYS B C 1
ATOM 2791 O O . LYS B 1 131 ? 6.246 14.43 -9.984 1 96.31 131 LYS B O 1
ATOM 2796 N N . LEU B 1 132 ? 6.633 13.719 -7.91 1 98.31 132 LEU B N 1
ATOM 2797 C CA . LEU B 1 132 ? 5.336 14.203 -7.453 1 98.31 132 LEU B CA 1
ATOM 2798 C C . LEU B 1 132 ? 5.41 15.68 -7.062 1 98.31 132 LEU B C 1
ATOM 2800 O O . LEU B 1 132 ? 6.105 16.031 -6.109 1 98.31 132 LEU B O 1
ATOM 2804 N N . VAL B 1 133 ? 4.684 16.531 -7.777 1 98.56 133 VAL B N 1
ATOM 2805 C CA . VAL B 1 133 ? 4.738 17.969 -7.578 1 98.56 133 VAL B CA 1
ATOM 2806 C C . VAL B 1 133 ? 3.508 18.438 -6.805 1 98.56 133 VAL B C 1
ATOM 2808 O O . VAL B 1 133 ? 2.377 18.109 -7.172 1 98.56 133 VAL B O 1
ATOM 2811 N N . LYS B 1 134 ? 3.762 19.188 -5.777 1 98.69 134 LYS B N 1
ATOM 2812 C CA . LYS B 1 134 ? 2.689 19.734 -4.949 1 98.69 134 LYS B CA 1
ATOM 2813 C C . LYS B 1 134 ? 2.104 21 -5.57 1 98.69 134 LYS B C 1
ATOM 2815 O O . LYS B 1 134 ? 2.836 21.938 -5.906 1 98.69 134 LYS B O 1
ATOM 2820 N N . GLU B 1 135 ? 0.873 21 -5.746 1 98.44 135 GLU B N 1
ATOM 2821 C CA . GLU B 1 135 ? 0.19 22.234 -6.129 1 98.44 135 GLU B CA 1
ATOM 2822 C C . GLU B 1 135 ? -0.219 23.047 -4.902 1 98.44 135 GLU B C 1
ATOM 2824 O O . GLU B 1 135 ? 0.053 24.25 -4.824 1 98.44 135 GLU B O 1
ATOM 2829 N N . PHE B 1 136 ? -0.904 22.375 -3.938 1 97.81 136 PHE B N 1
ATOM 2830 C CA . PHE B 1 136 ? -1.202 23.031 -2.67 1 97.81 136 PHE B CA 1
ATOM 2831 C C . PHE B 1 136 ? -1.502 22 -1.585 1 97.81 136 PHE B C 1
ATOM 2833 O O . PHE B 1 136 ? -1.71 20.828 -1.879 1 97.81 136 PHE B O 1
ATOM 2840 N N . GLU B 1 137 ? -1.486 22.375 -0.348 1 98.12 137 GLU B N 1
ATOM 2841 C CA . GLU B 1 137 ? -2.062 21.75 0.835 1 98.12 137 GLU B CA 1
ATOM 2842 C C . GLU B 1 137 ? -2.854 22.75 1.666 1 98.12 137 GLU B C 1
ATOM 2844 O O . GLU B 1 137 ? -2.312 23.781 2.094 1 98.12 137 GLU B O 1
ATOM 2849 N N . GLU B 1 138 ? -4.133 22.438 1.811 1 97 138 GLU B N 1
ATOM 2850 C CA . GLU B 1 138 ? -5.012 23.359 2.518 1 97 138 GLU B CA 1
ATOM 2851 C C . GLU B 1 138 ? -6.168 22.625 3.186 1 97 138 GLU B C 1
ATOM 2853 O O . GLU B 1 138 ? -6.426 21.453 2.885 1 97 138 GLU B O 1
ATOM 2858 N N . ILE B 1 139 ? -6.734 23.281 4.129 1 97.25 139 ILE B N 1
ATOM 2859 C CA . ILE B 1 139 ? -8.023 22.812 4.629 1 97.25 139 ILE B CA 1
ATOM 2860 C C . ILE B 1 139 ? -9.148 23.391 3.77 1 97.25 139 ILE B C 1
ATOM 2862 O O . ILE B 1 139 ? -9.211 24.594 3.547 1 97.25 139 ILE B O 1
ATOM 2866 N N . LEU B 1 140 ? -9.977 22.562 3.285 1 97.69 140 LEU B N 1
ATOM 2867 C CA . LEU B 1 140 ? -11.047 23 2.4 1 97.69 140 LEU B CA 1
ATOM 2868 C C . LEU B 1 140 ? -12.398 22.5 2.902 1 97.69 140 LEU B C 1
ATOM 2870 O O . LEU B 1 140 ? -12.516 21.375 3.383 1 97.69 140 LEU B O 1
ATOM 2874 N N . LYS B 1 141 ? -13.344 23.359 2.766 1 97.88 141 LYS B N 1
ATOM 2875 C CA . LYS B 1 141 ? -14.719 22.859 2.865 1 97.88 141 LYS B CA 1
ATOM 2876 C C . LYS B 1 141 ? -15.07 21.953 1.691 1 97.88 141 LYS B C 1
ATOM 2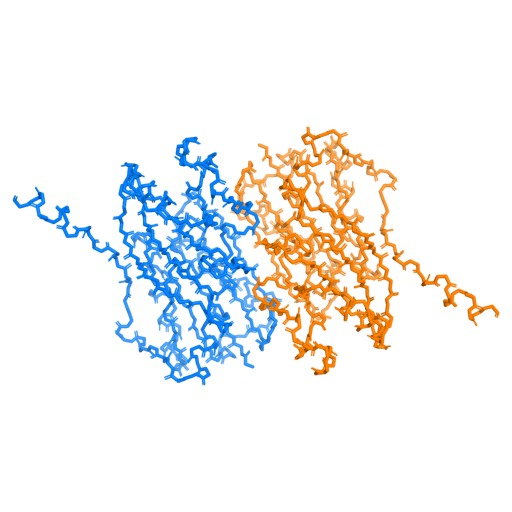878 O O . LYS B 1 141 ? -14.469 22.062 0.621 1 97.88 141 LYS B O 1
ATOM 2883 N N . GLU B 1 142 ? -16.016 21.141 1.916 1 98.25 142 GLU B N 1
ATOM 2884 C CA . GLU B 1 142 ? -16.406 20.219 0.864 1 98.25 142 GLU B CA 1
ATOM 2885 C C . GLU B 1 142 ? -16.812 20.953 -0.406 1 98.25 142 GLU B C 1
ATOM 2887 O O . GLU B 1 142 ? -16.5 20.516 -1.515 1 98.25 142 GLU B O 1
ATOM 2892 N N . SER B 1 143 ? -17.5 22.094 -0.222 1 98.19 143 SER B N 1
ATOM 2893 C CA . SER B 1 143 ? -17.938 22.859 -1.375 1 98.19 143 SER B CA 1
ATOM 2894 C C . SER B 1 143 ? -16.75 23.406 -2.158 1 98.19 143 SER B C 1
ATOM 2896 O O . SER B 1 143 ? -16.766 23.438 -3.391 1 98.19 143 SER B O 1
ATOM 2898 N N . GLU B 1 144 ? -15.734 23.859 -1.454 1 98.5 144 GLU B N 1
ATOM 2899 C CA . GLU B 1 144 ? -14.516 24.359 -2.09 1 98.5 144 GLU B CA 1
ATOM 2900 C C . GLU B 1 144 ? -13.773 23.234 -2.812 1 98.5 144 GLU B C 1
ATOM 2902 O O . GLU B 1 144 ? -13.273 23.438 -3.922 1 98.5 144 GLU B O 1
ATOM 2907 N N . LEU B 1 145 ? -13.727 22.156 -2.17 1 98.69 145 LEU B N 1
ATOM 2908 C CA . LEU B 1 145 ? -13.109 20.969 -2.76 1 98.69 145 LEU B CA 1
ATOM 2909 C C . LEU B 1 145 ? -13.789 20.609 -4.074 1 98.69 145 LEU B C 1
ATOM 2911 O O . LEU B 1 145 ? -13.117 20.328 -5.074 1 98.69 145 LEU B O 1
ATOM 2915 N N . PHE B 1 146 ? -15.07 20.594 -4.062 1 98.75 146 PHE B N 1
ATOM 2916 C CA . PHE B 1 146 ? -15.836 20.234 -5.246 1 98.75 146 PHE B CA 1
ATOM 2917 C C . PHE B 1 146 ? -15.562 21.203 -6.391 1 98.75 146 PHE B C 1
ATOM 2919 O O . PHE B 1 146 ? -15.438 20.781 -7.547 1 98.75 146 PHE B O 1
ATOM 2926 N N . GLU B 1 147 ? -15.492 22.484 -6.062 1 98.69 147 GLU B N 1
ATOM 2927 C CA . GLU B 1 147 ? -15.195 23.484 -7.082 1 98.69 147 GLU B CA 1
ATOM 2928 C C . GLU B 1 147 ? -13.828 23.234 -7.719 1 98.69 147 GLU B C 1
ATOM 2930 O O . GLU B 1 147 ? -13.664 23.391 -8.93 1 98.69 147 GLU B O 1
ATOM 2935 N N . ILE B 1 148 ? -12.867 22.891 -6.938 1 98.75 148 ILE B N 1
ATOM 2936 C CA . ILE B 1 148 ? -11.531 22.578 -7.426 1 98.75 148 ILE B CA 1
ATOM 2937 C C . ILE B 1 148 ? -11.57 21.359 -8.344 1 98.75 148 ILE B C 1
ATOM 2939 O O . ILE B 1 148 ? -10.969 21.359 -9.414 1 98.75 148 ILE B O 1
ATOM 2943 N N . ILE B 1 149 ? -12.305 20.328 -7.949 1 98.81 149 ILE B N 1
ATOM 2944 C CA . ILE B 1 149 ? -12.438 19.094 -8.711 1 98.81 149 ILE B CA 1
ATOM 2945 C C . ILE B 1 149 ? -13.047 19.391 -10.078 1 98.81 149 ILE B C 1
ATOM 2947 O O . ILE B 1 149 ? -12.562 18.891 -11.102 1 98.81 149 ILE B O 1
ATOM 2951 N N . LYS B 1 150 ? -14.016 20.25 -10.07 1 98.62 150 LYS B N 1
ATOM 2952 C CA . LYS B 1 150 ? -14.734 20.578 -11.297 1 98.62 150 LYS B CA 1
ATOM 2953 C C . LYS B 1 150 ? -13.805 21.234 -12.312 1 98.62 150 LYS B C 1
ATOM 2955 O O . LYS B 1 150 ? -14.055 21.188 -13.516 1 98.62 150 LYS B O 1
ATOM 2960 N N . GLN B 1 151 ? -12.766 21.812 -11.844 1 98.38 151 GLN B N 1
ATOM 2961 C CA . GLN B 1 151 ? -11.867 22.578 -12.703 1 98.38 151 GLN B CA 1
ATOM 2962 C C . GLN B 1 151 ? -10.773 21.688 -13.281 1 98.38 151 GLN B C 1
ATOM 2964 O O . GLN B 1 151 ? -9.969 22.141 -14.102 1 98.38 151 GLN B O 1
ATOM 2969 N N . GLN B 1 152 ? -10.695 20.469 -12.867 1 98.44 152 GLN B N 1
ATOM 2970 C CA . GLN B 1 152 ? -9.672 19.547 -13.344 1 98.44 152 GLN B CA 1
ATOM 2971 C C . GLN B 1 152 ? -10.195 18.672 -14.484 1 98.44 152 GLN B C 1
ATOM 2973 O O . GLN B 1 152 ? -11.406 18.453 -14.586 1 98.44 152 GLN B O 1
ATOM 2978 N N . ASN B 1 153 ? -9.32 18.266 -15.359 1 98.06 153 ASN B N 1
ATOM 2979 C CA . ASN B 1 153 ? -9.695 17.328 -16.406 1 98.06 153 ASN B CA 1
ATOM 2980 C C . ASN B 1 153 ? -10.008 15.945 -15.828 1 98.06 153 ASN B C 1
ATOM 2982 O O . ASN B 1 153 ? -11.016 15.328 -16.188 1 98.06 153 ASN B O 1
ATOM 2986 N N . SER B 1 154 ? -9.18 15.438 -15.016 1 98.5 154 SER B N 1
ATOM 2987 C CA . SER B 1 154 ? -9.305 14.156 -14.32 1 98.5 154 SER B CA 1
ATOM 2988 C C . SER B 1 154 ? -8.672 14.219 -12.93 1 98.5 154 SER B C 1
ATOM 2990 O O . SER B 1 154 ? -7.605 14.812 -12.758 1 98.5 154 SER B O 1
ATOM 2992 N N . VAL B 1 155 ? -9.383 13.609 -11.961 1 98.81 155 VAL B N 1
ATOM 2993 C CA . VAL B 1 155 ? -8.922 13.664 -10.578 1 98.81 155 VAL B CA 1
ATOM 2994 C C . VAL B 1 155 ? -8.969 12.266 -9.961 1 98.81 155 VAL B C 1
ATOM 2996 O O . VAL B 1 155 ? -9.953 11.547 -10.125 1 98.8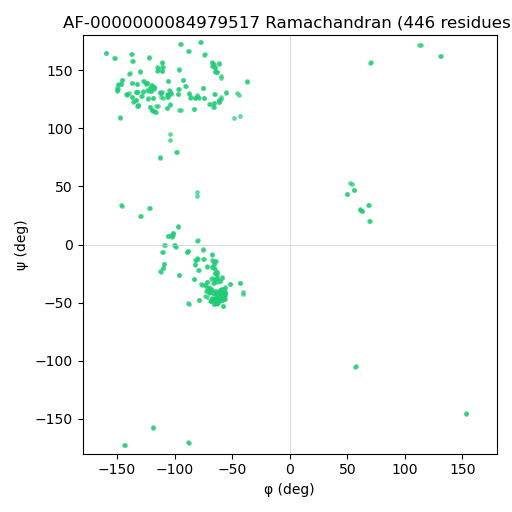1 155 VAL B O 1
ATOM 2999 N N . THR B 1 156 ? -7.941 11.891 -9.359 1 98.88 156 THR B N 1
ATOM 3000 C CA . THR B 1 156 ? -7.973 10.719 -8.484 1 98.88 156 THR B CA 1
ATOM 3001 C C . THR B 1 156 ? -7.977 11.133 -7.02 1 98.88 156 THR B C 1
ATOM 3003 O O . THR B 1 156 ? -7.098 11.875 -6.578 1 98.88 156 THR B O 1
ATOM 3006 N N . LEU B 1 157 ? -9.008 10.719 -6.297 1 98.94 157 LEU B N 1
ATOM 3007 C CA . LEU B 1 157 ? -9.086 10.953 -4.859 1 98.94 157 LEU B CA 1
ATOM 3008 C C . LEU B 1 157 ? -8.477 9.781 -4.086 1 98.94 157 LEU B C 1
ATOM 3010 O O . LEU B 1 157 ? -8.695 8.625 -4.438 1 98.94 157 LEU B O 1
ATOM 3014 N N . VAL B 1 158 ? -7.676 10.109 -3.059 1 98.81 158 VAL B N 1
ATOM 3015 C CA . VAL B 1 158 ? -7.055 9.07 -2.246 1 98.81 158 VAL B CA 1
ATOM 3016 C C . VAL B 1 158 ? -7.141 9.445 -0.769 1 98.81 158 VAL B C 1
ATOM 3018 O O . VAL B 1 158 ? -7.008 10.617 -0.412 1 98.81 158 VAL B O 1
ATOM 3021 N N . GLY B 1 159 ? -7.418 8.523 0.06 1 98.19 159 GLY B N 1
ATOM 3022 C CA . GLY B 1 159 ? -7.488 8.695 1.503 1 98.19 159 GLY B CA 1
ATOM 3023 C C . GLY B 1 159 ? -8.758 8.117 2.107 1 98.19 159 GLY B C 1
ATOM 3024 O O . GLY B 1 159 ? -9.758 7.934 1.408 1 98.19 159 GLY B O 1
ATOM 3025 N N . GLU B 1 160 ? -8.758 7.902 3.389 1 93.38 160 GLU B N 1
ATOM 3026 C CA . GLU B 1 160 ? -9.891 7.27 4.055 1 93.38 160 GLU B CA 1
ATOM 3027 C C . GLU B 1 160 ? -11.094 8.211 4.117 1 93.38 160 GLU B C 1
ATOM 3029 O O . GLU B 1 160 ? -12.227 7.766 4.297 1 93.38 160 GLU B O 1
ATOM 3034 N N . ALA B 1 161 ? -10.82 9.477 3.947 1 97 161 ALA B N 1
ATOM 3035 C CA . ALA B 1 161 ? -11.906 10.453 3.998 1 97 161 ALA B CA 1
ATOM 3036 C C . ALA B 1 161 ? -12.867 10.273 2.824 1 97 161 ALA B C 1
ATOM 3038 O O . ALA B 1 161 ? -13.961 10.836 2.816 1 97 161 ALA B O 1
ATOM 3039 N N . ILE B 1 162 ? -12.516 9.516 1.774 1 97.75 162 ILE B N 1
ATOM 3040 C CA . ILE B 1 162 ? -13.383 9.219 0.637 1 97.75 162 ILE B CA 1
ATOM 3041 C C . ILE B 1 162 ? -14.727 8.68 1.134 1 97.75 162 ILE B C 1
ATOM 3043 O O . ILE B 1 162 ? -15.773 8.984 0.559 1 97.75 162 ILE B O 1
ATOM 3047 N N . ASP B 1 163 ? -14.664 7.949 2.225 1 95.12 163 ASP B N 1
ATOM 3048 C CA . ASP B 1 163 ? -15.852 7.27 2.746 1 95.12 163 ASP B CA 1
ATOM 3049 C C . ASP B 1 163 ? -16.906 8.273 3.201 1 95.12 163 ASP B C 1
ATOM 3051 O O . ASP B 1 163 ? -18.094 7.973 3.209 1 95.12 163 ASP B O 1
ATOM 3055 N N . VAL B 1 164 ? -16.5 9.469 3.545 1 96.62 164 VAL B N 1
ATOM 3056 C CA . VAL B 1 164 ? -17.438 10.414 4.141 1 96.62 164 VAL B CA 1
ATOM 3057 C C . VAL B 1 164 ? -17.75 11.531 3.146 1 96.62 164 VAL B C 1
ATOM 3059 O O . VAL B 1 164 ? -18.516 12.445 3.451 1 96.62 164 VAL B O 1
ATOM 3062 N N . LEU B 1 165 ? -17.172 11.492 1.988 1 98.06 165 LEU B N 1
ATOM 3063 C CA . LEU B 1 165 ? -17.469 12.484 0.962 1 98.06 165 LEU B CA 1
ATOM 3064 C C . LEU B 1 165 ? -18.906 12.328 0.468 1 98.06 165 LEU B C 1
ATOM 3066 O O . LEU B 1 165 ? -19.469 11.234 0.524 1 98.06 165 LEU B O 1
ATOM 3070 N N . SER B 1 166 ? -19.453 13.406 -0.01 1 98.06 166 SER B N 1
ATOM 3071 C CA . SER B 1 166 ? -20.781 13.359 -0.598 1 98.06 166 SER B CA 1
ATOM 3072 C C . SER B 1 166 ? -20.797 12.539 -1.888 1 98.06 166 SER B C 1
ATOM 3074 O O . SER B 1 166 ? -19.781 12.477 -2.59 1 98.06 166 SER B O 1
ATOM 3076 N N . ASP B 1 167 ? -21.922 12 -2.256 1 98.06 167 ASP B N 1
ATOM 3077 C CA . ASP B 1 167 ? -22.094 11.25 -3.494 1 98.06 167 ASP B CA 1
ATOM 3078 C C . ASP B 1 167 ? -21.859 12.141 -4.715 1 98.06 167 ASP B C 1
ATOM 3080 O O . ASP B 1 167 ? -21.391 11.672 -5.75 1 98.06 167 ASP B O 1
ATOM 3084 N N . GLU B 1 168 ? -22.203 13.383 -4.551 1 97.88 168 GLU B N 1
ATOM 3085 C CA . GLU B 1 168 ? -22 14.344 -5.637 1 97.88 168 GLU B CA 1
ATOM 3086 C C . GLU B 1 168 ? -20.531 14.383 -6.062 1 97.88 168 GLU B C 1
ATOM 3088 O O . GLU B 1 168 ? -20.234 14.398 -7.254 1 97.88 168 GLU B O 1
ATOM 3093 N N . ILE B 1 169 ? -19.734 14.32 -5.09 1 98.62 169 ILE B N 1
ATOM 3094 C CA . ILE B 1 169 ? -18.297 14.367 -5.371 1 98.62 169 ILE B CA 1
ATOM 3095 C C . ILE B 1 169 ? -17.828 13 -5.855 1 98.62 169 ILE B C 1
ATOM 3097 O O . ILE B 1 169 ? -17.156 12.891 -6.891 1 98.62 169 ILE B O 1
ATOM 3101 N N . LYS B 1 170 ? -18.172 11.953 -5.203 1 98.44 170 LYS B N 1
ATOM 3102 C CA . LYS B 1 170 ? -17.688 10.609 -5.477 1 98.44 170 LYS B CA 1
ATOM 3103 C C . LYS B 1 170 ? -18.062 10.164 -6.891 1 98.44 170 LYS B C 1
ATOM 3105 O O . LYS B 1 170 ? -17.312 9.414 -7.527 1 98.44 170 LYS B O 1
ATOM 3110 N N . ASN B 1 171 ? -19.203 10.68 -7.34 1 97.88 171 ASN B N 1
ATOM 3111 C CA . ASN B 1 171 ? -19.719 10.195 -8.609 1 97.88 171 ASN B CA 1
ATOM 3112 C C . ASN B 1 171 ? -19.516 11.219 -9.727 1 97.88 171 ASN B C 1
ATOM 3114 O O . ASN B 1 171 ? -20.062 11.055 -10.828 1 97.88 171 ASN B O 1
ATOM 3118 N N . TYR B 1 172 ? -18.797 12.266 -9.414 1 98.19 172 TYR B N 1
ATOM 3119 C CA . TYR B 1 172 ? -18.578 13.273 -10.445 1 98.19 172 TYR B CA 1
ATOM 3120 C C . TYR B 1 172 ? -17.797 12.695 -11.617 1 98.19 172 TYR B C 1
ATOM 3122 O O . TYR B 1 172 ? -16.938 11.828 -11.438 1 98.19 172 TYR B O 1
ATOM 3130 N N . GLU B 1 173 ? -17.953 13.094 -12.781 1 97.56 173 GLU B N 1
ATOM 3131 C CA . GLU B 1 173 ? -17.562 12.445 -14.023 1 97.56 173 GLU B CA 1
ATOM 3132 C C . GLU B 1 173 ? -16.047 12.359 -14.148 1 97.56 173 GLU B C 1
ATOM 3134 O O . GLU B 1 173 ? -15.516 11.422 -14.75 1 97.56 173 GLU B O 1
ATOM 3139 N N . ASN B 1 174 ? -15.383 13.367 -13.617 1 98.31 174 ASN B N 1
ATOM 3140 C CA . ASN B 1 174 ? -13.938 13.375 -13.805 1 98.31 174 ASN B CA 1
ATOM 3141 C C . ASN B 1 174 ? -13.211 12.805 -12.594 1 98.31 174 ASN B C 1
ATOM 3143 O O . ASN B 1 174 ? -12.008 12.992 -12.43 1 98.31 174 ASN B O 1
ATOM 3147 N N . VAL B 1 175 ? -13.992 12.07 -11.688 1 98.62 175 VAL B N 1
ATOM 3148 C CA . VAL B 1 175 ? -13.414 11.594 -10.438 1 98.62 175 VAL B CA 1
ATOM 3149 C C . VAL B 1 175 ? -13.188 10.086 -10.516 1 98.62 175 VAL B C 1
ATOM 3151 O O . VAL B 1 175 ? -14.078 9.336 -10.914 1 98.62 175 VAL B O 1
ATOM 3154 N N . ARG B 1 176 ? -12.016 9.695 -10.18 1 98.44 176 ARG B N 1
ATOM 3155 C CA . ARG B 1 176 ? -11.648 8.312 -9.883 1 98.44 176 ARG B CA 1
ATOM 3156 C C . ARG B 1 176 ? -11.312 8.141 -8.406 1 98.44 176 ARG B C 1
ATOM 3158 O O . ARG B 1 176 ? -10.562 8.945 -7.836 1 98.44 176 ARG B O 1
ATOM 3165 N N . LEU B 1 177 ? -11.883 7.152 -7.777 1 98.5 177 LEU B N 1
ATOM 3166 C CA . LEU B 1 177 ? -11.617 6.898 -6.367 1 98.5 177 LEU B CA 1
ATOM 3167 C C . LEU B 1 177 ? -10.547 5.824 -6.203 1 98.5 177 LEU B C 1
ATOM 3169 O O . LEU B 1 177 ? -10.57 4.805 -6.895 1 98.5 177 LEU B O 1
ATOM 3173 N N . SER B 1 178 ? -9.602 6.082 -5.348 1 98.44 178 SER B N 1
ATOM 3174 C CA . SER B 1 178 ? -8.703 4.996 -4.953 1 98.44 178 SER B CA 1
ATOM 3175 C C . SER B 1 178 ? -9.461 3.906 -4.203 1 98.44 178 SER B C 1
ATOM 3177 O O . SER B 1 178 ? -10.516 4.164 -3.617 1 98.44 178 SER B O 1
ATOM 3179 N N . HIS B 1 179 ? -8.961 2.705 -4.297 1 97.56 179 HIS B N 1
ATOM 3180 C CA . HIS B 1 179 ? -9.555 1.621 -3.521 1 97.56 179 HIS B CA 1
ATOM 3181 C C . HIS B 1 179 ? -8.93 1.529 -2.135 1 97.56 179 HIS B C 1
ATOM 3183 O O . HIS B 1 179 ? -7.855 2.092 -1.896 1 97.56 179 HIS B O 1
ATOM 3189 N N . PRO B 1 180 ? -9.523 0.79 -1.209 1 97.19 180 PRO B N 1
ATOM 3190 C CA . PRO B 1 180 ? -9.102 0.778 0.194 1 97.19 180 PRO B CA 1
ATOM 3191 C C . PRO B 1 180 ? -7.652 0.34 0.371 1 97.19 180 PRO B C 1
ATOM 3193 O O . PRO B 1 180 ? -6.977 0.788 1.301 1 97.19 180 PRO B O 1
ATOM 3196 N N . GLY B 1 181 ? -7.133 -0.461 -0.502 1 97.56 181 GLY B N 1
ATOM 3197 C CA . GLY B 1 181 ? -5.762 -0.938 -0.402 1 97.56 181 GLY B CA 1
ATOM 3198 C C . GLY B 1 181 ? -4.734 0.167 -0.556 1 97.56 181 GLY B C 1
ATOM 3199 O O . GLY B 1 181 ? -3.578 0.006 -0.156 1 97.56 181 GLY B O 1
ATOM 3200 N N . LEU B 1 182 ? -5.148 1.296 -1.081 1 98.06 182 LEU B N 1
ATOM 3201 C CA . LEU B 1 182 ? -4.227 2.383 -1.389 1 98.06 182 LEU B CA 1
ATOM 3202 C C . LEU B 1 182 ? -4.449 3.568 -0.454 1 98.06 182 LEU B C 1
ATOM 3204 O O . LEU B 1 182 ? -3.666 4.52 -0.451 1 98.06 182 LEU B O 1
ATOM 3208 N N . ASN B 1 183 ? -5.461 3.549 0.395 1 97.44 183 ASN B N 1
ATOM 3209 C CA . ASN B 1 183 ? -5.957 4.746 1.066 1 97.44 183 ASN B CA 1
ATOM 3210 C C . ASN B 1 183 ? -5.121 5.082 2.299 1 97.44 183 ASN B C 1
ATOM 3212 O O . ASN B 1 183 ? -5.211 6.191 2.83 1 97.44 183 ASN B O 1
ATOM 3216 N N . ASN B 1 184 ? -4.297 4.16 2.744 1 92.88 184 ASN B N 1
ATOM 3217 C CA . ASN B 1 184 ? -3.539 4.449 3.957 1 92.88 184 ASN B CA 1
ATOM 3218 C C . ASN B 1 184 ? -2.152 3.812 3.922 1 92.88 184 ASN B C 1
ATOM 3220 O O . ASN B 1 184 ? -1.662 3.326 4.941 1 92.88 184 ASN B O 1
ATOM 3224 N N . GLY B 1 185 ? -1.585 3.719 2.744 1 91.88 185 GLY B N 1
ATOM 3225 C CA . GLY B 1 185 ? -0.225 3.23 2.576 1 91.88 185 GLY B CA 1
ATOM 3226 C C . GLY B 1 185 ? 0.828 4.281 2.871 1 91.88 185 GLY B C 1
ATOM 3227 O O . GLY B 1 185 ? 1.793 4.43 2.119 1 91.88 185 GLY B O 1
ATOM 3228 N N . ILE B 1 186 ? 0.704 4.992 3.896 1 97.31 186 ILE B N 1
ATOM 3229 C CA . ILE B 1 186 ? 1.509 6.18 4.172 1 97.31 186 ILE B CA 1
ATOM 3230 C C . ILE B 1 186 ? 2.92 5.762 4.578 1 97.31 186 ILE B C 1
ATOM 3232 O O . ILE B 1 186 ? 3.904 6.281 4.047 1 97.31 186 ILE B O 1
ATOM 3236 N N . GLY B 1 187 ? 3.08 4.75 5.461 1 98.25 187 GLY B N 1
ATOM 3237 C CA . GLY B 1 187 ? 4.375 4.352 5.992 1 98.25 187 GLY B CA 1
ATOM 3238 C C . GLY B 1 187 ? 5.355 3.922 4.918 1 98.25 187 GLY B C 1
ATOM 3239 O O . GLY B 1 187 ? 6.512 4.344 4.926 1 98.25 187 GLY B O 1
ATOM 3240 N N . ARG B 1 188 ? 4.887 3.133 4.008 1 98.44 188 ARG B N 1
ATOM 3241 C CA . ARG B 1 188 ? 5.723 2.668 2.902 1 98.44 188 ARG B CA 1
ATOM 3242 C C . ARG B 1 188 ? 6.219 3.838 2.059 1 98.44 188 ARG B C 1
ATOM 3244 O O . ARG B 1 188 ? 7.395 3.898 1.703 1 98.44 188 ARG B O 1
ATOM 3251 N N . ASN B 1 189 ? 5.328 4.742 1.804 1 98.75 189 ASN B N 1
ATOM 3252 C CA . ASN B 1 189 ? 5.645 5.879 0.943 1 98.75 189 ASN B CA 1
ATOM 3253 C C . ASN B 1 189 ? 6.582 6.863 1.635 1 98.75 189 ASN B C 1
ATOM 3255 O O . ASN B 1 189 ? 7.414 7.496 0.983 1 98.75 189 ASN B O 1
ATOM 3259 N N . LEU B 1 190 ? 6.457 6.973 2.971 1 98.88 190 LEU B N 1
ATOM 3260 C CA . LEU B 1 190 ? 7.398 7.789 3.729 1 98.88 190 LEU B CA 1
ATOM 3261 C C . LEU B 1 190 ? 8.828 7.332 3.488 1 98.88 190 LEU B C 1
ATOM 3263 O O . LEU B 1 190 ? 9.727 8.156 3.287 1 98.88 190 LEU B O 1
ATOM 3267 N N . CYS B 1 191 ? 9.047 6.047 3.49 1 98.88 191 CYS B N 1
ATOM 3268 C CA . CYS B 1 191 ? 10.391 5.508 3.297 1 98.88 191 CYS B CA 1
ATOM 3269 C C . CYS B 1 191 ? 10.938 5.891 1.928 1 98.88 191 CYS B C 1
ATOM 3271 O O . CYS B 1 191 ? 12.094 6.309 1.811 1 98.88 191 CYS B O 1
ATOM 3273 N N . VAL B 1 192 ? 10.125 5.785 0.93 1 98.56 192 VAL B N 1
ATOM 3274 C CA . VAL B 1 192 ? 10.57 6.035 -0.438 1 98.56 192 VAL B CA 1
ATOM 3275 C C . VAL B 1 192 ? 10.883 7.52 -0.618 1 98.56 192 VAL B C 1
ATOM 3277 O O . VAL B 1 192 ? 11.945 7.879 -1.128 1 98.56 192 VAL B O 1
ATOM 3280 N N . ILE B 1 193 ? 9.961 8.352 -0.171 1 98.69 193 ILE B N 1
ATOM 3281 C CA . ILE B 1 193 ? 10.141 9.797 -0.296 1 98.69 193 ILE B CA 1
ATOM 3282 C C . ILE B 1 193 ? 11.367 10.234 0.492 1 98.69 193 ILE B C 1
ATOM 3284 O O . ILE B 1 193 ? 12.156 11.055 0.018 1 98.69 193 ILE B O 1
ATOM 3288 N N . ALA B 1 194 ? 11.523 9.656 1.688 1 98.81 194 ALA B N 1
ATOM 3289 C CA . ALA B 1 194 ? 12.664 10.008 2.529 1 98.81 194 ALA B CA 1
ATOM 3290 C C . ALA B 1 194 ? 13.984 9.625 1.852 1 98.81 194 ALA B C 1
ATOM 3292 O O . ALA B 1 194 ? 14.961 10.375 1.918 1 98.81 194 ALA B O 1
ATOM 3293 N N . LYS B 1 195 ? 14.023 8.508 1.253 1 98.56 195 LYS B N 1
ATOM 3294 C CA . LYS B 1 195 ? 15.227 8.094 0.534 1 98.56 195 LYS B CA 1
ATOM 3295 C C . LYS B 1 195 ? 15.578 9.094 -0.562 1 98.56 195 LYS B C 1
ATOM 3297 O O . LYS B 1 195 ? 16.75 9.461 -0.72 1 98.56 195 LYS B O 1
ATOM 3302 N N . GLU B 1 196 ? 14.578 9.445 -1.336 1 97.62 196 GLU B N 1
ATOM 3303 C CA . GLU B 1 196 ? 14.797 10.422 -2.4 1 97.62 196 GLU B CA 1
ATOM 3304 C C . GLU B 1 196 ? 15.352 11.734 -1.848 1 97.62 196 GLU B C 1
ATOM 3306 O O . GLU B 1 196 ? 16.297 12.305 -2.41 1 97.62 196 GLU B O 1
ATOM 3311 N N . ARG B 1 197 ? 14.758 12.195 -0.749 1 98.31 197 ARG B N 1
ATOM 3312 C CA . ARG B 1 197 ? 15.234 13.43 -0.127 1 98.31 197 ARG B CA 1
ATOM 3313 C C . ARG B 1 197 ? 16.656 13.273 0.392 1 98.31 197 ARG B C 1
ATOM 3315 O O . ARG B 1 197 ? 17.484 14.172 0.241 1 98.31 197 ARG B O 1
ATOM 3322 N N . PHE B 1 198 ? 16.938 12.156 0.999 1 98.25 198 PHE B N 1
ATOM 3323 C CA . PHE B 1 198 ? 18.281 11.852 1.487 1 98.25 198 PHE B CA 1
ATOM 3324 C C . PHE B 1 198 ? 19.297 11.914 0.352 1 98.25 198 PHE B C 1
ATOM 3326 O O . PHE B 1 198 ? 20.359 12.516 0.495 1 98.25 198 PHE B O 1
ATOM 3333 N N . GLU B 1 199 ? 18.922 11.289 -0.795 1 97.12 199 GLU B N 1
ATOM 3334 C CA . GLU B 1 199 ? 19.812 11.25 -1.957 1 97.12 199 GLU B CA 1
ATOM 3335 C C . GLU B 1 199 ? 20.031 12.641 -2.533 1 97.12 199 GLU B C 1
ATOM 3337 O O . GLU B 1 199 ? 21.031 12.891 -3.207 1 97.12 199 GLU B O 1
ATOM 3342 N N . ASN B 1 200 ? 19.156 13.555 -2.238 1 97.38 200 ASN B N 1
ATOM 3343 C CA . ASN B 1 200 ? 19.266 14.93 -2.707 1 97.38 200 ASN B CA 1
ATOM 3344 C C . ASN B 1 200 ? 19.781 15.852 -1.604 1 97.38 200 ASN B C 1
ATOM 3346 O O . ASN B 1 200 ? 19.703 17.078 -1.732 1 97.38 200 ASN B O 1
ATOM 3350 N N . ASN B 1 201 ? 20.188 15.32 -0.449 1 97.94 201 ASN B N 1
ATOM 3351 C CA . ASN B 1 201 ? 20.719 16.047 0.695 1 97.94 201 ASN B CA 1
ATOM 3352 C C . ASN B 1 201 ? 19.688 17.016 1.281 1 97.94 201 ASN B C 1
ATOM 3354 O O . ASN B 1 201 ? 20.047 18.125 1.694 1 97.94 201 ASN B O 1
ATOM 3358 N N . ASP B 1 202 ? 18.484 16.672 1.123 1 97.94 202 ASP B N 1
ATOM 3359 C CA . ASP B 1 202 ? 17.375 17.422 1.691 1 97.94 202 ASP B CA 1
ATOM 3360 C C . ASP B 1 202 ? 16.891 16.781 2.998 1 97.94 202 ASP B C 1
ATOM 3362 O O . ASP B 1 202 ? 15.906 16.062 3.018 1 97.94 202 ASP B O 1
ATOM 3366 N N . LEU B 1 203 ? 17.656 17.078 4.094 1 98.31 203 LEU B N 1
ATOM 3367 C CA . LEU B 1 203 ? 17.406 16.484 5.398 1 98.31 203 LEU B CA 1
ATOM 3368 C C . LEU B 1 203 ? 16.875 17.516 6.383 1 98.31 203 LEU B C 1
ATOM 3370 O O . LEU B 1 203 ? 17.109 18.719 6.219 1 98.31 203 LEU B O 1
ATOM 3374 N N . ASP B 1 204 ? 16.125 17.062 7.328 1 98 204 ASP B N 1
ATOM 3375 C CA . ASP B 1 204 ? 15.688 17.906 8.438 1 98 204 ASP B CA 1
ATOM 3376 C C . ASP B 1 204 ? 16.625 17.766 9.641 1 98 204 ASP B C 1
ATOM 3378 O O . ASP B 1 204 ? 17.578 16.969 9.602 1 98 204 ASP B O 1
ATOM 3382 N N . ASN B 1 205 ? 16.359 18.625 10.586 1 96.62 205 ASN B N 1
ATOM 3383 C CA . ASN B 1 205 ? 17.047 18.578 11.875 1 96.62 205 ASN B CA 1
ATOM 3384 C C . ASN B 1 205 ? 16.109 18.141 13 1 96.62 205 ASN B C 1
ATOM 3386 O O . ASN B 1 205 ? 15.031 18.719 13.172 1 96.62 205 ASN B O 1
ATOM 3390 N N . TYR B 1 206 ? 16.562 17.094 13.719 1 95.88 206 TYR B N 1
ATOM 3391 C CA . TYR B 1 206 ? 15.648 16.562 14.719 1 95.88 206 TYR B CA 1
ATOM 3392 C C . TYR B 1 206 ? 15.422 17.562 15.852 1 95.88 206 TYR B C 1
ATOM 3394 O O . TYR B 1 206 ? 14.484 17.406 16.641 1 95.88 206 TYR B O 1
ATOM 3402 N N . PHE B 1 207 ? 16.078 18.625 15.969 1 96 207 PHE B N 1
ATOM 3403 C CA . PHE B 1 207 ? 15.844 19.656 16.969 1 96 207 PHE B CA 1
ATOM 3404 C C . PHE B 1 207 ? 14.727 20.594 16.531 1 96 207 PHE B C 1
ATOM 3406 O O . PHE B 1 207 ? 13.961 21.094 17.359 1 96 207 PHE B O 1
ATOM 3413 N N . ASP B 1 208 ? 14.586 20.75 15.18 1 95.69 208 ASP B N 1
ATOM 3414 C CA . ASP B 1 208 ? 13.711 21.812 14.664 1 95.69 208 ASP B CA 1
ATOM 3415 C C . ASP B 1 208 ? 12.461 21.219 14.023 1 95.69 208 ASP B C 1
ATOM 3417 O O . ASP B 1 208 ? 11.484 21.922 13.789 1 95.69 208 ASP B O 1
ATOM 3421 N N . LEU B 1 209 ? 12.578 19.984 13.688 1 97.12 209 LEU B N 1
ATOM 3422 C CA . LEU B 1 209 ? 11.445 19.328 13.031 1 97.12 209 LEU B CA 1
ATOM 3423 C C . LEU B 1 209 ? 10.211 19.359 13.922 1 97.12 209 LEU B C 1
ATOM 3425 O O . LEU B 1 209 ? 10.281 18.969 15.094 1 97.12 209 LEU B O 1
ATOM 3429 N N . THR B 1 210 ? 9.094 19.891 13.406 1 96.38 210 THR B N 1
ATOM 3430 C CA . THR B 1 210 ? 7.848 20 14.148 1 96.38 210 THR B CA 1
ATOM 3431 C C . THR B 1 210 ? 6.664 19.578 13.281 1 96.38 210 THR B C 1
ATOM 3433 O O . THR B 1 210 ? 6.758 19.578 12.055 1 96.38 210 THR B O 1
ATOM 3436 N N . PRO B 1 211 ? 5.574 19.203 13.914 1 97 211 PRO B N 1
ATOM 3437 C CA . PRO B 1 211 ? 4.379 18.891 13.125 1 97 211 PRO B CA 1
ATOM 3438 C C . PRO B 1 211 ? 3.891 20.062 12.289 1 97 211 PRO B C 1
ATOM 3440 O O . PRO B 1 211 ? 4.016 21.219 12.719 1 97 211 PRO B O 1
ATOM 3443 N N . SER B 1 212 ? 3.424 19.75 11.148 1 92.88 212 SER B N 1
ATOM 3444 C CA . SER B 1 212 ? 2.758 20.75 10.312 1 92.88 212 SER B CA 1
ATOM 3445 C C . SER B 1 212 ? 1.246 20.719 10.516 1 92.88 212 SER B C 1
ATOM 3447 O O . SER B 1 212 ? 0.595 19.719 10.219 1 92.88 212 SER B O 1
ATOM 3449 N N . TYR B 1 213 ? 0.752 21.859 11.055 1 89.94 213 TYR B N 1
ATOM 3450 C CA . TYR B 1 213 ? -0.685 21.984 11.273 1 89.94 213 TYR B CA 1
ATOM 3451 C C . TYR B 1 213 ? -1.32 22.875 10.219 1 89.94 213 TYR B C 1
ATOM 3453 O O . TYR B 1 213 ? -0.745 23.906 9.828 1 89.94 213 TYR B O 1
ATOM 3461 N N . LEU B 1 214 ? -1.848 22.328 9.172 1 82.62 214 LEU B N 1
ATOM 3462 C CA . LEU B 1 214 ? -2.426 23.172 8.125 1 82.62 214 LEU B CA 1
ATOM 3463 C C . LEU B 1 214 ? -3.355 24.219 8.719 1 82.62 214 LEU B C 1
ATOM 3465 O O . LEU B 1 214 ? -4.082 23.938 9.672 1 82.62 214 LEU B O 1
ATOM 3469 N N . ARG B 1 215 ? -2.891 25.516 8.695 1 64.31 215 ARG B N 1
ATOM 3470 C CA . ARG B 1 215 ? -3.65 26.641 9.219 1 64.31 215 ARG B CA 1
ATOM 3471 C C . ARG B 1 215 ? -4.922 26.859 8.414 1 64.31 215 ARG B C 1
ATOM 3473 O O . ARG B 1 215 ? -5.016 26.453 7.258 1 64.31 215 ARG B O 1
ATOM 3480 N N . LYS B 1 216 ? -6.051 27.406 9.133 1 56.28 216 LYS B N 1
ATOM 3481 C CA . LYS B 1 216 ? -7.32 27.844 8.555 1 56.28 216 LYS B CA 1
ATOM 3482 C C . LYS B 1 216 ? -7.098 28.672 7.297 1 56.28 216 LYS B C 1
ATOM 3484 O O . LYS B 1 216 ? -6.066 29.344 7.16 1 56.28 216 LYS B O 1
ATOM 3489 N N . SER B 1 217 ? -7.785 28.312 6.207 1 49.28 217 SER B N 1
ATOM 3490 C CA . SER B 1 217 ? -7.773 29.234 5.078 1 49.28 217 SER B CA 1
ATOM 3491 C C . SER B 1 217 ? -7.801 30.688 5.551 1 49.28 217 SER B C 1
ATOM 3493 O O . SER B 1 217 ? -8.242 30.969 6.664 1 49.28 217 SER B O 1
ATOM 3495 N N . GLN B 1 218 ? -6.977 31.5 4.812 1 44.81 218 GLN B N 1
ATOM 3496 C CA . GLN B 1 218 ? -7.043 32.906 5.113 1 44.81 218 GLN B CA 1
ATOM 3497 C C . GLN B 1 218 ? -8.484 33.375 5.367 1 44.81 218 GLN B C 1
ATOM 3499 O O . GLN B 1 218 ? -8.734 34.188 6.234 1 44.81 218 GLN B O 1
ATOM 3504 N N . ALA B 1 219 ? -9.375 32.875 4.574 1 46 219 ALA B N 1
ATOM 3505 C CA . ALA B 1 219 ? -10.766 33.312 4.641 1 46 219 ALA B CA 1
ATOM 3506 C C . ALA B 1 219 ? -11.367 33 6.016 1 46 219 ALA B C 1
ATOM 3508 O O . ALA B 1 219 ? -12.094 33.844 6.57 1 46 219 ALA B O 1
ATOM 3509 N N . GLU B 1 220 ? -11.047 31.922 6.426 1 49.81 220 GLU B N 1
ATOM 3510 C CA . GLU B 1 220 ? -11.609 31.562 7.723 1 49.81 220 GLU B CA 1
ATOM 3511 C C . GLU B 1 220 ? -10.961 32.375 8.844 1 49.81 220 GLU B C 1
ATOM 3513 O O . GLU B 1 220 ? -11.594 32.625 9.867 1 49.81 220 GLU B O 1
ATOM 3518 N N . ILE B 1 221 ? -9.695 32.625 8.727 1 49.47 221 ILE B N 1
ATOM 3519 C CA . ILE B 1 221 ? -9.023 33.5 9.68 1 49.47 221 ILE B CA 1
ATOM 3520 C C . ILE B 1 221 ? -9.727 34.844 9.719 1 49.47 221 ILE B C 1
ATOM 3522 O O . ILE B 1 221 ? -9.922 35.438 10.797 1 49.47 221 ILE B O 1
ATOM 3526 N N . ASN B 1 222 ? -10.109 35.156 8.562 1 48.47 222 ASN B N 1
ATOM 3527 C CA . ASN B 1 222 ? -10.773 36.438 8.477 1 48.47 222 ASN B CA 1
ATOM 3528 C C . ASN B 1 222 ? -12.195 36.375 9.016 1 48.47 222 ASN B C 1
ATOM 3530 O O . ASN B 1 222 ? -12.734 37.375 9.484 1 48.47 222 ASN B O 1
ATOM 3534 N N . LEU B 1 223 ? -12.805 35.344 8.82 1 49.62 223 LEU B N 1
ATOM 3535 C CA . LEU B 1 223 ? -14.164 35.25 9.336 1 49.62 223 LEU B CA 1
ATOM 3536 C C . LEU B 1 223 ? -14.164 35.219 10.867 1 49.62 223 LEU B C 1
ATOM 3538 O O . LEU B 1 223 ? -15.164 35.562 11.5 1 49.62 223 LEU B O 1
ATOM 3542 N N . ASN B 1 224 ? -13.273 34.562 11.438 1 47.31 224 ASN B N 1
ATOM 3543 C CA . ASN B 1 224 ? -13.281 34.531 12.898 1 47.31 224 ASN B CA 1
ATOM 3544 C C . ASN B 1 224 ? -12.672 35.812 13.492 1 47.31 224 ASN B C 1
ATOM 3546 O O . ASN B 1 224 ? -12.438 35.875 14.703 1 47.31 224 ASN B O 1
ATOM 3550 N N . LYS B 1 225 ? -12.273 36.844 12.641 1 43.47 225 LYS B N 1
ATOM 3551 C CA . LYS B 1 225 ? -12.008 38.156 13.164 1 43.47 225 LYS B CA 1
ATOM 3552 C C . LYS B 1 225 ? -13.266 39.031 13.125 1 43.47 225 LYS B C 1
ATOM 3554 O O . LYS B 1 225 ? -14.023 39 12.156 1 43.47 225 LYS B O 1
#

pLDDT: mean 93.63, std 11.49, range [43.47, 98.94]

Organism: NCBI:txid883114

Radius of gyration: 21.34 Å; Cα contacts (8 Å, |Δi|>4): 1043; chains: 2; bounding box: 45×71×52 Å

Nearest PDB structures (foldseek):
  6z81-assembly2_D  TM=8.913E-01  e=2.246E-19  Escherichia coli
  6nak-assembly1_C  TM=8.497E-01  e=9.345E-18  Thermotoga maritima MSB8
  5br9-assembly3_E  TM=8.181E-01  e=1.970E-17  Pseudomonas aeruginosa PAO1
  4y0w-assembly1_C-2  TM=8.260E-01  e=2.223E-16  Pseudomonas aeruginosa PAO579
  2a6a-assembly1_A  TM=8.034E-01  e=2.508E-15  Thermotoga maritima MSB8

Secondary structure (DSSP, 8-state):
-EEEEEE-SSSEEEEEEEETTEEEEEEEEE-SS-HHHHHHHHHHHHHHHHT--GGG--EEEEEEESS-HHHHHHHHHHHHHHHHHHT--EEEEEHHHHHHTT--SSSEEEEEEE-STTEEEEEEEEEETTEEEEEEEEEEEHHHHHHHHHTSS-EEEESGGGGGS-HHHHT-TTEEEPPGGGTT-HHHHHHHHHHHHHHTT--B-TTT---------HHHHHHT-/-EEEEEE-SSSEEEEEEEETTEEEEEEEEE-SS-HHHHHHHHHHHHHHHHT--GGG--EEEEEEESS-HHHHHHHHHHHHHHHHHHT--EEEEEHHHHHHTT--SSSEEEEEEE-STTEEEEEEEEEETTEEEEEEEEEEEHHHHHHHHHTSS-EEEESGGGGGS-HHHHT-TTEEEPPGGGTT-HHHHHHHHHHHHHHTT--B-TTT---------HHHHHHT-

Solvent-accessible surface area (backbone atoms only — not comparable to full-atom values): 23127 Å² total; per-residue (Å²): 99,30,29,39,15,35,25,22,22,60,64,40,39,27,39,18,32,29,48,67,74,36,70,41,31,36,40,36,39,46,47,94,62,66,60,75,74,45,48,61,58,50,47,50,49,53,34,58,75,64,70,52,59,79,80,66,43,55,32,39,25,34,35,23,21,49,63,38,73,68,27,21,50,50,38,46,54,54,51,31,51,53,27,58,77,64,70,37,52,33,30,74,38,46,34,37,57,22,38,38,64,52,56,67,42,86,39,41,30,36,12,38,41,70,61,54,89,63,26,26,41,34,22,36,33,36,62,52,95,93,34,82,42,78,76,51,74,40,49,34,43,54,71,56,47,48,55,56,56,69,73,44,83,37,34,35,42,36,25,70,35,64,79,73,52,53,66,73,57,68,65,31,89,45,45,41,74,59,54,51,55,46,29,73,50,33,30,45,26,35,40,53,54,38,48,55,28,53,76,66,70,56,66,52,47,67,88,73,64,66,68,43,72,71,60,72,37,71,66,53,55,51,64,78,95,98,31,30,39,13,35,24,22,23,59,65,39,38,27,39,18,33,29,47,69,75,35,70,40,30,36,38,35,39,48,48,94,62,67,59,75,74,45,49,61,59,50,46,50,50,54,32,57,76,64,70,52,57,78,81,66,44,54,34,38,23,34,34,23,21,50,65,38,73,67,27,23,50,50,38,48,52,53,52,31,51,52,28,58,76,64,70,38,53,34,29,74,38,45,34,38,56,23,36,38,64,51,58,67,42,88,38,42,30,36,12,38,41,70,61,54,89,63,26,25,42,34,24,37,33,35,62,52,94,94,35,82,41,76,76,50,74,41,50,34,43,54,70,56,48,48,55,56,55,69,72,45,83,37,33,34,41,35,25,69,33,63,79,73,51,55,65,71,57,67,66,32,90,44,45,42,74,60,55,53,54,46,30,73,48,31,29,45,28,36,38,53,54,39,48,53,29,52,78,66,71,56,67,52,48,67,90,70,65,65,69,43,70,72,61,72,40,69,65,52,55,51,65,78,97

Foldseek 3Di:
DKEWEFEQQEQKTWIWIDDDHGTPDIDIDGDPDQSLVVNVVRVVCRCVVVVHDLLPHQEYEYAQDDGDPRRNCNRLVVRLVSCVVNVHFYYYDHLFQLLQLLDDDAFWEWEWDDPPPQKTFIWTWGDDPNDIGTPDTAIDHLVRVQVVCVPTQAYEYAAPCLVVRDPCRCVPPRYDYDDPVSRRPRRVSRRVVRVVCVVVVNTDHSVPRHHDHHDHPPVVVVVVD/DKEWEFEQQEQKTWIWIDDDHGTPDIDIDGDPDQSLVVNVVRVVCRCVVVVHDLLPHQEYEYAQDDGDPRRNCNRLVVRLVSCVVNVHFYYYDHLFQLLQLLDDDAFWEWEWDDPPPQKTFIWTWGDDPNDIGTPDTAIDHLVRVQVVCVPTQAYEYAAPCLVVRDPCRCVPPRYDYDDPVSRRPRRVSRRVVRVVCVVVVNTDHSVPRHHDHRDHPPVVVVVVD